Protein AF-A0A6P0IY56-F1 (afdb_monomer_lite)

Structure (mmCIF, N/CA/C/O backbone):
data_AF-A0A6P0IY56-F1
#
_entry.id   AF-A0A6P0IY56-F1
#
loop_
_atom_site.group_PDB
_atom_site.id
_atom_site.type_symbol
_atom_site.label_atom_id
_atom_site.label_alt_id
_atom_site.label_comp_id
_atom_site.label_asym_id
_atom_site.label_entity_id
_atom_site.label_seq_id
_atom_site.pdbx_PDB_ins_code
_atom_site.Cartn_x
_atom_site.Cartn_y
_atom_site.Cartn_z
_atom_site.occupancy
_atom_site.B_iso_or_equiv
_atom_site.auth_seq_id
_atom_site.auth_comp_id
_atom_site.auth_asym_id
_atom_site.auth_atom_id
_atom_site.pdbx_PDB_model_num
ATOM 1 N N . THR A 1 1 ? -25.038 -11.470 1.936 1.00 92.12 1 THR A N 1
ATOM 2 C CA . THR A 1 1 ? -24.528 -10.975 0.636 1.00 92.12 1 THR A CA 1
ATOM 3 C C . THR A 1 1 ? -23.327 -10.095 0.889 1.00 92.12 1 THR A C 1
ATOM 5 O O . THR A 1 1 ? -23.344 -9.396 1.887 1.00 92.12 1 THR A O 1
ATOM 8 N N . VAL A 1 2 ? -22.307 -10.130 0.031 1.00 95.25 2 VAL A N 1
ATOM 9 C CA . VAL A 1 2 ? -21.156 -9.210 0.067 1.00 95.25 2 VAL A CA 1
ATOM 10 C C . VAL A 1 2 ? -21.115 -8.450 -1.254 1.00 95.25 2 VAL A C 1
ATOM 12 O O . VAL A 1 2 ? -21.139 -9.081 -2.311 1.00 95.25 2 VAL A O 1
ATOM 15 N N . CYS A 1 3 ? -21.065 -7.123 -1.191 1.00 96.75 3 CYS A N 1
ATOM 16 C CA . CYS A 1 3 ? -20.804 -6.258 -2.338 1.00 96.75 3 CYS A CA 1
ATOM 17 C C . CYS A 1 3 ? -19.327 -5.858 -2.307 1.00 96.75 3 CYS A C 1
ATOM 19 O O . CYS A 1 3 ? -18.866 -5.339 -1.297 1.00 96.75 3 CYS A O 1
ATOM 21 N N . LEU A 1 4 ? -18.596 -6.125 -3.386 1.00 97.38 4 LEU A N 1
ATOM 22 C CA . LEU A 1 4 ? -17.186 -5.777 -3.531 1.00 97.38 4 LEU A CA 1
ATOM 23 C C . LEU A 1 4 ? -17.034 -4.827 -4.716 1.00 97.38 4 LEU A C 1
ATOM 25 O O . LEU A 1 4 ? -17.165 -5.262 -5.861 1.00 97.38 4 LEU A O 1
ATOM 29 N N . THR A 1 5 ? -16.766 -3.560 -4.427 1.00 97.44 5 THR A N 1
ATOM 30 C CA . THR A 1 5 ? -16.323 -2.571 -5.413 1.00 97.44 5 THR A CA 1
ATOM 31 C C . THR A 1 5 ? -14.809 -2.635 -5.544 1.00 97.44 5 THR A C 1
ATOM 33 O O . THR A 1 5 ? -14.109 -2.785 -4.545 1.00 97.44 5 THR A O 1
ATOM 36 N N . GLU A 1 6 ? -14.308 -2.524 -6.765 1.00 97.06 6 GLU A N 1
ATOM 37 C CA . GLU A 1 6 ? -12.880 -2.467 -7.067 1.00 97.06 6 GLU A CA 1
ATOM 38 C C . GLU A 1 6 ? -12.663 -1.363 -8.100 1.00 97.06 6 GLU A C 1
ATOM 40 O O . GLU A 1 6 ? -13.388 -1.307 -9.096 1.00 97.06 6 GLU A O 1
ATOM 45 N N . ILE A 1 7 ? -11.690 -0.479 -7.859 1.00 97.19 7 ILE A N 1
ATOM 46 C CA . ILE A 1 7 ? -11.435 0.668 -8.740 1.00 97.19 7 ILE A CA 1
ATOM 47 C C . ILE A 1 7 ? -10.911 0.210 -10.105 1.00 97.19 7 ILE A C 1
ATOM 49 O O . ILE A 1 7 ? -11.166 0.856 -11.117 1.00 97.19 7 ILE A O 1
ATOM 53 N N . THR A 1 8 ? -10.242 -0.944 -10.148 1.00 97.50 8 THR A N 1
ATOM 54 C CA . THR A 1 8 ? -9.754 -1.561 -11.386 1.00 97.50 8 THR A CA 1
ATOM 55 C C . THR A 1 8 ? -10.631 -2.732 -11.848 1.00 97.50 8 THR A C 1
ATOM 57 O O . THR A 1 8 ? -11.584 -3.146 -11.184 1.00 97.50 8 THR A O 1
ATOM 60 N N . ASP A 1 9 ? -10.304 -3.323 -12.997 1.00 97.19 9 ASP A N 1
ATOM 61 C CA . ASP A 1 9 ? -10.897 -4.589 -13.432 1.00 97.19 9 ASP A CA 1
ATOM 62 C C . ASP A 1 9 ? -10.313 -5.814 -12.698 1.00 97.19 9 ASP A C 1
ATOM 64 O O . ASP A 1 9 ? -10.798 -6.932 -12.886 1.00 97.19 9 ASP A O 1
ATOM 68 N N . TRP A 1 10 ? -9.296 -5.635 -11.842 1.00 97.75 10 TRP A N 1
ATOM 69 C CA . TRP A 1 10 ? -8.601 -6.716 -11.140 1.00 97.75 10 TRP A CA 1
ATOM 70 C C . TRP A 1 10 ? -8.730 -6.625 -9.614 1.00 97.75 10 TRP A C 1
ATOM 72 O O . TRP A 1 10 ? -8.255 -5.688 -8.989 1.00 97.75 10 TRP A O 1
ATOM 82 N N . VAL A 1 11 ? -9.247 -7.680 -8.972 1.00 96.38 11 VAL A N 1
ATOM 83 C CA . VAL A 1 11 ? -9.108 -7.852 -7.511 1.00 96.38 11 VAL A CA 1
ATOM 84 C C . VAL A 1 11 ? -7.659 -8.120 -7.101 1.00 96.38 11 VAL A C 1
ATOM 86 O O . VAL A 1 11 ? -6.927 -8.788 -7.839 1.00 96.38 11 VAL A O 1
ATOM 89 N N . GLY A 1 12 ? -7.289 -7.710 -5.884 1.00 91.88 12 GLY A N 1
ATOM 90 C CA . GLY A 1 12 ? -6.036 -8.098 -5.219 1.00 91.88 12 GLY A CA 1
ATOM 91 C C . GLY A 1 12 ? -5.061 -6.968 -4.909 1.00 91.88 12 GLY A C 1
ATOM 92 O O . GLY A 1 12 ? -4.038 -7.242 -4.279 1.00 91.88 12 GLY A O 1
ATOM 93 N N . GLY A 1 13 ? -5.380 -5.733 -5.315 1.00 94.69 13 GLY A N 1
ATOM 94 C CA . GLY A 1 13 ? -4.607 -4.534 -4.990 1.00 94.69 13 GLY A CA 1
ATOM 95 C C . GLY A 1 13 ? -3.119 -4.722 -5.280 1.00 94.69 13 GLY A C 1
ATOM 96 O O . GLY A 1 13 ? -2.730 -4.953 -6.428 1.00 94.69 13 GLY A O 1
ATOM 97 N N . GLN A 1 14 ? -2.312 -4.682 -4.216 1.00 95.81 14 GLN A N 1
ATOM 98 C CA . GLN A 1 14 ? -0.859 -4.874 -4.228 1.00 95.81 14 GLN A CA 1
ATOM 99 C C . GLN A 1 14 ? -0.393 -6.001 -5.165 1.00 95.81 14 GLN A C 1
ATOM 101 O O . GLN A 1 14 ? 0.365 -5.760 -6.100 1.00 95.81 14 GLN A O 1
ATOM 106 N N . ILE A 1 15 ? -0.884 -7.230 -4.982 1.00 96.38 15 ILE A N 1
ATOM 107 C CA . ILE A 1 15 ? -0.323 -8.403 -5.680 1.00 96.38 15 ILE A CA 1
ATOM 108 C C . ILE A 1 15 ? -0.764 -8.551 -7.140 1.00 96.38 15 ILE A C 1
ATOM 110 O O . ILE A 1 15 ? -0.266 -9.441 -7.829 1.00 96.38 15 ILE A O 1
ATOM 114 N N . SER A 1 16 ? -1.711 -7.731 -7.600 1.00 97.31 16 SER A N 1
ATOM 115 C CA . SER A 1 16 ? -2.283 -7.802 -8.946 1.00 97.31 16 SER A CA 1
ATOM 116 C C . SER A 1 16 ? -2.305 -6.431 -9.625 1.00 97.31 16 SER A C 1
ATOM 118 O O . SER A 1 16 ? -1.385 -6.113 -10.368 1.00 97.31 16 SER A O 1
ATOM 120 N N . ALA A 1 17 ? -3.321 -5.605 -9.374 1.00 97.50 17 ALA A N 1
ATOM 121 C CA . ALA A 1 17 ? -3.546 -4.330 -10.053 1.00 97.50 17 ALA A CA 1
ATOM 122 C C . ALA A 1 17 ? -2.387 -3.331 -9.883 1.00 97.50 17 ALA A C 1
ATOM 124 O O . ALA A 1 17 ? -2.125 -2.547 -10.793 1.00 97.50 17 ALA A O 1
ATOM 125 N N . GLN A 1 18 ? -1.673 -3.395 -8.755 1.00 97.88 18 GLN A N 1
ATOM 126 C CA . GLN A 1 18 ? -0.493 -2.567 -8.466 1.00 97.88 18 GLN A CA 1
ATOM 127 C C . GLN A 1 18 ? 0.834 -3.244 -8.815 1.00 97.88 18 GLN A C 1
ATOM 129 O O . GLN A 1 18 ? 1.896 -2.624 -8.749 1.00 97.88 18 GLN A O 1
ATOM 134 N N . GLY A 1 19 ? 0.788 -4.521 -9.192 1.00 96.19 19 GLY A N 1
ATOM 135 C CA . GLY A 1 19 ? 1.926 -5.267 -9.707 1.00 96.19 19 GLY A CA 1
ATOM 136 C C . GLY A 1 19 ? 3.019 -5.609 -8.694 1.00 96.19 19 GLY A C 1
ATOM 137 O O . GLY A 1 19 ? 4.051 -6.114 -9.114 1.00 96.19 19 GLY A O 1
ATOM 138 N N . THR A 1 20 ? 2.832 -5.425 -7.380 1.00 95.56 20 THR A N 1
ATOM 139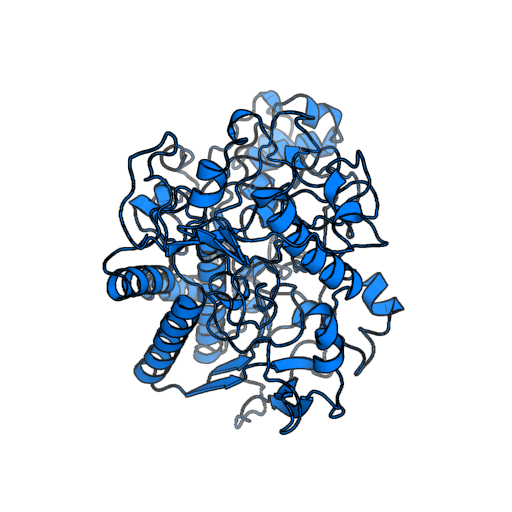 C CA . THR A 1 20 ? 3.789 -5.863 -6.340 1.00 95.56 20 THR A CA 1
ATOM 140 C C . THR A 1 20 ? 3.644 -7.357 -6.028 1.00 95.56 20 THR A C 1
ATOM 142 O O . THR A 1 20 ? 3.458 -7.789 -4.892 1.00 95.56 20 THR A O 1
ATOM 145 N N . SER A 1 21 ? 3.756 -8.186 -7.065 1.00 93.81 21 SER A N 1
ATOM 146 C CA . SER A 1 21 ? 3.548 -9.641 -7.041 1.00 93.81 21 SER A CA 1
ATOM 147 C C . SER A 1 21 ? 4.761 -10.447 -6.545 1.00 93.81 21 SER A C 1
ATOM 149 O O . SER A 1 21 ? 4.977 -11.594 -6.941 1.00 93.81 21 SER A O 1
ATOM 151 N N . ALA A 1 22 ? 5.548 -9.842 -5.657 1.00 95.12 22 ALA A N 1
ATOM 152 C CA . ALA A 1 22 ? 6.603 -10.476 -4.881 1.00 95.12 22 ALA A CA 1
ATOM 153 C C . ALA A 1 22 ? 6.303 -10.206 -3.404 1.00 95.12 22 ALA A C 1
ATOM 155 O O . ALA A 1 22 ? 6.307 -9.049 -2.982 1.00 95.12 22 ALA A O 1
ATOM 156 N N . LEU A 1 23 ? 5.972 -11.261 -2.657 1.00 94.94 23 LEU A N 1
ATOM 157 C CA . LEU A 1 23 ? 5.431 -11.129 -1.303 1.00 94.94 23 LEU A CA 1
ATOM 158 C C . LEU A 1 23 ? 6.521 -10.721 -0.311 1.00 94.94 23 LEU A C 1
ATOM 160 O O . LEU A 1 23 ? 7.495 -11.458 -0.125 1.00 94.94 23 LEU A O 1
ATOM 164 N N . ASP A 1 24 ? 6.329 -9.591 0.361 1.00 93.06 24 ASP A N 1
ATOM 165 C CA . ASP A 1 24 ? 7.249 -9.113 1.389 1.00 93.06 24 ASP A CA 1
ATOM 166 C C . ASP A 1 24 ? 6.964 -9.837 2.715 1.00 93.06 24 ASP A C 1
ATOM 168 O O . ASP A 1 24 ? 5.945 -9.635 3.381 1.00 93.06 24 ASP A O 1
ATOM 172 N N . GLU A 1 25 ? 7.866 -10.747 3.086 1.00 93.19 25 GLU A N 1
ATOM 173 C CA . GLU A 1 25 ? 7.665 -11.686 4.189 1.00 93.19 25 GLU A CA 1
ATOM 174 C C . GLU A 1 25 ? 8.883 -11.761 5.095 1.00 93.19 25 GLU A C 1
ATOM 176 O O . GLU A 1 25 ? 9.978 -12.130 4.656 1.00 93.19 25 GLU A O 1
ATOM 181 N N . ARG A 1 26 ? 8.684 -11.512 6.394 1.00 91.50 26 ARG A N 1
ATOM 182 C CA . ARG A 1 26 ? 9.763 -11.681 7.363 1.00 91.50 26 ARG A CA 1
ATOM 183 C C . ARG A 1 26 ? 10.205 -13.153 7.430 1.00 91.50 26 ARG A C 1
ATOM 185 O O . ARG A 1 26 ? 9.339 -14.020 7.582 1.00 91.50 26 ARG A O 1
ATOM 192 N N . PRO A 1 27 ? 11.519 -13.461 7.380 1.00 89.69 27 PRO A N 1
ATOM 193 C CA . PRO A 1 27 ? 12.011 -14.840 7.320 1.00 89.69 27 PRO A CA 1
ATOM 194 C C . PRO A 1 27 ? 11.482 -15.765 8.424 1.00 89.69 27 PRO A C 1
ATOM 196 O O . PRO A 1 27 ? 11.109 -16.899 8.137 1.00 89.69 27 PRO A O 1
ATOM 199 N N . THR A 1 28 ? 11.391 -15.283 9.667 1.00 86.81 28 THR A N 1
ATOM 200 C CA . THR A 1 28 ? 10.911 -16.068 10.820 1.00 86.81 28 THR A CA 1
ATOM 201 C C . THR A 1 28 ? 9.419 -16.392 10.746 1.00 86.81 28 THR A C 1
ATOM 203 O O . THR A 1 28 ? 9.013 -17.524 11.004 1.00 86.81 28 THR A O 1
ATOM 206 N N . GLN A 1 29 ? 8.586 -15.432 10.337 1.00 91.00 29 GLN A N 1
ATOM 207 C CA . GLN A 1 29 ? 7.157 -15.674 10.115 1.00 91.00 29 GLN A CA 1
ATOM 208 C C . GLN A 1 29 ? 6.936 -16.636 8.942 1.00 91.00 29 GLN A C 1
ATOM 210 O O . GLN A 1 29 ? 6.090 -17.531 9.013 1.00 91.00 29 GLN A O 1
ATOM 215 N N . ARG A 1 30 ? 7.754 -16.489 7.896 1.00 92.50 30 ARG A N 1
ATOM 216 C CA . ARG A 1 30 ? 7.724 -17.308 6.687 1.00 92.50 30 ARG A CA 1
ATOM 217 C C . ARG A 1 30 ? 8.099 -18.758 6.944 1.00 92.50 30 ARG A C 1
ATOM 219 O O . ARG A 1 30 ? 7.370 -19.644 6.507 1.00 92.50 30 ARG A O 1
ATOM 226 N N . SER A 1 31 ? 9.193 -19.008 7.662 1.00 91.38 31 SER A N 1
ATOM 227 C CA . SER A 1 31 ? 9.664 -20.366 7.965 1.00 91.38 31 SER A CA 1
ATOM 228 C C . SER A 1 31 ? 8.672 -21.150 8.824 1.00 91.38 31 SER A C 1
ATOM 230 O O . SER A 1 31 ? 8.529 -22.357 8.652 1.00 91.38 31 SER A O 1
ATOM 232 N N . ARG A 1 32 ? 7.935 -20.456 9.700 1.00 92.00 32 ARG A N 1
ATOM 233 C CA . ARG A 1 32 ? 6.879 -21.034 10.543 1.00 92.00 32 ARG A CA 1
ATOM 234 C C . ARG A 1 32 ? 5.501 -21.064 9.876 1.00 92.00 32 ARG A C 1
ATOM 236 O O . ARG A 1 32 ? 4.573 -21.614 10.457 1.00 92.00 32 ARG A O 1
ATOM 243 N N . LEU A 1 33 ? 5.353 -20.460 8.691 1.00 94.44 33 LEU A N 1
ATOM 244 C CA . LEU A 1 33 ? 4.070 -20.254 8.006 1.00 94.44 33 LEU A CA 1
ATOM 245 C C . LEU A 1 33 ? 2.997 -19.640 8.927 1.00 94.44 33 LEU A C 1
ATOM 247 O O . LEU A 1 33 ? 1.822 -20.002 8.866 1.00 94.44 33 LEU A O 1
ATOM 251 N N . PHE A 1 34 ? 3.398 -18.701 9.786 1.00 95.25 34 PHE A N 1
ATOM 252 C CA . PHE A 1 34 ? 2.516 -18.122 10.799 1.00 95.25 34 PHE A CA 1
ATOM 253 C C . PHE A 1 34 ? 1.768 -16.897 10.256 1.00 95.25 34 PHE A C 1
ATOM 255 O O . PHE A 1 34 ? 2.110 -15.750 10.549 1.00 95.25 34 PHE A O 1
ATOM 262 N N . TYR A 1 35 ? 0.757 -17.153 9.427 1.00 96.75 35 TYR A N 1
ATOM 263 C CA . TYR A 1 35 ? -0.045 -16.147 8.724 1.00 96.75 35 TYR A CA 1
ATOM 264 C C . TYR A 1 35 ? -1.548 -16.432 8.849 1.00 96.75 35 TYR A C 1
ATOM 266 O O . TYR A 1 35 ? -1.928 -17.562 9.165 1.00 96.75 35 TYR A O 1
ATOM 274 N N . PRO A 1 36 ? -2.424 -15.458 8.533 1.00 97.25 36 PRO A N 1
ATOM 275 C CA . PRO A 1 36 ? -3.850 -15.722 8.368 1.00 97.25 36 PRO A CA 1
ATOM 276 C C . PRO A 1 36 ? -4.116 -16.840 7.351 1.00 97.25 36 PRO A C 1
ATOM 278 O O . PRO A 1 36 ? -3.486 -16.905 6.291 1.00 97.25 36 PRO A O 1
ATOM 281 N N . LYS A 1 37 ? -5.107 -17.693 7.624 1.00 96.88 37 LYS A N 1
ATOM 282 C CA . LYS A 1 37 ? -5.460 -18.857 6.793 1.00 96.88 37 LYS A CA 1
ATOM 283 C C . LYS A 1 37 ? -5.650 -18.524 5.313 1.00 96.88 37 LYS A C 1
ATOM 285 O O . LYS A 1 37 ? -5.223 -19.294 4.457 1.00 96.88 37 LYS A O 1
ATOM 290 N N . GLY A 1 38 ? -6.291 -17.397 5.000 1.00 96.38 38 GLY A N 1
ATOM 291 C CA . GLY A 1 38 ? -6.507 -16.988 3.609 1.00 96.38 38 GLY A CA 1
ATOM 292 C C . GLY A 1 38 ? -5.200 -16.673 2.870 1.00 96.38 38 GLY A C 1
ATOM 293 O O . GLY A 1 38 ? -5.062 -17.023 1.701 1.00 96.38 38 GLY A O 1
ATOM 294 N N . TYR A 1 39 ? -4.219 -16.093 3.565 1.00 97.31 39 TYR A N 1
ATOM 295 C CA . TYR A 1 39 ? -2.900 -15.795 3.012 1.00 97.31 39 TYR A CA 1
ATOM 296 C C . TYR A 1 39 ? -2.124 -17.090 2.723 1.00 97.31 39 TYR A C 1
ATOM 298 O O . TYR A 1 39 ? -1.510 -17.242 1.668 1.00 97.31 39 TYR A O 1
ATOM 306 N N . LEU A 1 40 ? -2.229 -18.082 3.616 1.00 97.75 40 LEU A N 1
ATOM 307 C CA . LEU A 1 40 ? -1.691 -19.427 3.382 1.00 97.75 40 LEU A CA 1
ATOM 308 C C . LEU A 1 40 ? -2.377 -20.129 2.202 1.00 97.75 40 LEU A C 1
ATOM 310 O O . LEU A 1 40 ? -1.709 -20.786 1.406 1.00 97.75 40 LEU A O 1
ATOM 314 N N . GLU A 1 41 ? -3.694 -19.966 2.052 1.00 97.62 41 GLU A N 1
ATOM 315 C CA . GLU A 1 41 ? -4.440 -20.494 0.907 1.00 97.62 41 GLU A CA 1
ATOM 316 C C . GLU A 1 41 ? -4.002 -19.848 -0.417 1.00 97.62 41 GLU A C 1
ATOM 318 O O . GLU A 1 41 ? -3.878 -20.550 -1.424 1.00 97.62 41 GLU A O 1
ATOM 323 N N . LEU A 1 42 ? -3.734 -18.537 -0.429 1.00 97.38 42 LEU A N 1
ATOM 324 C CA . LEU A 1 42 ? -3.159 -17.846 -1.584 1.00 97.38 42 LEU A CA 1
ATOM 325 C C . LEU A 1 42 ? -1.795 -18.445 -1.951 1.00 97.38 42 LEU A C 1
ATOM 327 O O . LEU A 1 42 ? -1.607 -18.858 -3.097 1.00 97.38 42 LEU A O 1
ATOM 331 N N . ARG A 1 43 ? -0.877 -18.552 -0.981 1.00 97.31 43 ARG A N 1
ATOM 332 C CA . ARG A 1 43 ? 0.457 -19.148 -1.182 1.00 97.31 43 ARG A CA 1
ATOM 333 C C . ARG A 1 43 ? 0.359 -20.563 -1.747 1.00 97.31 43 ARG A C 1
ATOM 335 O O . ARG A 1 43 ? 0.997 -20.878 -2.749 1.00 97.31 43 ARG A O 1
ATOM 342 N N . ASP A 1 44 ? -0.480 -21.412 -1.159 1.00 98.00 44 ASP A N 1
ATOM 343 C CA . ASP A 1 44 ? -0.696 -22.777 -1.644 1.00 98.00 44 ASP A CA 1
ATOM 344 C C . ASP A 1 44 ? -1.217 -22.809 -3.090 1.00 98.00 44 ASP A C 1
ATOM 346 O O . ASP A 1 44 ? -0.760 -23.608 -3.909 1.00 98.00 44 ASP A O 1
ATOM 350 N N . ARG A 1 45 ? -2.144 -21.916 -3.448 1.00 97.94 45 ARG A N 1
ATOM 351 C CA . ARG A 1 45 ? -2.689 -21.851 -4.810 1.00 97.94 45 ARG A CA 1
ATOM 352 C C . ARG A 1 45 ? -1.679 -21.342 -5.830 1.00 97.94 45 ARG A C 1
ATOM 354 O O . ARG A 1 45 ? -1.646 -21.901 -6.921 1.00 97.94 45 ARG A O 1
ATOM 361 N N . ILE A 1 46 ? -0.839 -20.370 -5.476 1.00 97.88 46 ILE A N 1
ATOM 362 C CA . ILE A 1 46 ? 0.302 -19.943 -6.304 1.00 97.88 46 ILE A CA 1
ATOM 363 C C . ILE A 1 46 ? 1.236 -21.134 -6.527 1.00 97.88 46 ILE A C 1
ATOM 365 O O . ILE A 1 46 ? 1.527 -21.487 -7.670 1.00 97.88 46 ILE A O 1
ATOM 369 N N . LYS A 1 47 ? 1.623 -21.827 -5.445 1.00 97.88 47 LYS A N 1
ATOM 370 C CA . LYS A 1 47 ? 2.480 -23.014 -5.525 1.00 97.88 47 LYS A CA 1
ATOM 371 C C . LYS A 1 47 ? 1.876 -24.095 -6.411 1.00 97.88 47 LYS A C 1
ATOM 373 O O . LYS A 1 47 ? 2.602 -24.713 -7.175 1.00 97.88 47 LYS A O 1
ATOM 378 N N . ARG A 1 48 ? 0.569 -24.349 -6.330 1.00 98.06 48 ARG A N 1
ATOM 379 C CA . ARG A 1 48 ? -0.100 -25.337 -7.190 1.00 98.06 48 ARG A CA 1
ATOM 380 C C . ARG A 1 48 ? -0.181 -24.893 -8.644 1.00 98.06 48 ARG A C 1
ATOM 382 O O . ARG A 1 48 ? 0.006 -25.731 -9.520 1.00 98.06 48 ARG A O 1
ATOM 389 N N . TYR A 1 49 ? -0.438 -23.611 -8.890 1.00 97.69 49 TYR A N 1
ATOM 390 C CA . TYR A 1 49 ? -0.535 -23.050 -10.235 1.00 97.69 49 TYR A CA 1
ATOM 391 C C . TYR A 1 49 ? 0.804 -23.148 -10.979 1.00 97.69 49 TYR A C 1
ATOM 393 O O . TYR A 1 49 ? 0.861 -23.709 -12.069 1.00 97.69 49 TYR A O 1
ATOM 401 N N . TYR A 1 50 ? 1.900 -22.718 -10.347 1.00 97.19 50 TYR A N 1
ATOM 402 C CA . TYR A 1 50 ? 3.236 -22.723 -10.957 1.00 97.19 50 TYR A CA 1
ATOM 403 C C . TYR A 1 50 ? 4.082 -23.962 -10.640 1.00 97.19 50 TYR A C 1
ATOM 405 O O . TYR A 1 50 ? 5.203 -24.084 -11.127 1.00 97.19 50 TYR A O 1
ATOM 413 N N . ARG A 1 51 ? 3.587 -24.872 -9.791 1.00 97.06 51 ARG A N 1
ATOM 414 C CA . ARG A 1 51 ? 4.331 -25.997 -9.175 1.00 97.06 51 ARG A CA 1
ATOM 415 C C . ARG A 1 51 ? 5.475 -25.582 -8.234 1.00 97.06 51 ARG A C 1
ATOM 417 O O . ARG A 1 51 ? 6.166 -26.438 -7.690 1.00 97.06 51 ARG A O 1
ATOM 424 N N . GLN A 1 52 ? 5.640 -24.285 -7.995 1.00 96.06 52 GLN A N 1
ATOM 425 C CA . GLN A 1 52 ? 6.596 -23.674 -7.074 1.00 96.06 52 GLN A CA 1
ATOM 426 C C . GLN A 1 52 ? 6.086 -22.288 -6.658 1.00 96.06 52 GLN A C 1
ATOM 428 O O . GLN A 1 52 ? 5.240 -21.721 -7.339 1.00 96.06 52 GLN A O 1
ATOM 433 N N . LEU A 1 53 ? 6.561 -21.747 -5.534 1.00 95.81 53 LEU A N 1
ATOM 434 C CA . LEU A 1 53 ? 6.149 -20.407 -5.086 1.00 95.81 53 LEU A CA 1
ATOM 435 C C . LEU A 1 53 ? 6.857 -19.286 -5.854 1.00 95.81 53 LEU A C 1
ATOM 437 O O . LEU A 1 53 ? 6.270 -18.230 -6.056 1.00 95.81 53 LEU A O 1
ATOM 441 N N . ASN A 1 54 ? 8.091 -19.538 -6.294 1.00 96.69 54 ASN A N 1
ATOM 442 C CA . ASN A 1 54 ? 8.949 -18.575 -6.974 1.00 96.69 54 ASN A CA 1
ATOM 443 C C . ASN A 1 54 ? 9.261 -19.040 -8.411 1.00 96.69 54 ASN A C 1
ATOM 445 O O . ASN A 1 54 ? 10.380 -19.483 -8.677 1.00 96.69 54 ASN A O 1
ATOM 449 N N . PRO A 1 55 ? 8.286 -19.013 -9.346 1.00 96.81 55 PRO A N 1
ATOM 450 C CA . PRO A 1 55 ? 8.522 -19.302 -10.761 1.00 96.81 55 PRO A CA 1
ATOM 451 C C . PRO A 1 55 ? 9.588 -18.430 -11.419 1.00 96.81 55 PRO A C 1
ATOM 453 O O . PRO A 1 55 ? 10.142 -18.832 -12.440 1.00 96.81 55 PRO A O 1
ATOM 456 N N . GLY A 1 56 ? 9.874 -17.261 -10.853 1.00 95.06 56 GLY A N 1
ATOM 457 C CA . GLY A 1 56 ? 10.882 -16.357 -11.368 1.00 95.06 56 GLY A CA 1
ATOM 458 C C . GLY A 1 56 ? 12.262 -16.477 -10.737 1.00 95.06 56 GLY A C 1
ATOM 459 O O . GLY A 1 56 ? 13.147 -15.793 -11.214 1.00 95.06 56 GLY A O 1
ATOM 460 N N . ASP A 1 57 ? 12.498 -17.305 -9.713 1.00 95.69 57 ASP A N 1
ATOM 461 C CA . ASP A 1 57 ? 13.797 -17.352 -9.005 1.00 95.69 57 ASP A CA 1
ATOM 462 C C . ASP A 1 57 ? 14.303 -15.929 -8.656 1.00 95.69 57 ASP A C 1
ATOM 464 O O . ASP A 1 57 ? 15.442 -15.570 -8.964 1.00 95.69 57 ASP A O 1
ATOM 468 N N . CYS A 1 58 ? 13.409 -15.083 -8.120 1.00 95.44 58 CYS A N 1
ATOM 469 C CA . CYS A 1 58 ? 13.739 -13.754 -7.594 1.00 95.44 58 CYS A CA 1
ATOM 470 C C . CYS A 1 58 ? 14.461 -13.864 -6.245 1.00 95.44 58 CYS A C 1
ATOM 472 O O . CYS A 1 58 ? 14.246 -14.838 -5.519 1.00 95.44 58 CYS A O 1
ATOM 474 N N . TRP A 1 59 ? 15.261 -12.861 -5.867 1.00 95.06 59 TRP A N 1
ATOM 475 C CA . TRP A 1 59 ? 15.984 -12.889 -4.585 1.00 95.06 59 TRP A CA 1
ATOM 476 C C . TRP A 1 59 ? 15.317 -12.105 -3.445 1.00 95.06 59 TRP A C 1
ATOM 478 O O . TRP A 1 59 ? 15.680 -12.309 -2.288 1.00 95.06 59 TRP A O 1
ATOM 488 N N . VAL A 1 60 ? 14.327 -11.243 -3.717 1.00 93.94 60 VAL A N 1
ATOM 489 C CA . VAL A 1 60 ? 13.629 -10.491 -2.650 1.00 93.94 60 VAL A CA 1
ATOM 490 C C . VAL A 1 60 ? 12.637 -11.338 -1.850 1.00 93.94 60 VAL A C 1
ATOM 492 O O . VAL A 1 60 ? 12.366 -11.049 -0.686 1.00 93.94 60 VAL A O 1
ATOM 495 N N . SER A 1 61 ? 12.070 -12.377 -2.465 1.00 94.69 61 SER A N 1
ATOM 496 C CA . SER A 1 61 ? 10.951 -13.133 -1.906 1.00 94.69 61 SER A CA 1
ATOM 497 C C . SER A 1 61 ? 11.040 -14.617 -2.253 1.00 94.69 61 SER A C 1
ATOM 499 O O . SER A 1 61 ? 11.582 -15.011 -3.278 1.00 94.69 61 SER A O 1
ATOM 501 N N . GLU A 1 62 ? 10.430 -15.456 -1.417 1.00 93.50 62 GLU A N 1
ATOM 502 C CA . GLU A 1 62 ? 10.197 -16.873 -1.733 1.00 93.50 62 GLU A CA 1
ATOM 503 C C . GLU A 1 62 ? 8.959 -17.072 -2.616 1.00 93.50 62 GLU A C 1
ATOM 505 O O . GLU A 1 62 ? 8.625 -18.205 -2.963 1.00 93.50 62 GLU A O 1
ATOM 510 N N . SER A 1 63 ? 8.229 -15.998 -2.930 1.00 95.06 63 SER A N 1
ATOM 511 C CA . SER A 1 63 ? 7.000 -16.041 -3.711 1.00 95.06 63 SER A CA 1
ATOM 512 C C . SER A 1 63 ? 6.909 -14.847 -4.660 1.00 95.06 63 SER A C 1
ATOM 514 O O . SER A 1 63 ? 6.399 -13.796 -4.277 1.00 95.06 63 SER A O 1
ATOM 516 N N . CYS A 1 64 ? 7.356 -15.039 -5.902 1.00 95.62 64 CYS A N 1
ATOM 517 C CA . CYS A 1 64 ? 7.295 -14.064 -6.995 1.00 95.62 64 CYS A CA 1
ATOM 518 C C . CYS A 1 64 ? 6.530 -14.654 -8.176 1.00 95.62 64 CYS A C 1
ATOM 520 O O . CYS A 1 64 ? 6.884 -15.732 -8.635 1.00 95.62 64 CYS A O 1
ATOM 522 N N . PHE A 1 65 ? 5.502 -13.974 -8.671 1.00 97.81 65 PHE A N 1
ATOM 523 C CA . PHE A 1 65 ? 4.586 -14.511 -9.685 1.00 97.81 65 PHE A CA 1
ATOM 524 C C . PHE A 1 65 ? 4.036 -13.407 -10.593 1.00 97.81 65 PHE A C 1
ATOM 526 O O . PHE A 1 65 ? 4.258 -12.223 -10.346 1.00 97.81 65 PHE A O 1
ATOM 533 N N . LEU A 1 66 ? 3.305 -13.769 -11.650 1.00 97.94 66 LEU A N 1
ATOM 534 C CA . LEU A 1 66 ? 2.690 -12.787 -12.544 1.00 97.94 66 LEU A CA 1
ATOM 535 C C . LEU A 1 66 ? 1.462 -12.129 -11.874 1.00 97.94 66 LEU A C 1
ATOM 537 O O . LEU A 1 66 ? 0.590 -12.847 -11.374 1.00 97.94 66 LEU A O 1
ATOM 541 N N . PRO A 1 67 ? 1.328 -10.788 -11.900 1.00 97.62 67 PRO A N 1
ATOM 542 C CA . PRO A 1 67 ? 0.197 -10.094 -11.272 1.00 97.62 67 PRO A CA 1
ATOM 543 C C . PRO A 1 67 ? -1.181 -10.516 -11.814 1.00 97.62 67 PRO A C 1
ATOM 545 O O . PRO A 1 67 ? -2.123 -10.721 -11.041 1.00 97.62 67 PRO A O 1
ATOM 548 N N . ARG A 1 68 ? -1.293 -10.727 -13.136 1.00 96.06 68 ARG A N 1
ATOM 549 C CA . ARG A 1 68 ? -2.516 -11.225 -13.797 1.00 96.06 68 ARG A CA 1
ATOM 550 C C . ARG A 1 68 ? -2.988 -12.568 -13.234 1.00 96.06 68 ARG A C 1
ATOM 552 O O . ARG A 1 68 ? -4.187 -12.778 -13.052 1.00 96.06 68 ARG A O 1
ATOM 559 N N . ASP A 1 69 ? -2.057 -13.468 -12.928 1.00 97.44 69 ASP A N 1
ATOM 560 C CA . ASP A 1 69 ? -2.385 -14.785 -12.374 1.00 97.44 69 ASP A CA 1
ATOM 561 C C . ASP A 1 69 ? -2.850 -14.665 -10.917 1.00 97.44 69 ASP A C 1
ATOM 563 O O . ASP A 1 69 ? -3.788 -15.351 -10.500 1.00 97.44 69 ASP A O 1
ATOM 567 N N . ALA A 1 70 ? -2.271 -13.734 -10.152 1.00 97.25 70 ALA A N 1
ATOM 568 C CA . ALA A 1 70 ? -2.708 -13.437 -8.790 1.00 97.25 70 ALA A CA 1
ATOM 569 C C . ALA A 1 70 ? -4.174 -12.985 -8.743 1.00 97.25 70 ALA A C 1
ATOM 571 O O . ALA A 1 70 ? -4.942 -13.487 -7.918 1.00 97.25 70 ALA A O 1
ATOM 572 N N . HIS A 1 71 ? -4.585 -12.109 -9.668 1.00 96.75 71 HIS A N 1
ATOM 573 C CA . HIS A 1 71 ? -5.985 -11.705 -9.828 1.00 96.75 71 HIS A CA 1
ATOM 574 C C . HIS A 1 71 ? -6.910 -12.923 -10.010 1.00 96.75 71 HIS A C 1
ATOM 576 O O . HIS A 1 71 ? -7.886 -13.088 -9.270 1.00 96.75 71 HIS A O 1
ATOM 582 N N . GLN A 1 72 ? -6.584 -13.820 -10.947 1.00 97.25 72 GLN A N 1
ATOM 583 C CA . GLN A 1 72 ? -7.399 -15.007 -11.225 1.00 97.25 72 GLN A CA 1
ATOM 584 C C . GLN A 1 72 ? -7.462 -15.958 -10.023 1.00 97.25 72 GLN A C 1
ATOM 586 O O . GLN A 1 72 ? -8.531 -16.475 -9.676 1.00 97.25 72 GLN A O 1
ATOM 591 N N . ILE A 1 73 ? -6.325 -16.196 -9.364 1.00 98.25 73 ILE A N 1
ATOM 592 C CA . ILE A 1 73 ? -6.235 -17.053 -8.178 1.00 98.25 73 ILE A CA 1
ATOM 593 C C . ILE A 1 73 ? -7.105 -16.495 -7.048 1.00 98.25 73 ILE A C 1
ATOM 595 O O . ILE A 1 73 ? -7.901 -17.246 -6.472 1.00 98.25 73 ILE A O 1
ATOM 599 N N . LEU A 1 74 ? -6.998 -15.196 -6.758 1.00 97.25 74 LEU A N 1
ATOM 600 C CA . LEU A 1 74 ? -7.784 -14.517 -5.729 1.00 97.25 74 LEU A CA 1
ATOM 601 C C . LEU A 1 74 ? -9.276 -14.544 -6.034 1.00 97.25 74 LEU A C 1
ATOM 603 O O . LEU A 1 74 ? -10.073 -14.930 -5.177 1.00 97.25 74 LEU A O 1
ATOM 607 N N . PHE A 1 75 ? -9.674 -14.212 -7.260 1.00 97.31 75 PHE A N 1
ATOM 608 C CA . PHE A 1 75 ? -11.083 -14.237 -7.637 1.00 97.31 75 PHE A CA 1
ATOM 609 C C . PHE A 1 75 ? -11.678 -15.648 -7.498 1.00 97.31 75 PHE A C 1
ATOM 611 O O . PHE A 1 75 ? -12.799 -15.832 -7.015 1.00 97.31 75 PHE A O 1
ATOM 618 N N . ASN A 1 76 ? -10.886 -16.680 -7.804 1.00 97.69 76 ASN A N 1
ATOM 619 C CA . ASN A 1 76 ? -11.248 -18.075 -7.562 1.00 97.69 76 ASN A CA 1
ATOM 620 C C . ASN A 1 76 ? -11.301 -18.456 -6.070 1.00 97.69 76 ASN A C 1
ATOM 622 O O . ASN A 1 76 ? -12.037 -19.381 -5.710 1.00 97.69 76 ASN A O 1
ATOM 626 N N . ILE A 1 77 ? -10.524 -17.817 -5.188 1.00 97.44 77 ILE A N 1
ATOM 627 C CA . ILE A 1 77 ? -10.674 -17.956 -3.726 1.00 97.44 77 ILE A CA 1
ATOM 628 C C . ILE A 1 77 ? -12.024 -17.368 -3.304 1.00 97.44 77 ILE A C 1
ATOM 630 O O . ILE A 1 77 ? -12.811 -18.073 -2.670 1.00 97.44 77 ILE A O 1
ATOM 634 N N . LEU A 1 78 ? -12.336 -16.142 -3.733 1.00 96.19 78 LEU A N 1
ATOM 635 C CA . LEU A 1 78 ? -13.580 -15.442 -3.396 1.00 96.19 78 LEU A CA 1
ATOM 636 C C . LEU A 1 78 ? -14.826 -16.208 -3.867 1.00 96.19 78 LEU A C 1
ATOM 638 O O . LEU A 1 78 ? -15.733 -16.467 -3.075 1.00 96.19 78 LEU A O 1
ATOM 642 N N . ARG A 1 79 ? -14.852 -16.670 -5.125 1.00 96.00 79 ARG A N 1
ATOM 643 C CA . ARG A 1 79 ? -15.958 -17.487 -5.665 1.00 96.00 79 ARG A CA 1
ATOM 644 C C . ARG A 1 79 ? -16.171 -18.782 -4.882 1.00 96.00 79 ARG A C 1
ATOM 646 O O . ARG A 1 79 ? -17.309 -19.160 -4.598 1.00 96.00 79 ARG A O 1
ATOM 653 N N . LYS A 1 80 ? -15.087 -19.468 -4.506 1.00 96.25 80 LYS A N 1
ATOM 654 C CA . LYS A 1 80 ? -15.168 -20.689 -3.690 1.00 96.25 80 LYS A CA 1
ATOM 655 C C . LYS A 1 80 ? -15.641 -20.393 -2.269 1.00 96.25 80 LYS A C 1
ATOM 657 O O . LYS A 1 80 ? -16.424 -21.177 -1.738 1.00 96.25 80 LYS A O 1
ATOM 662 N N . ALA A 1 81 ? -15.212 -19.280 -1.676 1.00 95.00 81 ALA A N 1
ATOM 663 C CA . ALA A 1 81 ? -15.679 -18.844 -0.366 1.00 95.00 81 ALA A CA 1
ATOM 664 C C . ALA A 1 81 ? -17.186 -18.548 -0.379 1.00 95.00 81 ALA A C 1
ATOM 666 O O . ALA A 1 81 ? -17.899 -19.078 0.470 1.00 95.00 81 ALA A O 1
ATOM 667 N N . ALA A 1 82 ? -17.679 -17.817 -1.386 1.00 96.25 82 ALA A N 1
ATOM 668 C CA . ALA A 1 82 ? -19.106 -17.549 -1.575 1.00 96.25 82 ALA A CA 1
ATOM 669 C C . ALA A 1 82 ? -19.917 -18.849 -1.702 1.00 96.25 82 ALA A C 1
ATOM 671 O O . ALA A 1 82 ? -20.870 -19.062 -0.953 1.00 96.25 82 ALA A O 1
ATOM 672 N N . LYS A 1 83 ? -19.474 -19.782 -2.561 1.00 96.38 83 LYS A N 1
ATOM 673 C CA . LYS A 1 83 ? -20.118 -21.097 -2.720 1.00 96.38 83 LYS A CA 1
ATOM 674 C C . LYS A 1 83 ? -20.128 -21.899 -1.413 1.00 96.38 83 LYS A C 1
ATOM 676 O O . LYS A 1 83 ? -21.163 -22.446 -1.044 1.00 96.38 83 LYS A O 1
ATOM 681 N N . ARG A 1 84 ? -18.992 -21.969 -0.707 1.00 95.12 84 ARG A N 1
ATOM 682 C CA . ARG A 1 84 ? -18.858 -22.700 0.567 1.00 95.12 84 ARG A CA 1
ATOM 683 C C . ARG A 1 84 ? -19.757 -22.113 1.654 1.00 95.12 84 ARG A C 1
ATOM 685 O O . ARG A 1 84 ? -20.394 -22.870 2.374 1.00 95.12 84 ARG A O 1
ATOM 692 N N . GLY A 1 85 ? -19.807 -20.786 1.756 1.00 94.19 85 GLY A N 1
ATOM 693 C CA . GLY A 1 85 ? -20.642 -20.069 2.718 1.00 94.19 85 GLY A CA 1
ATOM 694 C C . GLY A 1 85 ? -22.114 -19.965 2.320 1.00 94.19 85 GLY A C 1
ATOM 695 O O . GLY A 1 85 ? -22.870 -19.330 3.043 1.00 94.19 85 GLY A O 1
ATOM 696 N N . LYS A 1 86 ? -22.521 -20.538 1.172 1.00 96.00 86 LYS A N 1
ATOM 697 C CA . LYS A 1 86 ? -23.863 -20.368 0.582 1.00 96.00 86 LYS A CA 1
ATOM 698 C C . LYS A 1 86 ? -24.278 -18.888 0.479 1.00 96.00 86 LYS A C 1
ATOM 700 O O . LYS A 1 86 ? -25.451 -18.552 0.599 1.00 96.00 86 LYS A O 1
ATOM 705 N N . GLY A 1 87 ? -23.299 -18.006 0.285 1.00 93.56 87 GLY A N 1
ATOM 706 C CA . GLY A 1 87 ? -23.483 -16.564 0.203 1.00 93.56 87 GLY A CA 1
ATOM 707 C C . GLY A 1 87 ? -23.387 -16.053 -1.231 1.00 93.56 87 GLY A C 1
ATOM 708 O O . GLY A 1 87 ? -22.806 -16.695 -2.105 1.00 93.56 87 GLY A O 1
ATOM 709 N N . THR A 1 88 ? -23.913 -14.852 -1.457 1.00 95.00 88 THR A N 1
ATOM 710 C CA . THR A 1 88 ? -23.823 -14.153 -2.745 1.00 95.00 88 THR A CA 1
ATOM 711 C C . THR A 1 88 ? -22.709 -13.112 -2.701 1.00 95.00 88 THR A C 1
ATOM 713 O O . THR A 1 88 ? -22.761 -12.207 -1.866 1.00 95.00 88 THR A O 1
ATOM 716 N N . LEU A 1 89 ? -21.737 -13.222 -3.611 1.00 96.38 89 LEU A N 1
ATOM 717 C CA . LEU A 1 89 ? -20.746 -12.181 -3.898 1.00 96.38 89 LEU A CA 1
ATOM 718 C C . LEU A 1 89 ? -21.216 -11.374 -5.112 1.00 96.38 89 LEU A C 1
ATOM 720 O O . LEU A 1 89 ? -21.306 -11.919 -6.212 1.00 96.38 89 LEU A O 1
ATOM 724 N N . LYS A 1 90 ? -21.498 -10.087 -4.913 1.00 96.69 90 LYS A N 1
ATOM 725 C CA . LYS A 1 90 ? -21.728 -9.115 -5.984 1.00 96.69 90 LYS A CA 1
ATOM 726 C C . LYS A 1 90 ? -20.426 -8.356 -6.223 1.00 96.69 90 LYS A C 1
ATOM 728 O O . LYS A 1 90 ? -19.981 -7.625 -5.345 1.00 96.69 90 LYS A O 1
ATOM 733 N N . TRP A 1 91 ? -19.800 -8.581 -7.371 1.00 97.06 91 TRP A N 1
ATOM 734 C CA . TRP A 1 91 ? -18.537 -7.949 -7.747 1.00 97.06 91 TRP A CA 1
ATOM 735 C C . TRP A 1 91 ? -18.793 -6.820 -8.744 1.00 97.06 91 TRP A C 1
ATOM 737 O O . TRP A 1 91 ? -19.444 -7.043 -9.764 1.00 97.06 91 TRP A O 1
ATOM 747 N N . PHE A 1 92 ? -18.271 -5.639 -8.433 1.00 98.00 92 PHE A N 1
ATOM 748 C CA . PHE A 1 92 ? -18.373 -4.420 -9.226 1.00 98.00 92 PHE A CA 1
ATOM 749 C C . PHE A 1 92 ? -16.951 -3.949 -9.580 1.00 98.00 92 PHE A C 1
ATOM 751 O O . PHE A 1 92 ? -16.355 -3.189 -8.816 1.00 98.00 92 PHE A O 1
ATOM 758 N N . PRO A 1 93 ? -16.355 -4.456 -10.677 1.00 97.69 93 PRO A N 1
ATOM 759 C CA . PRO A 1 93 ? -15.071 -3.961 -11.173 1.00 97.69 93 PRO A CA 1
ATOM 760 C C . PRO A 1 93 ? -15.211 -2.561 -11.760 1.00 97.69 93 PRO A C 1
ATOM 762 O O . PRO A 1 93 ? -16.325 -2.159 -12.115 1.00 97.69 93 PRO A O 1
ATOM 765 N N . SER A 1 94 ? -14.087 -1.859 -11.915 1.00 98.19 94 SER A N 1
ATOM 766 C CA . SER A 1 94 ? -14.029 -0.528 -12.532 1.00 98.19 94 SER A CA 1
ATOM 767 C C . SER A 1 94 ? -15.068 0.411 -11.917 1.00 98.19 94 SER A C 1
ATOM 769 O O . SER A 1 94 ? -15.894 1.004 -12.608 1.00 98.19 94 SER A O 1
ATOM 771 N N . THR A 1 95 ? -15.113 0.437 -10.584 1.00 98.56 95 THR A N 1
ATOM 772 C CA . THR A 1 95 ? -16.148 1.119 -9.806 1.00 98.56 95 THR A CA 1
ATOM 773 C C . THR A 1 95 ? -15.513 1.984 -8.729 1.00 98.56 95 THR A C 1
ATOM 775 O O . THR A 1 95 ? -14.857 1.470 -7.825 1.00 98.56 95 THR A O 1
ATOM 778 N N . VAL A 1 96 ? -15.754 3.292 -8.802 1.00 98.19 96 VAL A N 1
ATOM 779 C CA . VAL A 1 96 ? -15.321 4.266 -7.789 1.00 98.19 96 VAL A CA 1
ATOM 780 C C . VAL A 1 96 ? -16.470 4.611 -6.848 1.00 98.19 96 VAL A C 1
ATOM 782 O O . VAL A 1 96 ? -17.627 4.664 -7.270 1.00 98.19 96 VAL A O 1
ATOM 785 N N . VAL A 1 97 ? -16.176 4.864 -5.573 1.00 97.50 97 VAL A N 1
ATOM 786 C CA . VAL A 1 97 ? -17.170 5.396 -4.628 1.00 97.50 97 VAL A CA 1
ATOM 787 C C . VAL A 1 97 ? -17.248 6.908 -4.809 1.00 97.50 97 VAL A C 1
ATOM 789 O O . VAL A 1 97 ? -16.224 7.583 -4.787 1.00 97.50 97 VAL A O 1
ATOM 792 N N . LYS A 1 98 ? -18.455 7.442 -5.001 1.00 97.44 98 LYS A N 1
ATOM 793 C CA . LYS A 1 98 ? -18.676 8.853 -5.332 1.00 97.44 98 LYS A CA 1
ATOM 794 C C . LYS A 1 98 ? -19.268 9.642 -4.174 1.00 97.44 98 LYS A C 1
ATOM 796 O O . LYS A 1 98 ? -18.780 10.725 -3.876 1.00 97.44 98 LYS A O 1
ATOM 801 N N . GLU A 1 99 ? -20.298 9.109 -3.525 1.00 97.12 99 GLU A N 1
ATOM 802 C CA . GLU A 1 99 ? -21.023 9.805 -2.459 1.00 97.12 99 GLU A CA 1
ATOM 803 C C . GLU A 1 99 ? -21.511 8.832 -1.383 1.00 97.12 99 GLU A C 1
ATOM 805 O O . GLU A 1 99 ? -21.698 7.637 -1.628 1.00 97.12 99 GLU A O 1
ATOM 810 N N . LEU A 1 100 ? -21.722 9.366 -0.180 1.00 96.88 100 LEU A N 1
ATOM 811 C CA . LEU A 1 100 ? -22.284 8.652 0.961 1.00 96.88 100 LEU A CA 1
ATOM 812 C C . LEU A 1 100 ? -23.533 9.392 1.430 1.00 96.88 100 LEU A C 1
ATOM 814 O O . LEU A 1 100 ? -23.501 10.608 1.615 1.00 96.88 100 LEU A O 1
ATOM 818 N N . GLU A 1 101 ? -24.603 8.653 1.690 1.00 95.62 101 GLU A N 1
ATOM 819 C CA . GLU A 1 101 ? -25.732 9.170 2.458 1.00 95.62 101 GLU A CA 1
ATOM 820 C C . GLU A 1 101 ? -25.538 8.743 3.912 1.00 95.62 101 GLU A C 1
ATOM 822 O O . GLU A 1 101 ? -25.532 7.550 4.221 1.00 95.62 101 GLU A O 1
ATOM 827 N N . ILE A 1 102 ? -25.321 9.719 4.792 1.00 94.19 102 ILE A N 1
ATOM 828 C CA . ILE A 1 102 ? -25.103 9.502 6.225 1.00 94.19 102 ILE A CA 1
ATOM 829 C C . ILE A 1 102 ? -26.410 9.787 6.968 1.00 94.19 102 ILE A C 1
ATOM 831 O O . ILE A 1 102 ? -27.136 10.722 6.620 1.00 94.19 102 ILE A O 1
ATOM 835 N N . SER A 1 103 ? -26.689 8.992 7.997 1.00 93.69 103 SER A N 1
ATOM 836 C CA . SER A 1 103 ? -27.850 9.148 8.865 1.00 93.69 103 SER A CA 1
ATOM 837 C C . SER A 1 103 ? -27.936 10.557 9.470 1.00 93.69 103 SER A C 1
ATOM 839 O O . SER A 1 103 ? -26.909 11.206 9.694 1.00 93.69 103 SER A O 1
ATOM 841 N N . PRO A 1 104 ? -29.142 11.046 9.819 1.00 93.19 104 PRO A N 1
ATOM 842 C CA . PRO A 1 104 ? -29.310 12.380 10.403 1.00 93.19 104 PRO A CA 1
ATOM 843 C C . PRO A 1 104 ? -28.511 12.625 11.693 1.00 93.19 104 PRO A C 1
ATOM 845 O O . PRO A 1 104 ? -28.159 13.764 11.989 1.00 93.19 104 PRO A O 1
ATOM 848 N N . ASP A 1 105 ? -28.220 11.574 12.466 1.00 93.12 105 ASP A N 1
ATOM 849 C CA . ASP A 1 105 ? -27.395 11.655 13.678 1.00 93.12 105 ASP A CA 1
ATOM 850 C C . ASP A 1 105 ? -25.881 11.579 13.404 1.00 93.12 105 ASP A C 1
ATOM 852 O O . ASP A 1 105 ? -25.077 11.711 14.331 1.00 93.12 105 ASP A O 1
ATOM 856 N N . GLY A 1 106 ? -25.484 11.395 12.142 1.00 92.94 106 GLY A N 1
ATOM 857 C CA . GLY A 1 106 ? -24.097 11.381 11.695 1.00 92.94 106 GLY A CA 1
ATOM 858 C C . GLY A 1 106 ? -23.332 10.101 12.030 1.00 92.94 106 GLY A C 1
ATOM 859 O O . GLY A 1 106 ? -22.100 10.126 11.992 1.00 92.94 106 GLY A O 1
ATOM 860 N N . LYS A 1 107 ? -24.017 9.016 12.414 1.00 93.38 107 LYS A N 1
ATOM 861 C CA . LYS A 1 107 ? -23.378 7.805 12.956 1.00 93.38 107 LYS A CA 1
ATOM 862 C C . LYS A 1 107 ? -23.353 6.618 12.015 1.00 93.38 107 LYS A C 1
ATOM 864 O O . LYS A 1 107 ? -22.498 5.754 12.189 1.00 93.38 107 LYS A O 1
ATOM 869 N N . THR A 1 108 ? -24.242 6.531 11.038 1.00 94.69 108 THR A N 1
ATOM 870 C CA . THR A 1 108 ? -24.269 5.405 10.101 1.00 94.69 108 THR A CA 1
ATOM 871 C C . THR A 1 108 ? -24.246 5.889 8.669 1.00 94.69 108 THR A C 1
ATOM 873 O O . THR A 1 108 ? -24.771 6.945 8.339 1.00 94.69 108 THR A O 1
ATOM 876 N N . ILE A 1 109 ? -23.611 5.110 7.802 1.00 95.81 109 ILE A N 1
ATOM 877 C CA . ILE A 1 109 ? -23.765 5.261 6.358 1.00 95.81 109 ILE A CA 1
ATOM 878 C C . ILE A 1 109 ? -24.983 4.428 5.955 1.00 95.81 109 ILE A C 1
ATOM 880 O O . ILE A 1 109 ? -24.974 3.201 6.104 1.00 95.81 109 ILE A O 1
ATOM 884 N N . ASP A 1 110 ? -26.016 5.096 5.457 1.00 94.56 110 ASP A N 1
ATOM 885 C CA . ASP A 1 110 ? -27.298 4.497 5.080 1.00 94.56 110 ASP A CA 1
ATOM 886 C C . ASP A 1 110 ? -27.290 4.042 3.616 1.00 94.56 110 ASP A C 1
ATOM 888 O O . ASP A 1 110 ? -27.924 3.042 3.266 1.00 94.56 110 ASP A O 1
ATOM 892 N N . SER A 1 111 ? -26.525 4.723 2.757 1.00 95.62 111 SER A N 1
ATOM 893 C CA . SER A 1 111 ? -26.256 4.258 1.398 1.00 95.62 111 SER A CA 1
ATOM 894 C C . SER A 1 111 ? -24.903 4.716 0.858 1.00 95.62 111 SER A C 1
ATOM 896 O O . SER A 1 111 ? -24.327 5.713 1.299 1.00 95.62 111 SER A O 1
ATOM 898 N N . VAL A 1 112 ? -24.391 3.957 -0.111 1.00 97.31 112 VAL A N 1
ATOM 899 C CA . VAL A 1 112 ? -23.172 4.274 -0.862 1.00 97.31 112 VAL A CA 1
ATOM 900 C C . VAL A 1 112 ? -23.543 4.448 -2.328 1.00 97.31 112 VAL A C 1
ATOM 902 O O . VAL A 1 112 ? -24.096 3.531 -2.943 1.00 97.31 112 VAL A O 1
ATOM 905 N N . ILE A 1 113 ? -23.218 5.605 -2.894 1.00 98.12 113 ILE A N 1
ATOM 906 C CA . ILE A 1 113 ? -23.343 5.884 -4.323 1.00 98.12 113 ILE A CA 1
ATOM 907 C C . ILE A 1 113 ? -21.977 5.658 -4.964 1.00 98.12 113 ILE A C 1
ATOM 909 O O . ILE A 1 113 ? -20.969 6.227 -4.544 1.00 98.12 113 ILE A O 1
ATOM 913 N N . ALA A 1 114 ? -21.945 4.817 -5.989 1.00 98.38 114 ALA A N 1
ATOM 914 C CA . ALA A 1 114 ? -20.744 4.463 -6.725 1.00 98.38 114 ALA A CA 1
ATOM 915 C C . ALA A 1 114 ? -20.968 4.599 -8.234 1.00 98.38 114 ALA A C 1
ATOM 917 O O . ALA A 1 114 ? -22.094 4.488 -8.721 1.00 98.38 114 ALA A O 1
ATOM 918 N N . ILE A 1 115 ? -19.890 4.823 -8.976 1.00 98.75 115 ILE A N 1
ATOM 919 C CA . ILE A 1 115 ? -19.904 4.965 -10.431 1.00 98.75 115 ILE A CA 1
ATOM 920 C C . ILE A 1 115 ? -19.113 3.806 -11.014 1.00 98.75 115 ILE A C 1
ATOM 922 O O . ILE A 1 115 ? -17.890 3.745 -10.879 1.00 98.75 115 ILE A O 1
ATOM 926 N N . GLN A 1 116 ? -19.820 2.879 -11.654 1.00 98.69 116 GLN A N 1
ATOM 927 C CA . GLN A 1 116 ? -19.195 1.847 -12.468 1.00 98.69 116 GLN A CA 1
ATOM 928 C C . GLN A 1 116 ? -19.016 2.370 -13.889 1.00 98.69 116 GLN A C 1
ATOM 930 O O . GLN A 1 116 ? -19.951 2.928 -14.461 1.00 98.69 116 GLN A O 1
ATOM 935 N N . HIS A 1 117 ? -17.842 2.156 -14.473 1.00 98.38 117 HIS A N 1
ATOM 936 C CA . HIS A 1 117 ? -17.528 2.599 -15.824 1.00 98.38 117 HIS A CA 1
ATOM 937 C C . HIS A 1 117 ? -17.022 1.446 -16.696 1.00 98.38 117 HIS A C 1
ATOM 939 O O . HIS A 1 117 ? -16.409 0.488 -16.224 1.00 98.38 117 HIS A O 1
ATOM 945 N N . LYS A 1 118 ? -17.281 1.545 -17.999 1.00 97.44 118 LYS A N 1
ATOM 946 C CA . LYS A 1 118 ? -16.763 0.646 -19.039 1.00 97.44 118 LYS A CA 1
ATOM 947 C C . LYS A 1 118 ? -16.473 1.453 -20.303 1.00 97.44 118 LYS A C 1
ATOM 949 O O . LYS A 1 118 ? -17.084 2.501 -20.497 1.00 97.44 118 LYS A O 1
ATOM 954 N N . SER A 1 119 ? -15.578 0.974 -21.164 1.00 96.88 119 SER A N 1
ATOM 955 C CA . SER A 1 119 ? -15.359 1.614 -22.469 1.00 96.88 119 SER A CA 1
ATOM 956 C C . SER A 1 119 ? -16.660 1.686 -23.274 1.00 96.88 119 SER A C 1
ATOM 958 O O . SER A 1 119 ? -17.445 0.732 -23.261 1.00 96.88 119 SER A O 1
ATOM 960 N N . THR A 1 120 ? -16.877 2.803 -23.972 1.00 95.56 120 THR A N 1
ATOM 961 C CA . THR A 1 120 ? -17.910 2.899 -25.018 1.00 95.56 120 THR A CA 1
ATOM 962 C C . THR A 1 120 ? -17.564 1.948 -26.173 1.00 95.56 120 THR A C 1
ATOM 964 O O . THR A 1 120 ? -16.423 1.497 -26.291 1.00 95.56 120 THR A O 1
ATOM 967 N N . ALA A 1 121 ? -18.534 1.635 -27.036 1.00 92.50 121 ALA A N 1
ATOM 968 C CA . ALA A 1 121 ? -18.319 0.724 -28.167 1.00 92.50 121 ALA A CA 1
ATOM 969 C C . ALA A 1 121 ? -17.206 1.184 -29.134 1.00 92.50 121 ALA A C 1
ATOM 971 O O . ALA A 1 121 ? -16.492 0.342 -29.675 1.00 92.50 121 ALA A O 1
ATOM 972 N N . ASP A 1 122 ? -17.045 2.500 -29.308 1.00 93.44 122 ASP A N 1
ATOM 973 C CA . ASP A 1 122 ? -16.079 3.106 -30.236 1.00 93.44 122 ASP A CA 1
ATOM 974 C C . ASP A 1 122 ? -14.774 3.561 -29.552 1.00 93.44 122 ASP A C 1
ATOM 976 O O . ASP A 1 122 ? -13.825 3.974 -30.223 1.00 93.44 122 ASP A O 1
ATOM 980 N N . ALA A 1 123 ? -14.703 3.509 -28.216 1.00 95.00 123 ALA A N 1
ATOM 981 C CA . ALA A 1 123 ? -13.498 3.863 -27.475 1.00 95.00 123 ALA A CA 1
ATOM 982 C C . ALA A 1 123 ? -12.521 2.682 -27.376 1.00 95.00 123 ALA A C 1
ATOM 984 O O . ALA A 1 123 ? -12.926 1.516 -27.366 1.00 95.00 123 ALA A O 1
ATOM 985 N N . PRO A 1 124 ? -11.216 2.960 -27.203 1.00 96.31 124 PRO A N 1
ATOM 986 C CA . PRO A 1 124 ? -10.266 1.929 -26.825 1.00 96.31 124 PRO A CA 1
ATOM 987 C C . PRO A 1 124 ? -10.688 1.194 -25.546 1.00 96.31 124 PRO A C 1
ATOM 989 O O . PRO A 1 124 ? -11.333 1.755 -24.653 1.00 96.31 124 PRO A O 1
ATOM 992 N N . ALA A 1 125 ? -10.278 -0.069 -25.440 1.00 96.31 125 ALA A N 1
ATOM 993 C CA . ALA A 1 125 ? -10.569 -0.909 -24.285 1.00 96.31 125 ALA A CA 1
ATOM 994 C C . ALA A 1 125 ? -10.070 -0.288 -22.965 1.00 96.31 125 ALA A C 1
ATOM 996 O O . ALA A 1 125 ? -9.122 0.508 -22.944 1.00 96.31 125 ALA A O 1
ATOM 997 N N . LEU A 1 126 ? -10.682 -0.694 -21.847 1.00 95.62 126 LEU A N 1
ATOM 998 C CA . LEU A 1 126 ? -10.226 -0.320 -20.508 1.00 95.62 126 LEU A CA 1
ATOM 999 C C . LEU A 1 126 ? -8.730 -0.615 -20.360 1.00 95.62 126 LEU A C 1
ATOM 1001 O O . LEU A 1 126 ? -8.233 -1.618 -20.874 1.00 95.62 126 LEU A O 1
ATOM 1005 N N . ASN A 1 127 ? -8.025 0.242 -19.620 1.00 97.12 127 ASN A N 1
ATOM 1006 C CA . ASN A 1 127 ? -6.571 0.176 -19.437 1.00 97.12 127 ASN A CA 1
ATOM 1007 C C . ASN A 1 127 ? -5.744 0.462 -20.706 1.00 97.12 127 ASN A C 1
ATOM 1009 O O . ASN A 1 127 ? -4.578 0.065 -20.797 1.00 97.12 127 ASN A O 1
ATOM 1013 N N . THR A 1 128 ? -6.328 1.148 -21.697 1.00 97.94 128 THR A N 1
ATOM 1014 C CA . THR A 1 128 ? -5.551 1.683 -22.825 1.00 97.94 128 THR A CA 1
ATOM 1015 C C . THR A 1 128 ? -4.728 2.903 -22.416 1.00 97.94 128 THR A C 1
ATOM 1017 O O . THR A 1 128 ? -3.548 3.002 -22.745 1.00 97.94 128 THR A O 1
ATOM 1020 N N . PHE A 1 129 ? -5.350 3.825 -21.685 1.00 98.12 129 PHE A N 1
ATOM 1021 C CA . PHE A 1 129 ? -4.728 5.070 -21.247 1.00 98.12 129 PHE A CA 1
ATOM 1022 C C . PHE A 1 129 ? -4.204 4.947 -19.812 1.00 98.12 129 PHE A C 1
ATOM 1024 O O . PHE A 1 129 ? -4.824 4.231 -19.023 1.00 98.12 129 PHE A O 1
ATOM 1031 N N . PRO A 1 130 ? -3.120 5.664 -19.462 1.00 98.06 130 PRO A N 1
ATOM 1032 C CA . PRO A 1 130 ? -2.661 5.773 -18.082 1.00 98.06 130 PRO A CA 1
ATOM 1033 C C . PRO A 1 130 ? -3.731 6.346 -17.139 1.00 98.06 130 PRO A C 1
ATOM 1035 O O . PRO A 1 130 ? -4.673 7.030 -17.565 1.00 98.06 130 PRO A O 1
ATOM 1038 N N . LEU A 1 131 ? -3.566 6.086 -15.841 1.00 98.19 131 LEU A N 1
ATOM 1039 C CA . LEU A 1 131 ? -4.519 6.473 -14.803 1.00 98.19 131 LEU A CA 1
ATOM 1040 C C . LEU A 1 131 ? -4.681 7.995 -14.733 1.00 98.19 131 LEU A C 1
ATOM 1042 O O . LEU A 1 131 ? -5.806 8.484 -14.639 1.00 98.19 131 LEU A O 1
ATOM 1046 N N . SER A 1 132 ? -3.589 8.754 -14.859 1.00 98.56 132 SER A N 1
ATOM 1047 C CA . SER A 1 132 ? -3.614 10.224 -14.842 1.00 98.56 132 SER A CA 1
ATOM 1048 C C . SER A 1 132 ? -4.521 10.839 -15.917 1.00 98.56 132 SER A C 1
ATOM 1050 O O . SER A 1 132 ? -5.020 11.944 -15.747 1.00 98.56 132 SER A O 1
ATOM 1052 N N . GLN A 1 133 ? -4.793 10.122 -17.010 1.00 98.38 133 GLN A N 1
ATOM 1053 C CA . GLN A 1 133 ? -5.656 10.607 -18.090 1.00 98.38 133 GLN A CA 1
ATOM 1054 C C . GLN A 1 133 ? -7.127 10.219 -17.931 1.00 98.38 133 GLN A C 1
ATOM 1056 O O . GLN A 1 133 ? -7.952 10.604 -18.761 1.00 98.38 133 GLN A O 1
ATOM 1061 N N . THR A 1 134 ? -7.453 9.368 -16.960 1.00 97.75 134 THR A N 1
ATOM 1062 C CA . THR A 1 134 ? -8.772 8.726 -16.878 1.00 97.75 134 THR A CA 1
ATOM 1063 C C . THR A 1 134 ? -9.412 8.828 -15.504 1.00 97.75 134 THR A C 1
ATOM 1065 O O . THR A 1 134 ? -10.636 8.843 -15.433 1.00 97.75 134 THR A O 1
ATOM 1068 N N . ILE A 1 135 ? -8.622 8.973 -14.436 1.00 97.62 135 ILE A N 1
ATOM 1069 C CA . ILE A 1 135 ? -9.121 8.931 -13.061 1.00 97.62 135 ILE A CA 1
ATOM 1070 C C . ILE A 1 135 ? -10.212 9.969 -12.795 1.00 97.62 135 ILE A C 1
ATOM 1072 O O . ILE A 1 135 ? -11.239 9.618 -12.236 1.00 97.62 135 ILE A O 1
ATOM 1076 N N . GLU A 1 136 ? -10.056 11.216 -13.244 1.00 97.00 136 GLU A N 1
ATOM 1077 C CA . GLU A 1 136 ? -11.077 12.251 -13.027 1.00 97.00 136 GLU A CA 1
ATOM 1078 C C . GLU A 1 136 ? -12.388 11.922 -13.756 1.00 97.00 136 GLU A C 1
ATOM 1080 O O . GLU A 1 136 ? -13.471 12.094 -13.199 1.00 97.00 136 GLU A O 1
ATOM 1085 N N . ASP A 1 137 ? -12.299 11.370 -14.969 1.00 97.88 137 ASP A N 1
ATOM 1086 C CA . ASP A 1 137 ? -13.467 10.931 -15.735 1.00 97.88 137 ASP A CA 1
ATOM 1087 C C . ASP A 1 137 ? -14.206 9.789 -15.015 1.00 97.88 137 ASP A C 1
ATOM 1089 O O . ASP A 1 137 ? -15.431 9.743 -15.018 1.00 97.88 137 ASP A O 1
ATOM 1093 N N . TRP A 1 138 ? -13.508 8.901 -14.300 1.00 97.94 138 TRP A N 1
ATOM 1094 C CA . TRP A 1 138 ? -14.163 7.829 -13.535 1.00 97.94 138 TRP A CA 1
ATOM 1095 C C . TRP A 1 138 ? -15.118 8.350 -12.455 1.00 97.94 138 TRP A C 1
ATOM 1097 O O . TRP A 1 138 ? -16.107 7.680 -12.159 1.00 97.94 138 TRP A O 1
ATOM 1107 N N . TYR A 1 139 ? -14.852 9.535 -11.894 1.00 97.81 139 TYR A N 1
ATOM 1108 C CA . TYR A 1 139 ? -15.665 10.150 -10.838 1.00 97.81 139 TYR A CA 1
ATOM 1109 C C . TYR A 1 139 ? -16.733 11.129 -11.351 1.00 97.81 139 TYR A C 1
ATOM 1111 O O . TYR A 1 139 ? -17.506 11.639 -10.534 1.00 97.81 139 TYR A O 1
ATOM 1119 N N . SER A 1 140 ? -16.812 11.430 -12.652 1.00 96.81 140 SER A N 1
ATOM 1120 C CA . SER A 1 140 ? -17.913 12.255 -13.177 1.00 96.81 140 SER A CA 1
ATOM 1121 C C . SER A 1 140 ? -19.159 11.416 -13.453 1.00 96.81 140 SER A C 1
ATOM 1123 O O . SER A 1 140 ? -19.067 10.242 -13.807 1.00 96.81 140 SER A O 1
ATOM 1125 N N . TYR A 1 141 ? -20.333 12.017 -13.266 1.00 97.44 141 TYR A N 1
ATOM 1126 C CA . TYR A 1 141 ? -21.622 11.332 -13.389 1.00 97.44 141 TYR A CA 1
ATOM 1127 C C . TYR A 1 141 ? -21.995 11.039 -14.844 1.00 97.44 141 TYR A C 1
ATOM 1129 O O . TYR A 1 141 ? -22.627 10.028 -15.148 1.00 97.44 141 TYR A O 1
ATOM 1137 N N . GLU A 1 142 ? -21.609 11.936 -15.740 1.00 97.50 142 G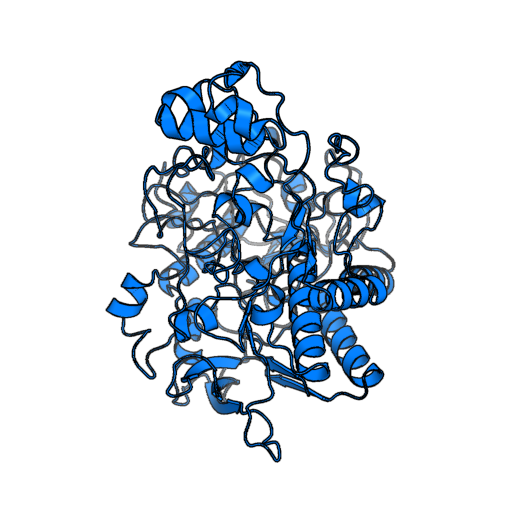LU A N 1
ATOM 1138 C CA . GLU A 1 142 ? -21.979 11.938 -17.142 1.00 97.50 142 GLU A CA 1
ATOM 1139 C C . GLU A 1 142 ? -21.139 10.936 -17.928 1.00 97.50 142 GLU A C 1
ATOM 1141 O O . GLU A 1 142 ? -19.936 10.813 -17.707 1.00 97.50 142 GLU A O 1
ATOM 1146 N N . ASN A 1 143 ? -21.743 10.265 -18.908 1.00 98.06 143 ASN A N 1
ATOM 1147 C CA . ASN A 1 143 ? -20.965 9.523 -19.899 1.00 98.06 143 ASN A CA 1
ATOM 1148 C C . ASN A 1 143 ? -19.952 10.450 -20.582 1.00 98.06 143 ASN A C 1
ATOM 1150 O O . ASN A 1 143 ? -20.232 11.625 -20.826 1.00 98.06 143 ASN A O 1
ATOM 1154 N N . SER A 1 144 ? -18.802 9.897 -20.946 1.00 97.56 144 SER A N 1
ATOM 1155 C CA . SER A 1 144 ? -17.786 10.602 -21.721 1.00 97.56 144 SER A CA 1
ATOM 1156 C C . SER A 1 144 ? -17.598 9.948 -23.086 1.00 97.56 144 SER A C 1
ATOM 1158 O O . SER A 1 144 ? -18.182 8.909 -23.392 1.00 97.56 144 SER A O 1
ATOM 1160 N N . SER A 1 145 ? -16.740 10.537 -23.919 1.00 96.44 145 SER A N 1
ATOM 1161 C CA . SER A 1 145 ? -16.301 9.895 -25.162 1.00 96.44 145 SER A CA 1
ATOM 1162 C C . SER A 1 145 ? -15.565 8.572 -24.917 1.00 96.44 145 SER A C 1
ATOM 1164 O O . SER A 1 145 ? -15.517 7.732 -25.813 1.00 96.44 145 SER A O 1
ATOM 1166 N N . ARG A 1 146 ? -15.006 8.373 -23.714 1.00 96.56 146 ARG A N 1
ATOM 1167 C CA . ARG A 1 146 ? -14.254 7.173 -23.329 1.00 96.56 146 ARG A CA 1
ATOM 1168 C C . ARG A 1 146 ? -15.120 6.151 -22.604 1.00 96.56 146 ARG A C 1
ATOM 1170 O O . ARG A 1 146 ? -14.951 4.958 -22.848 1.00 96.56 146 ARG A O 1
ATOM 1177 N N . PHE A 1 147 ? -16.019 6.596 -21.724 1.00 98.31 147 PHE A N 1
ATOM 1178 C CA . PHE A 1 147 ? -16.701 5.708 -20.786 1.00 98.31 147 PHE A CA 1
ATOM 1179 C C . PHE A 1 147 ? -18.223 5.864 -20.764 1.00 98.31 147 PHE A C 1
ATOM 1181 O O . PHE A 1 147 ? -18.758 6.958 -20.581 1.00 98.31 147 PHE A O 1
ATOM 1188 N N . GLU A 1 148 ? -18.910 4.724 -20.850 1.00 98.12 148 GLU A N 1
ATOM 1189 C CA . GLU A 1 148 ? -20.298 4.576 -20.412 1.00 98.12 148 GLU A CA 1
ATOM 1190 C C . GLU A 1 148 ? -20.318 4.317 -18.904 1.00 98.12 148 GLU A C 1
ATOM 1192 O O . GLU A 1 148 ? -19.559 3.478 -18.402 1.00 98.12 148 GLU A O 1
ATOM 1197 N N . LYS A 1 149 ? -21.205 5.006 -18.184 1.00 98.44 149 LYS A N 1
ATOM 1198 C CA . LYS A 1 149 ? -21.270 4.996 -16.723 1.00 98.44 149 LYS A CA 1
ATOM 1199 C C . LYS A 1 149 ? -22.611 4.492 -16.223 1.00 98.44 149 LYS A C 1
ATOM 1201 O O . LYS A 1 149 ? -23.669 4.772 -16.779 1.00 98.44 149 LYS A O 1
ATOM 1206 N N . SER A 1 150 ? -22.551 3.708 -15.157 1.00 98.38 150 SER A N 1
ATOM 1207 C CA . SER A 1 150 ? -23.698 3.170 -14.438 1.00 98.38 150 SER A CA 1
ATOM 1208 C C . SER A 1 150 ? -23.614 3.612 -12.986 1.00 98.38 150 SER A C 1
ATOM 1210 O O . SER A 1 150 ? -22.662 3.277 -12.281 1.00 98.38 150 SER A O 1
ATOM 1212 N N . ILE A 1 151 ? -24.620 4.364 -12.545 1.00 98.38 151 ILE A N 1
ATOM 1213 C CA . ILE A 1 151 ? -24.700 4.843 -11.167 1.00 98.38 151 ILE A CA 1
ATOM 1214 C C . ILE A 1 151 ? -25.314 3.746 -10.307 1.00 98.38 151 ILE A C 1
ATOM 1216 O O . ILE A 1 151 ? -26.450 3.316 -10.519 1.00 98.38 151 ILE A O 1
ATOM 1220 N N . LEU A 1 152 ? -24.540 3.275 -9.340 1.00 98.06 152 LEU A N 1
ATOM 1221 C CA . LEU A 1 152 ? -24.927 2.243 -8.398 1.00 98.06 152 LEU A CA 1
ATOM 1222 C C . LEU A 1 152 ? -25.299 2.907 -7.078 1.00 98.06 152 LEU A C 1
ATOM 1224 O O . LEU A 1 152 ? -24.489 3.621 -6.497 1.00 98.06 152 LEU A O 1
ATOM 1228 N N . ARG A 1 153 ? -26.497 2.619 -6.569 1.00 97.00 153 ARG A N 1
ATOM 1229 C CA . ARG A 1 153 ? -26.874 2.942 -5.190 1.00 97.00 153 ARG A CA 1
ATOM 1230 C C . ARG A 1 153 ? -26.924 1.657 -4.379 1.00 97.00 153 ARG A C 1
ATOM 1232 O O . ARG A 1 153 ? -27.777 0.799 -4.609 1.00 97.00 153 ARG A O 1
ATOM 1239 N N . ILE A 1 154 ? -25.984 1.508 -3.456 1.00 95.81 154 ILE A N 1
ATOM 1240 C CA . ILE A 1 154 ? -25.865 0.345 -2.581 1.00 95.81 154 ILE A CA 1
ATOM 1241 C C . ILE A 1 154 ? -26.540 0.689 -1.257 1.00 95.81 154 ILE A C 1
ATOM 1243 O O . ILE A 1 154 ? -26.120 1.611 -0.564 1.00 95.81 154 ILE A O 1
ATOM 1247 N N . VAL A 1 155 ? -27.581 -0.069 -0.920 1.00 93.31 155 VAL A N 1
ATOM 1248 C CA . VAL A 1 155 ? -28.365 0.074 0.313 1.00 93.31 155 VAL A CA 1
ATOM 1249 C C . VAL A 1 155 ? -28.436 -1.266 1.049 1.00 93.31 155 VAL A C 1
ATOM 1251 O O . VAL A 1 155 ? -28.411 -2.319 0.392 1.00 93.31 155 VAL A O 1
ATOM 1254 N N . PRO A 1 156 ? -28.542 -1.267 2.390 1.00 88.56 156 PRO A N 1
ATOM 1255 C CA . PRO A 1 156 ? -28.833 -2.480 3.137 1.00 88.56 156 PRO A CA 1
ATOM 1256 C C . PRO A 1 156 ? -30.210 -3.029 2.751 1.00 88.56 156 PRO A C 1
ATOM 1258 O O . PRO A 1 156 ? -31.124 -2.294 2.375 1.00 88.56 156 PRO A O 1
ATOM 1261 N N . GLN A 1 157 ? -30.378 -4.344 2.867 1.00 81.62 157 GLN A N 1
ATOM 1262 C CA . GLN A 1 157 ? -31.702 -4.944 2.751 1.00 81.62 157 GLN A CA 1
ATOM 1263 C C . GLN A 1 157 ? -32.544 -4.509 3.957 1.00 81.62 157 GLN A C 1
ATOM 1265 O O . GLN A 1 157 ? -32.099 -4.661 5.094 1.00 81.62 157 GLN A O 1
ATOM 1270 N N . GLN A 1 158 ? -33.744 -3.977 3.713 1.00 72.44 158 GLN A N 1
ATOM 1271 C CA . GLN A 1 158 ? -34.651 -3.583 4.792 1.00 72.44 158 GLN A CA 1
ATOM 1272 C C . GLN A 1 158 ? -35.019 -4.800 5.652 1.00 72.44 158 GLN A C 1
ATOM 1274 O O . GLN A 1 158 ? -35.412 -5.850 5.135 1.00 72.44 158 GLN A O 1
ATOM 1279 N N . THR A 1 159 ? -34.865 -4.652 6.966 1.00 65.19 159 THR A N 1
ATOM 1280 C CA . THR A 1 159 ? -35.304 -5.611 7.987 1.00 65.19 159 THR A CA 1
ATOM 1281 C C . THR A 1 159 ? -36.639 -5.147 8.580 1.00 65.19 159 THR A C 1
ATOM 1283 O O . THR A 1 159 ? -36.999 -3.977 8.458 1.00 65.19 159 THR A O 1
ATOM 1286 N N . GLN A 1 160 ? -37.390 -6.053 9.219 1.00 56.00 160 GLN A N 1
ATOM 1287 C CA . GLN A 1 160 ? -38.697 -5.731 9.821 1.00 56.00 160 GLN A CA 1
ATOM 1288 C C . GLN A 1 160 ? -38.622 -4.627 10.896 1.00 56.00 160 GLN A C 1
ATOM 1290 O O . GLN A 1 160 ? -39.606 -3.921 11.093 1.00 56.00 160 GLN A O 1
ATOM 1295 N N . ASP A 1 161 ? -37.451 -4.426 11.513 1.00 57.72 161 ASP A N 1
ATOM 1296 C CA . ASP A 1 161 ? -37.229 -3.440 12.579 1.00 57.72 161 ASP A CA 1
ATOM 1297 C C . ASP A 1 161 ? -36.692 -2.083 12.073 1.00 57.72 161 ASP A C 1
ATOM 1299 O O . ASP A 1 161 ? -36.311 -1.234 12.878 1.00 57.72 161 ASP A O 1
ATOM 1303 N N . ASN A 1 162 ? -36.630 -1.857 10.750 1.00 50.69 162 ASN A N 1
ATOM 1304 C CA . ASN A 1 162 ? -36.094 -0.636 10.117 1.00 50.69 162 ASN A CA 1
ATOM 1305 C C . ASN A 1 162 ? -34.655 -0.244 10.533 1.00 50.69 162 ASN A C 1
ATOM 1307 O O . ASN A 1 162 ? -34.210 0.865 10.241 1.00 50.69 162 ASN A O 1
ATOM 1311 N N . SER A 1 163 ? -33.894 -1.139 11.169 1.00 55.09 163 SER A N 1
ATOM 1312 C CA . SER A 1 163 ? -32.483 -0.915 11.484 1.00 55.09 163 SER A CA 1
ATOM 1313 C C . SER A 1 163 ? -31.596 -1.285 10.289 1.00 55.09 163 SER A C 1
ATOM 1315 O O . SER A 1 163 ? -31.738 -2.349 9.679 1.00 55.09 163 SER A O 1
ATOM 1317 N N . SER A 1 164 ? -30.662 -0.396 9.933 1.00 58.69 164 SER A N 1
ATOM 1318 C CA . SER A 1 164 ? -29.634 -0.673 8.923 1.00 58.69 164 SER A CA 1
ATOM 1319 C C . SER A 1 164 ? -28.746 -1.819 9.435 1.00 58.69 164 SER A C 1
ATOM 1321 O O . SER A 1 164 ? -27.959 -1.626 10.362 1.00 58.69 164 SER A O 1
ATOM 1323 N N . ASN A 1 165 ? -28.875 -3.017 8.855 1.00 81.69 165 ASN A N 1
ATOM 1324 C CA . ASN A 1 165 ? -28.091 -4.190 9.254 1.00 81.69 165 ASN A CA 1
ATOM 1325 C C . ASN A 1 165 ? -27.023 -4.521 8.202 1.00 81.69 165 ASN A C 1
ATOM 1327 O O . ASN A 1 165 ? -27.101 -5.521 7.484 1.00 81.69 165 ASN A O 1
ATOM 1331 N N . TRP A 1 166 ? -26.047 -3.627 8.059 1.00 94.19 166 TRP A N 1
ATOM 1332 C CA . TRP A 1 166 ? -24.887 -3.826 7.194 1.00 94.19 166 TRP A CA 1
ATOM 1333 C C . TRP A 1 166 ? -23.651 -3.132 7.755 1.00 94.19 166 TRP A C 1
ATOM 1335 O O . TRP A 1 166 ? -23.754 -2.214 8.566 1.00 94.19 166 TRP A O 1
ATOM 1345 N N . TYR A 1 167 ? -22.490 -3.571 7.281 1.00 96.81 167 TYR A N 1
ATOM 1346 C CA . TYR A 1 167 ? -21.205 -2.956 7.574 1.00 96.81 167 TYR A CA 1
ATOM 1347 C C . TYR A 1 167 ? -20.477 -2.651 6.276 1.00 96.81 167 TYR A C 1
ATOM 1349 O O . TYR A 1 167 ? -20.520 -3.436 5.324 1.00 96.81 167 TYR A O 1
ATOM 1357 N N . ILE A 1 168 ? -19.774 -1.527 6.274 1.00 98.00 168 ILE A N 1
ATOM 1358 C CA . ILE A 1 168 ? -18.876 -1.109 5.207 1.00 98.00 168 ILE A CA 1
ATOM 1359 C C . ILE A 1 168 ? -17.451 -1.344 5.690 1.00 98.00 168 ILE A C 1
ATOM 1361 O O . ILE A 1 168 ? -17.109 -1.020 6.827 1.00 98.00 168 ILE A O 1
ATOM 1365 N N . ILE A 1 169 ? -16.622 -1.922 4.827 1.00 98.56 169 ILE A N 1
ATOM 1366 C CA . ILE A 1 169 ? -15.194 -2.098 5.083 1.00 98.56 169 ILE A CA 1
ATOM 1367 C C . ILE A 1 169 ? -14.451 -1.252 4.055 1.00 98.56 169 ILE A C 1
ATOM 1369 O O . ILE A 1 169 ? -14.462 -1.584 2.870 1.00 98.56 169 ILE A O 1
ATOM 1373 N N . ASP A 1 170 ? -13.819 -0.169 4.503 1.00 98.25 170 ASP A N 1
ATOM 1374 C CA . ASP A 1 170 ? -12.905 0.605 3.668 1.00 98.25 170 ASP A CA 1
ATOM 1375 C C . ASP A 1 170 ? -11.545 -0.099 3.637 1.00 98.25 170 ASP A C 1
ATOM 1377 O O . ASP A 1 170 ? -10.803 -0.114 4.621 1.00 98.25 170 ASP A O 1
ATOM 1381 N N . ALA A 1 171 ? -11.259 -0.725 2.500 1.00 96.56 171 ALA A N 1
ATOM 1382 C CA . ALA A 1 171 ? -9.969 -1.321 2.175 1.00 96.56 171 ALA A CA 1
ATOM 1383 C C . ALA A 1 171 ? -9.327 -0.626 0.961 1.00 96.56 171 ALA A C 1
ATOM 1385 O O . ALA A 1 171 ? -8.501 -1.223 0.272 1.00 96.56 171 ALA A O 1
ATOM 1386 N N . THR A 1 172 ? -9.743 0.608 0.660 1.00 95.81 172 THR A N 1
ATOM 1387 C CA . THR A 1 172 ? -9.146 1.403 -0.416 1.00 95.81 172 THR A CA 1
ATOM 1388 C C . THR A 1 172 ? -7.726 1.824 -0.046 1.00 95.81 172 THR A C 1
ATOM 1390 O O . THR A 1 172 ? -7.391 2.009 1.123 1.00 95.81 172 THR A O 1
ATOM 1393 N N . GLU A 1 173 ? -6.879 2.029 -1.053 1.00 94.12 173 GLU A N 1
ATOM 1394 C CA . GLU A 1 173 ? -5.454 2.326 -0.846 1.00 94.12 173 GLU A CA 1
ATOM 1395 C C . GLU A 1 173 ? -5.190 3.622 -0.074 1.00 94.12 173 GLU A C 1
ATOM 1397 O O . GLU A 1 173 ? -4.164 3.755 0.591 1.00 94.12 173 GLU A O 1
ATOM 1402 N N . THR A 1 174 ? -6.107 4.589 -0.162 1.00 95.88 174 THR A N 1
ATOM 1403 C CA . THR A 1 174 ? -5.925 5.917 0.440 1.00 95.88 174 THR A CA 1
ATOM 1404 C C . THR A 1 174 ? -6.985 6.285 1.473 1.00 95.88 174 THR A C 1
ATOM 1406 O O . THR A 1 174 ? -6.959 7.414 1.976 1.00 95.88 174 THR A O 1
ATOM 1409 N N . GLY A 1 175 ? -7.895 5.366 1.812 1.00 96.31 175 GLY A N 1
ATOM 1410 C CA . GLY A 1 175 ? -9.003 5.637 2.723 1.00 96.31 175 GLY A CA 1
ATOM 1411 C C . GLY A 1 175 ? -10.011 6.620 2.130 1.00 96.31 175 GLY A C 1
ATOM 1412 O O . GLY A 1 175 ? -10.196 7.720 2.656 1.00 96.31 175 GLY A O 1
ATOM 1413 N N . GLU A 1 176 ? -10.610 6.281 0.990 1.00 95.81 176 GLU A N 1
ATOM 1414 C CA . GLU A 1 176 ? -11.574 7.146 0.304 1.00 95.81 176 GLU A CA 1
ATOM 1415 C C . GLU A 1 176 ? -12.847 7.365 1.127 1.00 95.81 176 GLU A C 1
ATOM 1417 O O . GLU A 1 176 ? -13.303 8.502 1.253 1.00 95.81 176 GLU A O 1
ATOM 1422 N N . ILE A 1 177 ? -13.391 6.312 1.752 1.00 97.19 177 ILE A N 1
ATOM 1423 C CA . ILE A 1 177 ? -14.611 6.425 2.568 1.00 97.19 177 ILE A CA 1
ATOM 1424 C C . ILE A 1 177 ? -14.318 7.237 3.832 1.00 97.19 177 ILE A C 1
ATOM 1426 O O . ILE A 1 177 ? -15.159 8.019 4.267 1.00 97.19 177 ILE A O 1
ATOM 1430 N N . ILE A 1 178 ? -13.104 7.130 4.380 1.00 97.00 178 ILE A N 1
ATOM 1431 C CA . ILE A 1 178 ? -12.642 7.963 5.502 1.00 97.00 178 ILE A CA 1
ATOM 1432 C C . ILE A 1 178 ? -12.718 9.457 5.154 1.00 97.00 178 ILE A C 1
ATOM 1434 O O . ILE A 1 178 ? -13.192 10.252 5.968 1.00 97.00 178 ILE A O 1
ATOM 1438 N N . ALA A 1 179 ? -12.265 9.842 3.956 1.00 96.25 179 ALA A N 1
ATOM 1439 C CA . ALA A 1 179 ? -12.312 11.229 3.499 1.00 96.25 179 ALA A CA 1
ATOM 1440 C C . ALA A 1 179 ? -13.742 11.691 3.184 1.00 96.25 179 ALA A C 1
ATOM 1442 O O . ALA A 1 179 ? -14.140 12.766 3.632 1.00 96.25 179 ALA A O 1
ATOM 1443 N N . LEU A 1 180 ? -14.512 10.870 2.463 1.00 95.44 180 LEU A N 1
ATOM 1444 C CA . LEU A 1 180 ? -15.906 11.141 2.100 1.00 95.44 180 LEU A CA 1
ATOM 1445 C C . LEU A 1 180 ? -16.810 11.320 3.323 1.00 95.44 180 LEU A C 1
ATOM 1447 O O . LEU A 1 180 ? -17.641 12.222 3.348 1.00 95.44 180 LEU A O 1
ATOM 1451 N N . ALA A 1 181 ? -16.627 10.495 4.355 1.00 95.00 181 ALA A N 1
ATOM 1452 C CA . ALA A 1 181 ? -17.369 10.600 5.610 1.00 95.00 181 ALA A CA 1
ATOM 1453 C C . ALA A 1 181 ? -16.821 11.691 6.555 1.00 95.00 181 ALA A C 1
ATOM 1455 O O . ALA A 1 181 ? -17.305 11.832 7.679 1.00 95.00 181 ALA A O 1
ATOM 1456 N N . ASP A 1 182 ? -15.789 12.437 6.136 1.00 92.81 182 ASP A N 1
ATOM 1457 C CA . ASP A 1 182 ? -15.087 13.455 6.929 1.00 92.81 182 ASP A CA 1
ATOM 1458 C C . ASP A 1 182 ? -14.717 12.960 8.347 1.00 92.81 182 ASP A C 1
ATOM 1460 O O . ASP A 1 182 ? -14.835 13.665 9.364 1.00 92.81 182 ASP A O 1
ATOM 1464 N N . VAL A 1 183 ? -14.283 11.698 8.428 1.00 94.38 183 VAL A N 1
ATOM 1465 C CA . VAL A 1 183 ? -13.782 11.074 9.656 1.00 94.38 183 VAL A CA 1
ATOM 1466 C C . VAL A 1 183 ? -12.422 11.696 10.002 1.00 94.38 183 VAL A C 1
ATOM 1468 O O . VAL A 1 183 ? -11.627 11.961 9.108 1.00 94.38 183 VAL A O 1
ATOM 1471 N N . PRO A 1 184 ? -12.099 11.948 11.282 1.00 95.19 184 PRO A N 1
ATOM 1472 C CA . PRO A 1 184 ? -10.770 12.404 11.678 1.00 95.19 184 PRO A CA 1
ATOM 1473 C C . PRO A 1 184 ? -9.668 11.414 11.270 1.00 95.19 184 PRO A C 1
ATOM 1475 O O . PRO A 1 184 ? -9.711 10.234 11.627 1.00 95.19 184 PRO A O 1
ATOM 1478 N N . TYR A 1 185 ? -8.656 11.913 10.562 1.00 97.25 185 TYR A N 1
ATOM 1479 C CA . TYR A 1 185 ? -7.509 11.133 10.103 1.00 97.25 185 TYR A CA 1
ATOM 1480 C C . TYR A 1 185 ? -6.208 11.938 10.177 1.00 97.25 185 TYR A C 1
ATOM 1482 O O . TYR A 1 185 ? -6.220 13.170 10.238 1.00 97.25 185 TYR A O 1
ATOM 1490 N N . ARG A 1 186 ? -5.084 11.222 10.130 1.00 97.44 186 ARG A N 1
ATOM 1491 C CA . ARG A 1 186 ? -3.727 11.737 9.940 1.00 97.44 186 ARG A CA 1
ATOM 1492 C C . ARG A 1 186 ? -3.215 11.381 8.546 1.00 97.44 186 ARG A C 1
ATOM 1494 O O . ARG A 1 186 ? -3.686 10.431 7.918 1.00 97.44 186 ARG A O 1
ATOM 1501 N N . LEU A 1 187 ? -2.268 12.167 8.055 1.00 97.69 187 LEU A N 1
ATOM 1502 C CA . LEU A 1 187 ? -1.616 11.987 6.761 1.00 97.69 187 LEU A CA 1
ATOM 1503 C C . LEU A 1 187 ? -0.191 12.528 6.873 1.00 97.69 187 LEU A C 1
ATOM 1505 O O . LEU A 1 187 ? 0.003 13.502 7.595 1.00 97.69 187 LEU A O 1
ATOM 1509 N N . GLY A 1 188 ? 0.765 11.920 6.171 1.00 97.38 188 GLY A N 1
ATOM 1510 C CA . GLY A 1 188 ? 2.164 12.345 6.178 1.00 97.38 188 GLY A CA 1
ATOM 1511 C C . GLY A 1 188 ? 2.838 12.137 7.533 1.00 97.38 188 GLY A C 1
ATOM 1512 O O . GLY A 1 188 ? 2.404 11.288 8.311 1.00 97.38 188 GLY A O 1
ATOM 1513 N N . ILE A 1 189 ? 3.886 12.903 7.821 1.00 97.88 189 ILE A N 1
ATOM 1514 C CA . ILE A 1 189 ? 4.678 12.774 9.050 1.00 97.88 189 ILE A CA 1
ATOM 1515 C C . ILE A 1 189 ? 3.870 13.291 10.246 1.00 97.88 189 ILE A C 1
ATOM 1517 O O . ILE A 1 189 ? 3.374 14.418 10.223 1.00 97.88 189 ILE A O 1
ATOM 1521 N N . ASP A 1 190 ? 3.775 12.497 11.316 1.00 97.81 190 ASP A N 1
ATOM 1522 C CA . ASP A 1 190 ? 3.215 12.972 12.586 1.00 97.81 190 ASP A CA 1
ATOM 1523 C C . ASP A 1 190 ? 4.258 13.767 13.389 1.00 97.81 190 ASP A C 1
ATOM 1525 O O . ASP A 1 190 ? 5.459 13.502 13.315 1.00 97.81 190 ASP A O 1
ATOM 1529 N N . SER A 1 191 ? 3.790 14.692 14.225 1.00 97.12 191 SER A N 1
ATOM 1530 C CA . SER A 1 191 ? 4.628 15.462 15.148 1.00 97.12 191 SER A CA 1
ATOM 1531 C C . SER A 1 191 ? 5.506 14.564 16.029 1.00 97.12 191 SER A C 1
ATOM 1533 O O . SER A 1 191 ? 5.032 13.590 16.636 1.00 97.12 191 SER A O 1
ATOM 1535 N N . ARG A 1 192 ? 6.783 14.939 16.174 1.00 97.81 192 ARG A N 1
ATOM 1536 C CA . ARG A 1 192 ? 7.690 14.331 17.152 1.00 97.81 192 ARG A CA 1
ATOM 1537 C C . ARG A 1 192 ? 7.096 14.435 18.549 1.00 97.81 192 ARG A C 1
ATOM 1539 O O . ARG A 1 192 ? 6.598 15.476 18.958 1.00 97.81 192 ARG A O 1
ATOM 1546 N N . SER A 1 193 ? 7.140 13.318 19.259 1.00 97.12 193 SER A N 1
ATOM 1547 C CA . SER A 1 193 ? 6.626 13.187 20.619 1.00 97.12 193 SER A CA 1
ATOM 1548 C C . SER A 1 193 ? 7.263 11.980 21.293 1.00 97.12 193 SER A C 1
ATOM 1550 O O . SER A 1 193 ? 7.912 11.167 20.641 1.00 97.12 193 SER A O 1
ATOM 1552 N N . TYR A 1 194 ? 6.997 11.782 22.581 1.00 95.75 194 TYR A N 1
ATOM 1553 C CA . TYR A 1 194 ? 7.422 10.574 23.294 1.00 95.75 194 TYR A CA 1
ATOM 1554 C C . TYR A 1 194 ? 6.840 9.257 22.732 1.00 95.75 194 TYR A C 1
ATOM 1556 O O . TYR A 1 194 ? 7.318 8.189 23.097 1.00 95.75 194 TYR A O 1
ATOM 1564 N N . LEU A 1 195 ? 5.813 9.310 21.870 1.00 95.81 195 LEU A N 1
ATOM 1565 C CA . LEU A 1 195 ? 5.233 8.138 21.195 1.00 95.81 195 LEU A CA 1
ATOM 1566 C C . LEU A 1 195 ? 5.840 7.881 19.806 1.00 95.81 195 LEU A C 1
ATOM 1568 O O . LEU A 1 195 ? 5.877 6.738 19.353 1.00 95.81 195 LEU A O 1
ATOM 1572 N N . ASN A 1 196 ? 6.312 8.937 19.138 1.00 97.50 196 ASN A N 1
ATOM 1573 C CA . ASN A 1 196 ? 7.013 8.882 17.850 1.00 97.50 196 ASN A CA 1
ATOM 1574 C C . ASN A 1 196 ? 8.323 9.682 17.950 1.00 97.50 196 ASN A C 1
ATOM 1576 O O . ASN A 1 196 ? 8.462 10.735 17.317 1.00 97.50 196 ASN A O 1
ATOM 1580 N N . PRO A 1 197 ? 9.255 9.253 18.819 1.00 97.31 197 PRO A N 1
ATOM 1581 C CA . PRO A 1 197 ? 10.446 10.029 19.149 1.00 97.31 197 PRO A CA 1
ATOM 1582 C C . PRO A 1 197 ? 11.410 10.182 17.966 1.00 97.31 197 PRO A C 1
ATOM 1584 O O . PRO A 1 197 ? 12.196 11.128 17.946 1.00 97.31 197 PRO A O 1
ATOM 1587 N N . SER A 1 198 ? 11.337 9.300 16.963 1.00 97.62 198 SER A N 1
ATOM 1588 C CA . SER A 1 198 ? 12.167 9.354 15.755 1.00 97.62 198 SER A CA 1
ATOM 1589 C C . SER A 1 198 ? 11.576 10.195 14.627 1.00 97.62 198 SER A C 1
ATOM 1591 O O . SER A 1 198 ? 12.198 10.2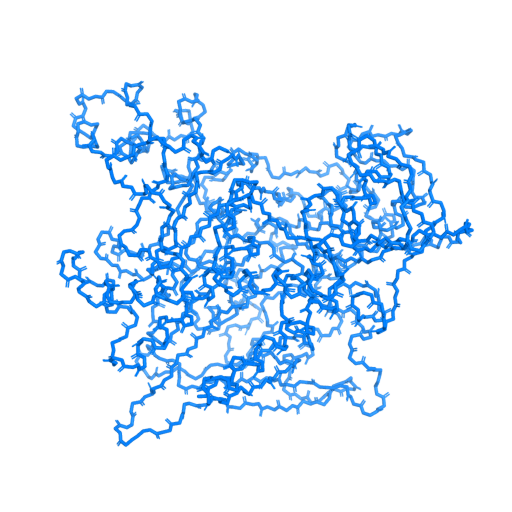79 13.568 1.00 97.62 198 SER A O 1
ATOM 1593 N N . ALA A 1 199 ? 10.398 10.802 14.807 1.00 97.81 199 ALA A N 1
ATOM 1594 C CA . ALA A 1 199 ? 9.768 11.583 13.746 1.00 97.81 199 ALA A CA 1
ATOM 1595 C C . ALA A 1 199 ? 10.674 12.733 13.277 1.00 97.81 199 ALA A C 1
ATOM 1597 O O . ALA A 1 199 ? 11.264 13.475 14.081 1.00 97.81 199 ALA A O 1
ATOM 1598 N N . SER A 1 200 ? 10.783 12.898 11.958 1.00 96.25 200 SER A N 1
ATOM 1599 C CA . SER A 1 200 ? 11.683 13.890 11.364 1.00 96.25 200 SER A CA 1
ATOM 1600 C C . SER A 1 200 ? 11.218 15.330 11.606 1.00 96.25 200 SER A C 1
ATOM 1602 O O . SER A 1 200 ? 12.050 16.236 11.681 1.00 96.25 200 SER A O 1
ATOM 1604 N N . SER A 1 201 ? 9.920 15.534 11.844 1.00 96.38 201 SER A N 1
ATOM 1605 C CA . SER A 1 201 ? 9.304 16.845 12.029 1.00 96.38 201 SER A CA 1
ATOM 1606 C C . SER A 1 201 ? 8.848 17.087 13.468 1.00 96.38 201 SER A C 1
ATOM 1608 O O . SER A 1 201 ? 8.328 16.193 14.128 1.00 96.38 201 SER A O 1
ATOM 1610 N N . ALA A 1 202 ? 9.017 18.317 13.960 1.00 96.12 202 ALA A N 1
ATOM 1611 C CA . ALA A 1 202 ? 8.502 18.730 15.271 1.00 96.12 202 ALA A CA 1
ATOM 1612 C C . ALA A 1 202 ? 6.974 18.923 15.277 1.00 96.12 202 ALA A C 1
ATOM 1614 O O . ALA A 1 202 ? 6.347 18.852 16.327 1.00 96.12 202 ALA A O 1
ATOM 1615 N N . THR A 1 203 ? 6.384 19.159 14.106 1.00 97.00 203 THR A N 1
ATOM 1616 C CA . THR A 1 203 ? 4.942 19.345 13.904 1.00 97.00 203 THR A CA 1
ATOM 1617 C C . THR A 1 203 ? 4.444 18.425 12.798 1.00 97.00 203 THR A C 1
ATOM 1619 O O . THR A 1 203 ? 5.241 17.951 11.991 1.00 97.00 203 THR A O 1
ATOM 1622 N N . ASP A 1 204 ? 3.134 18.219 12.707 1.00 97.19 204 ASP A N 1
ATOM 1623 C CA . ASP A 1 204 ? 2.550 17.415 11.633 1.00 97.19 204 ASP A CA 1
ATOM 1624 C C . ASP A 1 204 ? 2.923 18.004 10.260 1.00 97.19 204 ASP A C 1
ATOM 1626 O O . ASP A 1 204 ? 2.822 19.215 10.040 1.00 97.19 204 ASP A O 1
ATOM 1630 N N . ASP A 1 205 ? 3.340 17.144 9.334 1.00 97.56 205 ASP A N 1
ATOM 1631 C CA . ASP A 1 205 ? 3.652 17.496 7.948 1.00 97.56 205 ASP A CA 1
ATOM 1632 C C . ASP A 1 205 ? 2.836 16.603 7.001 1.00 97.56 205 ASP A C 1
ATOM 1634 O O . ASP A 1 205 ? 3.281 15.519 6.611 1.00 97.56 205 ASP A O 1
ATOM 1638 N N . PRO A 1 206 ? 1.621 17.041 6.622 1.00 97.50 206 PRO A N 1
ATOM 1639 C CA . PRO A 1 206 ? 0.687 16.204 5.885 1.00 97.50 206 PRO A CA 1
ATOM 1640 C C . PRO A 1 206 ? 0.992 16.085 4.389 1.00 97.50 206 PRO A C 1
ATOM 1642 O O . PRO A 1 206 ? 0.218 15.455 3.668 1.00 97.50 206 PRO A O 1
ATOM 1645 N N . TYR A 1 207 ? 2.073 16.702 3.907 1.00 97.75 207 TYR A N 1
ATOM 1646 C CA . TYR A 1 207 ? 2.472 16.658 2.498 1.00 97.75 207 TYR A CA 1
ATOM 1647 C C . TYR A 1 207 ? 3.534 15.596 2.223 1.00 97.75 207 TYR A C 1
ATOM 1649 O O . TYR A 1 207 ? 3.589 15.059 1.119 1.00 97.75 207 TYR A O 1
ATOM 1657 N N . CYS A 1 208 ? 4.340 15.267 3.231 1.00 96.56 208 CYS A N 1
ATOM 1658 C CA . CYS A 1 208 ? 5.376 14.252 3.142 1.00 96.56 208 CYS A CA 1
ATOM 1659 C C . CYS A 1 208 ? 4.804 12.859 3.439 1.00 96.56 208 CYS A C 1
ATOM 1661 O O . CYS A 1 208 ? 4.956 12.319 4.533 1.00 96.56 208 CYS A O 1
ATOM 1663 N N . THR A 1 209 ? 4.108 12.279 2.463 1.00 96.31 209 THR A N 1
ATOM 1664 C CA . THR A 1 209 ? 3.751 10.853 2.478 1.00 96.31 209 THR A CA 1
ATOM 1665 C C . THR A 1 209 ? 4.901 10.009 1.935 1.00 96.31 209 THR A C 1
ATOM 1667 O O . THR A 1 209 ? 5.736 10.504 1.178 1.00 96.31 209 THR A O 1
ATOM 1670 N N . GLN A 1 210 ? 4.922 8.713 2.243 1.00 95.50 210 GLN A N 1
ATOM 1671 C CA . GLN A 1 210 ? 5.845 7.788 1.582 1.00 95.50 210 GLN A CA 1
ATOM 1672 C C . GLN A 1 210 ? 5.623 7.720 0.062 1.00 95.50 210 GLN A C 1
ATOM 1674 O O . GLN A 1 210 ? 4.508 7.898 -0.436 1.00 95.50 210 GLN A O 1
ATOM 1679 N N . GLY A 1 211 ? 6.699 7.418 -0.669 1.00 96.25 211 GLY A N 1
ATOM 1680 C CA . GLY A 1 211 ? 6.679 7.279 -2.125 1.00 96.25 211 GLY A CA 1
ATOM 1681 C C . GLY A 1 211 ? 5.686 6.247 -2.648 1.00 96.25 211 GLY A C 1
ATOM 1682 O O . GLY A 1 211 ? 5.434 5.216 -2.016 1.00 96.25 211 GLY A O 1
ATOM 1683 N N . PHE A 1 212 ? 5.189 6.479 -3.858 1.00 98.25 212 PHE A N 1
ATOM 1684 C CA . PHE A 1 212 ? 4.343 5.537 -4.587 1.00 98.25 212 PHE A CA 1
ATOM 1685 C C . PHE A 1 212 ? 5.013 5.096 -5.889 1.00 98.25 212 PHE A C 1
ATOM 1687 O O . PHE A 1 212 ? 5.960 5.722 -6.357 1.00 98.25 212 PHE A O 1
ATOM 1694 N N . THR A 1 213 ? 4.528 4.003 -6.470 1.00 98.38 213 THR A N 1
ATOM 1695 C CA . THR A 1 213 ? 5.221 3.327 -7.578 1.00 98.38 213 THR A CA 1
ATOM 1696 C C . THR A 1 213 ? 4.241 2.938 -8.656 1.00 98.38 213 THR A C 1
ATOM 1698 O O . THR A 1 213 ? 3.292 2.208 -8.375 1.00 98.38 213 THR A O 1
ATOM 1701 N N . TYR A 1 214 ? 4.519 3.309 -9.900 1.00 98.75 214 TYR A N 1
ATOM 1702 C CA . TYR A 1 214 ? 3.996 2.545 -11.024 1.00 98.75 214 TYR A CA 1
ATOM 1703 C C . TYR A 1 214 ? 4.980 1.430 -11.344 1.00 98.75 214 TYR A C 1
ATOM 1705 O O . TYR A 1 214 ? 6.065 1.652 -11.886 1.00 98.75 214 TYR A O 1
ATOM 1713 N N . THR A 1 215 ? 4.611 0.211 -10.965 1.00 98.56 215 THR A N 1
ATOM 1714 C CA . THR A 1 215 ? 5.352 -0.977 -11.387 1.00 98.56 215 THR A CA 1
ATOM 1715 C C . THR A 1 215 ? 5.140 -1.221 -12.877 1.00 98.56 215 THR A C 1
ATOM 1717 O O . THR A 1 215 ? 4.112 -0.837 -13.439 1.00 98.56 215 THR A O 1
ATOM 1720 N N . PHE A 1 216 ? 6.111 -1.858 -13.517 1.00 98.69 216 PHE A N 1
ATOM 1721 C CA . PHE A 1 216 ? 6.031 -2.306 -14.905 1.00 98.69 216 PHE A CA 1
ATOM 1722 C C . PHE A 1 216 ? 6.828 -3.590 -15.078 1.00 98.69 216 PHE A C 1
ATOM 1724 O O . PHE A 1 216 ? 7.625 -3.945 -14.208 1.00 98.69 216 PHE A O 1
ATOM 1731 N N . ALA A 1 217 ? 6.628 -4.279 -16.199 1.00 98.50 217 ALA A N 1
ATOM 1732 C CA . ALA A 1 217 ? 7.384 -5.477 -16.528 1.00 98.50 217 ALA A CA 1
ATOM 1733 C C . ALA A 1 217 ? 8.314 -5.249 -17.726 1.00 98.50 217 ALA A C 1
ATOM 1735 O O . ALA A 1 217 ? 7.977 -4.546 -18.678 1.00 98.50 217 ALA A O 1
ATOM 1736 N N . MET A 1 218 ? 9.479 -5.883 -17.683 1.00 98.38 218 MET A N 1
ATOM 1737 C CA . MET A 1 218 ? 10.434 -5.950 -18.784 1.00 98.38 218 MET A CA 1
ATOM 1738 C C . MET A 1 218 ? 10.896 -7.389 -18.976 1.00 98.38 218 MET A C 1
ATOM 1740 O O . MET A 1 218 ? 10.950 -8.167 -18.022 1.00 98.38 218 MET A O 1
ATOM 1744 N N . GLU A 1 219 ? 11.243 -7.740 -20.204 1.00 98.44 219 GLU A N 1
ATOM 1745 C CA . GLU A 1 219 ? 11.696 -9.078 -20.569 1.00 98.44 219 GLU A CA 1
ATOM 1746 C C . GLU A 1 219 ? 13.126 -9.041 -21.096 1.00 98.44 219 GLU A C 1
ATOM 1748 O O . GLU A 1 219 ? 13.477 -8.172 -21.896 1.00 98.44 219 GLU A O 1
ATOM 1753 N N . GLN A 1 220 ? 13.931 -10.016 -20.676 1.00 98.12 220 GLN A N 1
ATOM 1754 C CA . GLN A 1 220 ? 15.241 -10.283 -21.262 1.00 98.12 220 GLN A CA 1
ATOM 1755 C C . GLN A 1 220 ? 15.053 -10.850 -22.674 1.00 98.12 220 GLN A C 1
ATOM 1757 O O . GLN A 1 220 ? 14.445 -11.906 -22.859 1.00 98.12 220 GLN A O 1
ATOM 1762 N N . THR A 1 221 ? 15.624 -10.199 -23.682 1.00 98.25 221 THR A N 1
ATOM 1763 C CA . THR A 1 221 ? 15.588 -10.662 -25.073 1.00 98.25 221 THR A CA 1
ATOM 1764 C C . THR A 1 221 ? 16.896 -11.349 -25.457 1.00 98.25 221 THR A C 1
ATOM 1766 O O . THR A 1 221 ? 17.942 -11.178 -24.824 1.00 98.25 221 THR A O 1
ATOM 1769 N N . LYS A 1 222 ? 16.844 -12.171 -26.511 1.00 97.25 222 LYS A N 1
ATOM 1770 C CA . LYS A 1 222 ? 18.050 -12.778 -27.093 1.00 97.25 222 LYS A CA 1
ATOM 1771 C C . LYS A 1 222 ? 18.876 -11.740 -27.852 1.00 97.25 222 LYS A C 1
ATOM 1773 O O . LYS A 1 222 ? 20.097 -11.732 -27.745 1.00 97.25 222 LYS A O 1
ATOM 1778 N N . GLU A 1 223 ? 18.198 -10.895 -28.616 1.00 97.94 223 GLU A N 1
ATOM 1779 C CA . GLU A 1 223 ? 18.797 -9.879 -29.476 1.00 97.94 223 GLU A CA 1
ATOM 1780 C C . GLU A 1 223 ? 18.624 -8.497 -28.850 1.00 97.94 223 GLU A C 1
ATOM 1782 O O . GLU A 1 223 ? 17.624 -8.241 -28.172 1.00 97.94 223 GLU A O 1
ATOM 1787 N N . ALA A 1 224 ? 19.587 -7.609 -29.086 1.00 97.75 224 ALA A N 1
ATOM 1788 C CA . ALA A 1 224 ? 19.488 -6.213 -28.684 1.00 97.75 224 ALA A CA 1
ATOM 1789 C C . ALA A 1 224 ? 18.222 -5.573 -29.274 1.00 97.75 224 ALA A C 1
ATOM 1791 O O . ALA A 1 224 ? 17.843 -5.854 -30.410 1.00 97.75 224 ALA A O 1
ATOM 1792 N N . GLN A 1 225 ? 17.555 -4.739 -28.487 1.00 97.81 225 GLN A N 1
ATOM 1793 C CA . GLN A 1 225 ? 16.367 -3.995 -28.885 1.00 97.81 225 GLN A CA 1
ATOM 1794 C C . GLN A 1 225 ? 16.739 -2.524 -29.062 1.00 97.81 225 GLN A C 1
ATOM 1796 O O . GLN A 1 225 ? 17.546 -1.988 -28.296 1.00 97.81 225 GLN A O 1
ATOM 1801 N N . THR A 1 226 ? 16.134 -1.863 -30.046 1.00 96.56 226 THR A N 1
ATOM 1802 C CA . THR A 1 226 ? 16.230 -0.406 -30.173 1.00 96.56 226 THR A CA 1
ATOM 1803 C C . THR A 1 226 ? 15.549 0.241 -28.973 1.00 96.56 226 THR A C 1
ATOM 1805 O O . THR A 1 226 ? 14.404 -0.083 -28.662 1.00 96.56 226 THR A O 1
ATOM 1808 N N . GLN A 1 227 ? 16.255 1.148 -28.301 1.00 96.69 227 GLN A N 1
ATOM 1809 C CA . GLN A 1 227 ? 15.727 1.887 -27.158 1.00 96.69 227 GLN A CA 1
ATOM 1810 C C . GLN A 1 227 ? 15.447 3.320 -27.598 1.00 96.69 227 GLN A C 1
ATOM 1812 O O . GLN A 1 227 ? 16.370 4.078 -27.895 1.00 96.69 227 GLN A O 1
ATOM 1817 N N . GLU A 1 228 ? 14.171 3.683 -27.663 1.00 95.88 228 GLU A N 1
ATOM 1818 C CA . GLU A 1 228 ? 13.754 5.049 -27.964 1.00 95.88 228 GLU A CA 1
ATOM 1819 C C . GLU A 1 228 ? 13.735 5.866 -26.675 1.00 95.88 228 GLU A C 1
ATOM 1821 O O . GLU A 1 228 ? 13.080 5.489 -25.703 1.00 95.88 228 GLU A O 1
ATOM 1826 N N . MET A 1 229 ? 14.470 6.979 -26.656 1.00 97.94 229 MET A N 1
ATOM 1827 C CA . MET A 1 229 ? 14.487 7.884 -25.510 1.00 97.94 229 MET A CA 1
ATOM 1828 C C . MET A 1 229 ? 13.149 8.624 -25.411 1.00 97.94 229 MET A C 1
ATOM 1830 O O . MET A 1 229 ? 12.816 9.378 -26.329 1.00 97.94 229 MET A O 1
ATOM 1834 N N . PRO A 1 230 ? 12.396 8.482 -24.305 1.00 97.75 230 PRO A N 1
ATOM 1835 C CA . PRO A 1 230 ? 11.191 9.273 -24.104 1.00 97.75 230 PRO A CA 1
ATOM 1836 C C . PRO A 1 230 ? 11.523 10.767 -24.050 1.00 97.75 230 PRO A C 1
ATOM 1838 O O . PRO A 1 230 ? 12.513 11.164 -23.436 1.00 97.75 230 PRO A O 1
ATOM 1841 N N . SER A 1 231 ? 10.676 11.620 -24.628 1.00 98.25 231 SER A N 1
ATOM 1842 C CA . SER A 1 231 ? 10.917 13.072 -24.671 1.00 98.25 231 SER A CA 1
ATOM 1843 C C . SER A 1 231 ? 11.027 13.717 -23.284 1.00 98.25 231 SER A C 1
ATOM 1845 O O . SER A 1 231 ? 11.719 14.717 -23.126 1.00 98.25 231 SER A O 1
ATOM 1847 N N . PHE A 1 232 ? 10.367 13.138 -22.277 1.00 97.88 232 PHE A N 1
ATOM 1848 C CA . PHE A 1 232 ? 10.422 13.583 -20.883 1.00 97.88 232 PHE A CA 1
ATOM 1849 C C . PHE A 1 232 ? 11.619 13.017 -20.101 1.00 97.88 232 PHE A C 1
ATOM 1851 O O . PHE A 1 232 ? 11.884 13.475 -18.995 1.00 97.88 232 PHE A O 1
ATOM 1858 N N . TYR A 1 233 ? 12.368 12.042 -20.632 1.00 98.50 233 TYR A N 1
ATOM 1859 C CA . TYR A 1 233 ? 13.471 11.400 -19.904 1.00 98.50 233 TYR A CA 1
ATOM 1860 C C . TYR A 1 233 ? 14.514 12.388 -19.345 1.00 98.50 233 TYR A C 1
ATOM 1862 O O . TYR A 1 233 ? 14.864 12.236 -18.173 1.00 98.50 233 TYR A O 1
ATOM 1870 N N . PRO A 1 234 ? 14.966 13.429 -20.081 1.00 98.19 234 PRO A N 1
ATOM 1871 C CA . PRO A 1 234 ? 15.936 14.390 -19.547 1.00 98.19 234 PRO A CA 1
ATOM 1872 C C . PRO A 1 234 ? 15.479 15.110 -18.268 1.00 98.19 234 PRO A C 1
ATOM 1874 O O . PRO A 1 234 ? 16.322 15.521 -17.476 1.00 98.19 234 PRO A O 1
ATOM 1877 N N . GLN A 1 235 ? 14.166 15.241 -18.041 1.00 97.81 235 GLN A N 1
ATOM 1878 C CA . GLN A 1 235 ? 13.615 15.823 -16.813 1.00 97.81 235 GLN A CA 1
ATOM 1879 C C . GLN A 1 235 ? 13.845 14.912 -15.599 1.00 97.81 235 GLN A C 1
ATOM 1881 O O . GLN A 1 235 ? 14.188 15.406 -14.530 1.00 97.81 235 GLN A O 1
ATOM 1886 N N . TYR A 1 236 ? 13.677 13.595 -15.762 1.00 98.25 236 TYR A N 1
ATOM 1887 C CA . TYR A 1 236 ? 13.764 12.617 -14.669 1.00 98.25 236 TYR A CA 1
ATOM 1888 C C . TYR A 1 236 ? 15.147 11.978 -14.525 1.00 98.25 236 TYR A C 1
ATOM 1890 O O . TYR A 1 236 ? 15.462 11.433 -13.473 1.00 98.25 236 TYR A O 1
ATOM 1898 N N . GLN A 1 237 ? 16.004 12.058 -15.546 1.00 97.25 237 GLN A N 1
ATOM 1899 C CA . GLN A 1 237 ? 17.373 11.537 -15.513 1.00 97.25 237 GLN A CA 1
ATOM 1900 C C . GLN A 1 237 ? 18.163 11.906 -14.234 1.00 97.25 237 GLN A C 1
ATOM 1902 O O . GLN A 1 237 ? 18.850 11.024 -13.714 1.00 97.25 237 GLN A O 1
ATOM 1907 N N . PRO A 1 238 ? 18.065 13.135 -13.678 1.00 96.25 238 PRO A N 1
ATOM 1908 C CA . PRO A 1 238 ? 18.759 13.516 -12.443 1.00 96.25 238 PRO A CA 1
ATOM 1909 C C . PRO A 1 238 ? 18.249 12.818 -11.172 1.00 96.25 238 PRO A C 1
ATOM 1911 O O . PRO A 1 238 ? 18.835 13.000 -10.108 1.00 96.25 238 PRO A O 1
ATOM 1914 N N . TYR A 1 239 ? 17.165 12.043 -11.257 1.00 97.12 239 TYR A N 1
ATOM 1915 C CA . TYR A 1 239 ? 16.584 11.302 -10.143 1.00 97.12 239 TYR A CA 1
ATOM 1916 C C . TYR A 1 239 ? 17.203 9.910 -9.984 1.00 97.12 239 TYR A C 1
ATOM 1918 O O . TYR A 1 239 ? 17.499 9.491 -8.867 1.00 97.12 239 TYR A O 1
ATOM 1926 N N . TYR A 1 240 ? 17.426 9.192 -11.086 1.00 97.88 240 TYR A N 1
ATOM 1927 C CA . TYR A 1 240 ? 17.658 7.748 -11.044 1.00 97.88 240 TYR A CA 1
ATOM 1928 C C . TYR A 1 240 ? 19.035 7.333 -10.524 1.00 97.88 240 TYR A C 1
ATOM 1930 O O . TYR A 1 240 ? 20.058 7.924 -10.874 1.00 97.88 240 TYR A O 1
ATOM 1938 N N . SER A 1 241 ? 19.062 6.259 -9.738 1.00 97.38 241 SER A N 1
ATOM 1939 C CA . SER A 1 241 ? 20.283 5.676 -9.201 1.00 97.38 241 SER A CA 1
ATOM 1940 C C . SER A 1 241 ? 20.107 4.212 -8.787 1.00 97.38 241 SER A C 1
ATOM 1942 O O . SER A 1 241 ? 19.033 3.771 -8.365 1.00 97.38 241 SER A O 1
ATOM 1944 N N . TYR A 1 242 ? 21.205 3.458 -8.816 1.00 96.94 242 TYR A N 1
ATOM 1945 C CA . TYR A 1 242 ? 21.327 2.184 -8.106 1.00 96.94 242 TYR A CA 1
ATOM 1946 C C . TYR A 1 242 ? 21.387 2.337 -6.575 1.00 96.94 242 TYR A C 1
ATOM 1948 O O . TYR A 1 242 ? 21.403 1.330 -5.870 1.00 96.94 242 TYR A O 1
ATOM 1956 N N . GLU A 1 243 ? 21.394 3.568 -6.055 1.00 93.25 243 GLU A N 1
ATOM 1957 C CA . GLU A 1 243 ? 21.443 3.985 -4.645 1.00 93.25 243 GLU A CA 1
ATOM 1958 C C . GLU A 1 243 ? 22.779 3.700 -3.948 1.00 93.25 243 GLU A C 1
ATOM 1960 O O . GLU A 1 243 ? 23.343 4.576 -3.297 1.00 93.25 243 GLU A O 1
ATOM 1965 N N . LEU A 1 244 ? 23.302 2.479 -4.070 1.00 94.69 244 LEU A N 1
ATOM 1966 C CA . LEU A 1 244 ? 24.520 2.031 -3.396 1.00 94.69 244 LEU A CA 1
ATOM 1967 C C . LEU A 1 244 ? 25.427 1.281 -4.368 1.00 94.69 244 LEU A C 1
ATOM 1969 O O . LEU A 1 244 ? 24.958 0.437 -5.126 1.00 94.69 244 LEU A O 1
ATOM 1973 N N . GLN A 1 245 ? 26.746 1.450 -4.232 1.00 94.56 245 GLN A N 1
ATOM 1974 C CA . GLN A 1 245 ? 27.734 0.748 -5.065 1.00 94.56 245 GLN A CA 1
ATOM 1975 C C . GLN A 1 245 ? 27.541 -0.779 -5.081 1.00 94.56 245 GLN A C 1
ATOM 1977 O O . GLN A 1 245 ? 27.712 -1.434 -6.103 1.00 94.56 245 GLN A O 1
ATOM 1982 N N . ARG A 1 246 ? 27.149 -1.373 -3.945 1.00 93.62 246 ARG A N 1
ATOM 1983 C CA . ARG A 1 246 ? 26.892 -2.822 -3.853 1.00 93.62 246 ARG A CA 1
ATOM 1984 C C . ARG A 1 246 ? 25.675 -3.280 -4.669 1.00 93.62 246 ARG A C 1
ATOM 1986 O O . ARG A 1 246 ? 25.605 -4.455 -5.012 1.00 93.62 246 ARG A O 1
ATOM 1993 N N . LEU A 1 247 ? 24.729 -2.377 -4.932 1.00 94.50 247 LEU A N 1
ATOM 1994 C CA . LEU A 1 247 ? 23.502 -2.612 -5.697 1.00 94.50 247 LEU A CA 1
ATOM 1995 C C . LEU A 1 247 ? 23.639 -2.202 -7.173 1.00 94.50 247 LEU A C 1
ATOM 1997 O O . LEU A 1 247 ? 22.749 -2.520 -7.955 1.00 94.50 247 LEU A O 1
ATOM 2001 N N . ALA A 1 248 ? 24.738 -1.536 -7.552 1.00 95.56 248 ALA A N 1
ATOM 2002 C CA . ALA A 1 248 ? 25.046 -1.129 -8.922 1.00 95.56 248 ALA A CA 1
ATOM 2003 C C . ALA A 1 248 ? 25.408 -2.330 -9.805 1.00 95.56 248 ALA A C 1
ATOM 2005 O O . ALA A 1 248 ? 26.568 -2.599 -10.108 1.00 95.56 248 ALA A O 1
ATOM 2006 N N . ASP A 1 249 ? 24.390 -3.116 -10.133 1.00 95.00 249 ASP A N 1
ATOM 2007 C CA . ASP A 1 249 ? 24.482 -4.348 -10.899 1.00 95.00 249 ASP A CA 1
ATOM 2008 C C . ASP A 1 249 ? 23.132 -4.644 -11.534 1.00 95.00 249 ASP A C 1
ATOM 2010 O O . ASP A 1 249 ? 22.148 -4.955 -10.853 1.00 95.00 249 ASP A O 1
ATOM 2014 N N . PHE A 1 250 ? 23.108 -4.551 -12.858 1.00 96.31 250 PHE A N 1
ATOM 2015 C CA . PHE A 1 250 ? 21.905 -4.733 -13.645 1.00 96.31 250 PHE A CA 1
ATOM 2016 C C . PHE A 1 250 ? 21.277 -6.115 -13.434 1.00 96.31 250 PHE A C 1
ATOM 2018 O O . PHE A 1 250 ? 20.062 -6.208 -13.266 1.00 96.31 250 PHE A O 1
ATOM 2025 N N . GLU A 1 251 ? 22.072 -7.194 -13.395 1.00 95.44 251 GLU A N 1
ATOM 2026 C CA . GLU A 1 251 ? 21.532 -8.542 -13.167 1.00 95.44 251 GLU A CA 1
ATOM 2027 C C . GLU A 1 251 ? 20.914 -8.647 -11.772 1.00 95.44 251 GLU A C 1
ATOM 2029 O O . GLU A 1 251 ? 19.880 -9.295 -11.591 1.00 95.44 251 GLU A O 1
ATOM 2034 N N . GLY A 1 252 ? 21.509 -7.966 -10.791 1.00 95.88 252 GLY A N 1
ATOM 2035 C CA . GLY A 1 252 ? 20.956 -7.818 -9.450 1.00 95.88 252 GLY A CA 1
ATOM 2036 C C . GLY A 1 252 ? 19.594 -7.140 -9.445 1.00 95.88 252 GLY A C 1
ATOM 2037 O O . GLY A 1 252 ? 18.646 -7.697 -8.893 1.00 95.88 252 GLY A O 1
ATOM 2038 N N . VAL A 1 253 ? 19.464 -5.989 -10.106 1.00 96.94 253 VAL A N 1
ATOM 2039 C CA . VAL A 1 253 ? 18.185 -5.266 -10.207 1.00 96.94 253 VAL A CA 1
ATOM 2040 C C . VAL A 1 253 ? 17.145 -6.076 -10.983 1.00 96.94 253 VAL A C 1
ATOM 2042 O O . VAL A 1 253 ? 16.016 -6.226 -10.522 1.00 96.94 253 VAL A O 1
ATOM 2045 N N . PHE A 1 254 ? 17.519 -6.685 -12.111 1.00 97.56 254 PHE A N 1
ATOM 2046 C CA . PHE A 1 254 ? 16.618 -7.536 -12.892 1.00 97.56 254 PHE A CA 1
ATOM 2047 C C . PHE A 1 254 ? 16.123 -8.741 -12.083 1.00 97.56 254 PHE A C 1
ATOM 2049 O O . PHE A 1 254 ? 14.949 -9.099 -12.119 1.00 97.56 254 PHE A O 1
ATOM 2056 N N . THR A 1 255 ? 17.007 -9.396 -11.334 1.00 97.38 255 THR A N 1
ATOM 2057 C CA . THR A 1 255 ? 16.631 -10.583 -10.558 1.00 97.38 255 THR A CA 1
ATOM 2058 C C . THR A 1 255 ? 15.997 -10.257 -9.207 1.00 97.38 255 THR A C 1
ATOM 2060 O O . THR A 1 255 ? 15.464 -11.161 -8.562 1.00 97.38 255 THR A O 1
ATOM 2063 N N . TYR A 1 256 ? 15.969 -8.984 -8.794 1.00 97.06 256 TYR A N 1
ATOM 2064 C CA . TYR A 1 256 ? 15.356 -8.558 -7.533 1.00 97.06 256 TYR A CA 1
ATOM 2065 C C . TYR A 1 256 ? 13.901 -8.990 -7.451 1.00 97.06 256 TYR A C 1
ATOM 2067 O O . TYR A 1 256 ? 13.493 -9.646 -6.492 1.00 97.06 256 TYR A O 1
ATOM 2075 N N . ARG A 1 257 ? 13.148 -8.696 -8.513 1.00 97.00 257 ARG A N 1
ATOM 2076 C CA . ARG A 1 257 ? 11.723 -8.997 -8.664 1.00 97.00 257 ARG A CA 1
ATOM 2077 C C . ARG A 1 257 ? 11.458 -9.687 -10.010 1.00 97.00 257 ARG A C 1
ATOM 2079 O O . ARG A 1 257 ? 10.494 -9.379 -10.709 1.00 97.00 257 ARG A O 1
ATOM 2086 N N . ARG A 1 258 ? 12.293 -10.678 -10.358 1.00 97.88 258 ARG A N 1
ATOM 2087 C CA . ARG A 1 258 ? 12.033 -11.587 -11.488 1.00 97.88 258 ARG A CA 1
ATOM 2088 C C . ARG A 1 258 ? 10.794 -12.433 -11.192 1.00 97.88 258 ARG A C 1
ATOM 2090 O O . ARG A 1 258 ? 10.802 -13.275 -10.304 1.00 97.88 258 ARG A O 1
ATOM 2097 N N . ILE A 1 259 ? 9.709 -12.181 -11.913 1.00 97.62 259 ILE A N 1
ATOM 2098 C CA . ILE A 1 259 ? 8.385 -12.790 -11.690 1.00 97.62 259 ILE A CA 1
ATOM 2099 C C . ILE A 1 259 ? 8.163 -14.045 -12.536 1.00 97.62 259 ILE A C 1
ATOM 2101 O O . ILE A 1 259 ? 7.269 -14.839 -12.248 1.00 97.62 259 ILE A O 1
ATOM 2105 N N . TRP A 1 260 ? 8.989 -14.240 -13.563 1.00 97.75 260 TRP A N 1
ATOM 2106 C CA . TRP A 1 260 ? 8.971 -15.423 -14.408 1.00 97.75 260 TRP A CA 1
ATOM 2107 C C . TRP A 1 260 ? 10.369 -15.727 -14.930 1.00 97.75 260 TRP A C 1
ATOM 2109 O O . TRP A 1 260 ? 11.086 -14.821 -15.359 1.00 97.75 260 TRP A O 1
ATOM 2119 N N . SER A 1 261 ? 10.738 -17.004 -14.918 1.00 96.56 261 SER A N 1
ATOM 2120 C CA . SER A 1 261 ? 11.939 -17.487 -15.578 1.00 96.56 261 SER A CA 1
ATOM 2121 C C . SER A 1 261 ? 11.579 -18.628 -16.511 1.00 96.56 261 SER A C 1
ATOM 2123 O O . SER A 1 261 ? 10.925 -19.597 -16.121 1.00 96.56 261 SER A O 1
ATOM 2125 N N . SER A 1 262 ? 12.001 -18.506 -17.766 1.00 89.38 262 SER A N 1
ATOM 2126 C CA . SER A 1 262 ? 11.722 -19.528 -18.774 1.00 89.38 262 SER A CA 1
ATOM 2127 C C . SER A 1 262 ? 12.656 -20.731 -18.623 1.00 89.38 262 SER A C 1
ATOM 2129 O O . SER A 1 262 ? 12.277 -21.867 -18.923 1.00 89.38 262 SER A O 1
ATOM 2131 N N . LYS A 1 263 ? 13.895 -20.482 -18.177 1.00 91.31 263 LYS A N 1
ATOM 2132 C CA . LYS A 1 263 ? 14.989 -21.452 -18.082 1.00 91.31 263 LYS A CA 1
ATOM 2133 C C . LYS A 1 263 ? 15.945 -21.029 -16.974 1.00 91.31 263 LYS A C 1
ATOM 2135 O O . LYS A 1 263 ? 16.216 -19.850 -16.788 1.00 91.31 263 LYS A O 1
ATOM 2140 N N . ARG A 1 264 ? 16.539 -22.003 -16.283 1.00 87.50 264 ARG A N 1
ATOM 2141 C CA . ARG A 1 264 ? 17.554 -21.710 -15.263 1.00 87.50 264 ARG A CA 1
ATOM 2142 C C . ARG A 1 264 ? 18.865 -21.262 -15.910 1.00 87.50 264 ARG A C 1
ATOM 2144 O O . ARG A 1 264 ? 19.450 -22.008 -16.693 1.00 87.50 264 ARG A O 1
ATOM 2151 N N . GLY A 1 265 ? 19.326 -20.071 -15.536 1.00 89.25 265 GLY A N 1
ATOM 2152 C CA . GLY A 1 265 ? 20.658 -19.561 -15.863 1.00 89.25 265 GLY A CA 1
ATOM 2153 C C . GLY A 1 265 ? 21.760 -20.110 -14.945 1.00 89.25 265 GLY A C 1
ATOM 2154 O O . GLY A 1 265 ? 21.543 -21.007 -14.126 1.00 89.25 265 GLY A O 1
ATOM 2155 N N . LYS A 1 266 ? 22.967 -19.544 -15.056 1.00 92.06 266 LYS A N 1
ATOM 2156 C CA . LYS A 1 266 ? 24.087 -19.825 -14.135 1.00 92.06 266 LYS A CA 1
ATOM 2157 C C . LYS A 1 266 ? 23.858 -19.123 -12.797 1.00 92.06 266 LYS A C 1
ATOM 2159 O O . LYS A 1 266 ? 23.247 -18.068 -12.777 1.00 92.06 266 LYS A O 1
ATOM 2164 N N . ARG A 1 267 ? 24.348 -19.667 -11.680 1.00 95.25 267 ARG A N 1
ATOM 2165 C CA . ARG A 1 267 ? 24.255 -18.977 -10.378 1.00 95.25 267 ARG A CA 1
ATOM 2166 C C . ARG A 1 267 ? 25.049 -17.665 -10.391 1.00 95.25 267 ARG A C 1
ATOM 2168 O O . ARG A 1 267 ? 26.164 -17.641 -10.906 1.00 95.25 267 ARG A O 1
ATOM 2175 N N . ILE A 1 268 ? 24.477 -16.623 -9.792 1.00 93.88 268 ILE A N 1
ATOM 2176 C CA . ILE A 1 268 ? 25.080 -15.292 -9.629 1.00 93.88 268 ILE A CA 1
ATOM 2177 C C . ILE A 1 268 ? 25.209 -14.931 -8.144 1.00 93.88 268 ILE A C 1
ATOM 2179 O O . ILE A 1 268 ? 24.694 -15.632 -7.270 1.00 93.88 268 ILE A O 1
ATOM 2183 N N . ARG A 1 269 ? 25.887 -13.816 -7.847 1.00 92.62 269 ARG A N 1
ATOM 2184 C CA . ARG A 1 269 ? 26.218 -13.380 -6.475 1.00 92.62 269 ARG A CA 1
ATOM 2185 C C . ARG A 1 269 ? 25.012 -13.158 -5.551 1.00 92.62 269 ARG A C 1
ATOM 2187 O O . ARG A 1 269 ? 25.169 -13.182 -4.338 1.00 92.62 269 ARG A O 1
ATOM 2194 N N . TRP A 1 270 ? 23.819 -12.991 -6.116 1.00 92.12 270 TRP A N 1
ATOM 2195 C CA . TRP A 1 270 ? 22.560 -12.769 -5.394 1.00 92.12 270 TRP A CA 1
ATOM 2196 C C . TRP A 1 270 ? 21.873 -14.056 -4.918 1.00 92.12 270 TRP A C 1
ATOM 2198 O O . TRP A 1 270 ? 20.722 -14.025 -4.496 1.00 92.12 270 TRP A O 1
ATOM 2208 N N . GLY A 1 271 ? 22.539 -15.211 -5.023 1.00 92.69 271 GLY A N 1
ATOM 2209 C CA . GLY A 1 271 ? 21.979 -16.500 -4.604 1.00 92.69 271 GLY A CA 1
ATOM 2210 C C . GLY A 1 271 ? 20.945 -17.082 -5.573 1.00 92.69 271 GLY A C 1
ATOM 2211 O O . GLY A 1 271 ? 20.466 -18.193 -5.360 1.00 92.69 271 GLY A O 1
ATOM 2212 N N . VAL A 1 272 ? 20.654 -16.394 -6.675 1.00 95.06 272 VAL A N 1
ATOM 2213 C CA . VAL A 1 272 ? 19.729 -16.804 -7.745 1.00 95.06 272 VAL A CA 1
ATOM 2214 C C . VAL A 1 272 ? 20.483 -17.094 -9.043 1.00 95.06 272 VAL A C 1
ATOM 2216 O O . VAL A 1 272 ? 21.717 -17.095 -9.070 1.00 95.06 272 VAL A O 1
ATOM 2219 N N . THR A 1 273 ? 19.767 -17.431 -10.108 1.00 95.94 273 THR A N 1
ATOM 2220 C CA . THR A 1 273 ? 20.338 -17.641 -11.444 1.00 95.94 273 THR A CA 1
ATOM 2221 C C . THR A 1 273 ? 20.317 -16.370 -12.298 1.00 95.94 273 THR A C 1
ATOM 2223 O O . THR A 1 273 ? 19.396 -15.569 -12.174 1.00 95.94 273 THR A O 1
ATOM 2226 N N . ALA A 1 274 ? 21.303 -16.197 -13.180 1.00 95.44 274 ALA A N 1
ATOM 2227 C CA . ALA A 1 274 ? 21.385 -15.106 -14.148 1.00 95.44 274 ALA A CA 1
ATOM 2228 C C . ALA A 1 274 ? 20.126 -15.048 -15.035 1.00 95.44 274 ALA A C 1
ATOM 2230 O O . ALA A 1 274 ? 19.543 -16.109 -15.308 1.00 95.44 274 ALA A O 1
ATOM 2231 N N . PRO A 1 275 ? 19.714 -13.854 -15.499 1.00 96.38 275 PRO A N 1
ATOM 2232 C CA . PRO A 1 275 ? 18.632 -13.714 -16.468 1.00 96.38 275 PRO A CA 1
ATOM 2233 C C . PRO A 1 275 ? 18.899 -14.503 -17.755 1.00 96.38 275 PRO A C 1
ATOM 2235 O O . PRO A 1 275 ? 20.025 -14.563 -18.252 1.00 96.38 275 PRO A O 1
ATOM 2238 N N . THR A 1 276 ? 17.854 -15.104 -18.322 1.00 96.81 276 THR A N 1
ATOM 2239 C CA . THR A 1 276 ? 17.904 -15.754 -19.641 1.00 96.81 276 THR A CA 1
ATOM 2240 C C . THR A 1 276 ? 16.822 -15.205 -20.571 1.00 96.81 276 THR A C 1
ATOM 2242 O O . THR A 1 276 ? 15.817 -14.692 -20.080 1.00 96.81 276 THR A O 1
ATOM 2245 N N . PRO A 1 277 ? 16.984 -15.286 -21.908 1.00 97.69 277 PRO A N 1
ATOM 2246 C CA . PRO A 1 277 ? 15.951 -14.827 -22.831 1.00 97.69 277 PRO A CA 1
ATOM 2247 C C . PRO A 1 277 ? 14.578 -15.440 -22.528 1.00 97.69 277 PRO A C 1
ATOM 2249 O O . PRO A 1 277 ? 14.457 -16.665 -22.453 1.00 97.69 277 PRO A O 1
ATOM 2252 N N . GLY A 1 278 ? 13.560 -14.593 -22.378 1.00 97.81 278 GLY A N 1
ATOM 2253 C CA . GLY A 1 278 ? 12.205 -14.968 -21.960 1.00 97.81 278 GLY A CA 1
ATOM 2254 C C . GLY A 1 278 ? 11.927 -14.820 -20.460 1.00 97.81 278 GLY A C 1
ATOM 2255 O O . GLY A 1 278 ? 10.791 -15.021 -20.031 1.00 97.81 278 GLY A O 1
ATOM 2256 N N . ASP A 1 279 ? 12.932 -14.492 -19.646 1.00 98.44 279 ASP A N 1
ATOM 2257 C CA . ASP A 1 279 ? 12.720 -14.117 -18.248 1.00 98.44 279 ASP A CA 1
ATOM 2258 C C . ASP A 1 279 ? 12.042 -12.746 -18.163 1.00 98.44 279 ASP A C 1
ATOM 2260 O O . ASP A 1 279 ? 12.362 -11.838 -18.931 1.00 98.44 279 ASP A O 1
ATOM 2264 N N . ILE A 1 280 ? 11.140 -12.583 -17.195 1.00 98.50 280 ILE A N 1
ATOM 2265 C CA . ILE A 1 280 ? 10.377 -11.350 -16.985 1.00 98.50 280 ILE A CA 1
ATOM 2266 C C . ILE A 1 280 ? 10.660 -10.815 -15.586 1.00 98.50 280 ILE A C 1
ATOM 2268 O O . ILE A 1 280 ? 10.451 -11.513 -14.588 1.00 98.50 280 ILE A O 1
ATOM 2272 N N . SER A 1 281 ? 11.073 -9.553 -15.517 1.00 98.25 281 SER A N 1
ATOM 2273 C CA . SER A 1 281 ? 11.237 -8.805 -14.274 1.00 98.25 281 SER A CA 1
ATOM 2274 C C . SER A 1 281 ? 10.166 -7.738 -14.126 1.00 98.25 281 SER A C 1
ATOM 2276 O O . SER A 1 281 ? 9.906 -6.986 -15.065 1.00 98.25 281 SER A O 1
ATOM 2278 N N . MET A 1 282 ? 9.576 -7.655 -12.934 1.00 98.12 282 MET A N 1
ATOM 2279 C CA . MET A 1 282 ? 8.762 -6.520 -12.515 1.00 98.12 282 MET A CA 1
ATOM 2280 C C . MET A 1 282 ? 9.643 -5.513 -11.775 1.00 98.12 282 MET A C 1
ATOM 2282 O O . MET A 1 282 ? 10.396 -5.894 -10.884 1.00 98.12 282 MET A O 1
ATOM 2286 N N . GLN A 1 283 ? 9.547 -4.232 -12.119 1.00 98.12 283 GLN A N 1
ATOM 2287 C CA . GLN A 1 283 ? 10.385 -3.188 -11.534 1.00 98.12 283 GLN A CA 1
ATOM 2288 C C . GLN A 1 283 ? 9.668 -2.430 -10.409 1.00 98.12 283 GLN A C 1
ATOM 2290 O O . GLN A 1 283 ? 8.538 -1.963 -10.569 1.00 98.12 283 GLN A O 1
ATOM 2295 N N . ASN A 1 284 ? 10.357 -2.305 -9.275 1.00 96.31 284 ASN A N 1
ATOM 2296 C CA . ASN A 1 284 ? 10.006 -1.493 -8.107 1.00 96.31 284 ASN A CA 1
ATOM 2297 C C . ASN A 1 284 ? 11.315 -1.194 -7.356 1.00 96.31 284 ASN A C 1
ATOM 2299 O O . ASN A 1 284 ? 11.865 -2.092 -6.708 1.00 96.31 284 ASN A O 1
ATOM 2303 N N . TRP A 1 285 ? 11.835 0.025 -7.513 1.00 96.19 285 TRP A N 1
ATOM 2304 C CA . TRP A 1 285 ? 13.152 0.430 -7.025 1.00 96.19 285 TRP A CA 1
ATOM 2305 C C . TRP A 1 285 ? 13.142 1.855 -6.453 1.00 96.19 285 TRP A C 1
ATOM 2307 O O . TRP A 1 285 ? 12.636 2.779 -7.094 1.00 96.19 285 TRP A O 1
ATOM 2317 N N . THR A 1 286 ? 13.749 2.039 -5.273 1.00 94.38 286 THR A N 1
ATOM 2318 C CA . THR A 1 286 ? 13.657 3.265 -4.453 1.00 94.38 286 THR A CA 1
ATOM 2319 C C . THR A 1 286 ? 14.168 4.525 -5.147 1.00 94.38 286 THR A C 1
ATOM 2321 O O . THR A 1 286 ? 13.477 5.539 -5.185 1.00 94.38 286 THR A O 1
ATOM 2324 N N . TRP A 1 287 ? 15.367 4.474 -5.725 1.00 96.31 287 TRP A N 1
ATOM 2325 C CA . TRP A 1 287 ? 15.905 5.548 -6.571 1.00 96.31 287 TRP A CA 1
ATOM 2326 C C . TRP A 1 287 ? 15.639 5.268 -8.056 1.00 96.31 287 TRP A C 1
ATOM 2328 O O . TRP A 1 287 ? 16.437 5.593 -8.926 1.00 96.31 287 TRP A O 1
ATOM 2338 N N . GLY A 1 288 ? 14.526 4.597 -8.346 1.00 97.06 288 GLY A N 1
ATOM 2339 C CA . GLY A 1 288 ? 14.099 4.224 -9.685 1.00 97.06 288 GLY A CA 1
ATOM 2340 C C . GLY A 1 288 ? 12.680 4.695 -9.963 1.00 97.06 288 GLY A C 1
ATOM 2341 O O . GLY A 1 288 ? 12.411 5.891 -10.038 1.00 97.06 288 GLY A O 1
ATOM 2342 N N . ASN A 1 289 ? 11.754 3.751 -10.109 1.00 98.00 289 ASN A N 1
ATOM 2343 C CA . ASN A 1 289 ? 10.352 4.040 -10.405 1.00 98.00 289 ASN A CA 1
ATOM 2344 C C . ASN A 1 289 ? 9.479 4.362 -9.176 1.00 98.00 289 ASN A C 1
ATOM 2346 O O . ASN A 1 289 ? 8.284 4.616 -9.340 1.00 98.00 289 ASN A O 1
ATOM 2350 N N . ASP A 1 290 ? 10.047 4.402 -7.970 1.00 97.25 290 ASP A N 1
ATOM 2351 C CA . ASP A 1 290 ? 9.398 5.017 -6.811 1.00 97.25 290 ASP A CA 1
ATOM 2352 C C . ASP A 1 290 ? 9.398 6.538 -6.968 1.00 97.25 290 ASP A C 1
ATOM 2354 O O . ASP A 1 290 ? 10.446 7.167 -6.863 1.00 97.25 290 ASP A O 1
ATOM 2358 N N . TYR A 1 291 ? 8.238 7.154 -7.182 1.00 98.38 291 TYR A N 1
ATOM 2359 C CA . TYR A 1 291 ? 8.096 8.608 -7.223 1.00 98.38 291 TYR A CA 1
ATOM 2360 C C . TYR A 1 291 ? 7.731 9.139 -5.827 1.00 98.38 291 TYR A C 1
ATOM 2362 O O . TYR A 1 291 ? 6.801 8.651 -5.176 1.00 98.38 291 TYR A O 1
ATOM 2370 N N . ARG A 1 292 ? 8.506 10.111 -5.329 1.00 97.50 292 ARG A N 1
ATOM 2371 C CA . ARG A 1 292 ? 8.555 10.486 -3.900 1.00 97.50 292 ARG A CA 1
ATOM 2372 C C . ARG A 1 292 ? 8.272 11.981 -3.654 1.00 97.50 292 ARG A C 1
ATOM 2374 O O . ARG A 1 292 ? 9.105 12.658 -3.054 1.00 97.50 292 ARG A O 1
ATOM 2381 N N . PRO A 1 293 ? 7.128 12.534 -4.097 1.00 97.19 293 PRO A N 1
ATOM 2382 C CA . PRO A 1 293 ? 6.802 13.932 -3.823 1.00 97.19 293 PRO A CA 1
ATOM 2383 C C . PRO A 1 293 ? 6.649 14.172 -2.317 1.00 97.19 293 PRO A C 1
ATOM 2385 O O . PRO A 1 293 ? 6.219 13.279 -1.586 1.00 97.19 293 PRO A O 1
ATOM 2388 N N . GLY A 1 294 ? 6.989 15.374 -1.856 1.00 94.06 294 GLY A N 1
ATOM 2389 C CA . GLY A 1 294 ? 7.033 15.686 -0.422 1.00 94.06 294 GLY A CA 1
ATOM 2390 C C . GLY A 1 294 ? 6.537 17.069 -0.032 1.00 94.06 294 GLY A C 1
ATOM 2391 O O . GLY A 1 294 ? 6.622 17.430 1.140 1.00 94.06 294 GLY A O 1
ATOM 2392 N N . THR A 1 295 ? 6.022 17.853 -0.981 1.00 97.44 295 THR A N 1
ATOM 2393 C CA . THR A 1 295 ? 5.630 19.246 -0.742 1.00 97.44 295 THR A CA 1
ATOM 2394 C C . THR A 1 295 ? 4.141 19.468 -0.998 1.00 97.44 295 THR A C 1
ATOM 2396 O O . THR A 1 295 ? 3.459 18.656 -1.622 1.00 97.44 295 THR A O 1
ATOM 2399 N N . SER A 1 296 ? 3.603 20.608 -0.560 1.00 96.94 296 SER A N 1
ATOM 2400 C CA . SER A 1 296 ? 2.212 20.977 -0.857 1.00 96.94 296 SER A CA 1
ATOM 2401 C C . SER A 1 296 ? 1.918 21.211 -2.343 1.00 96.94 296 SER A C 1
ATOM 2403 O O . SER A 1 296 ? 0.746 21.291 -2.729 1.00 96.94 296 SER A O 1
ATOM 2405 N N . GLU A 1 297 ? 2.952 21.356 -3.171 1.00 97.25 297 GLU A N 1
ATOM 2406 C CA . GLU A 1 297 ? 2.830 21.568 -4.613 1.00 97.25 297 GLU A CA 1
ATOM 2407 C C . GLU A 1 297 ? 2.572 20.259 -5.360 1.00 97.25 297 GLU A C 1
ATOM 2409 O O . GLU A 1 297 ? 1.797 20.247 -6.316 1.00 97.25 297 GLU A O 1
ATOM 2414 N N . ASP A 1 298 ? 3.155 19.155 -4.893 1.00 96.88 298 ASP A N 1
ATOM 2415 C CA . ASP A 1 298 ? 3.245 17.900 -5.639 1.00 96.88 298 ASP A CA 1
ATOM 2416 C C . ASP A 1 298 ? 2.853 16.644 -4.843 1.00 96.88 298 ASP A C 1
ATOM 2418 O O . ASP A 1 298 ? 2.886 15.544 -5.397 1.00 96.88 298 ASP A O 1
ATOM 2422 N N . ASN A 1 299 ? 2.423 16.765 -3.580 1.00 97.88 299 ASN A N 1
ATOM 2423 C CA . ASN A 1 299 ? 1.913 15.630 -2.803 1.00 97.88 299 ASN A CA 1
ATOM 2424 C C . ASN A 1 299 ? 0.818 14.857 -3.564 1.00 97.88 299 ASN A C 1
ATOM 2426 O O . ASN A 1 299 ? -0.093 15.467 -4.136 1.00 97.88 299 ASN A O 1
ATOM 2430 N N . LEU A 1 300 ? 0.894 13.518 -3.533 1.00 98.19 300 LEU A N 1
ATOM 2431 C CA . LEU A 1 300 ? -0.056 12.642 -4.227 1.00 98.19 300 LEU A CA 1
ATOM 2432 C C . LEU A 1 300 ? -1.437 12.657 -3.562 1.00 98.19 300 LEU A C 1
ATOM 2434 O O . LEU A 1 300 ? -2.443 12.899 -4.224 1.00 98.19 300 LEU A O 1
ATOM 2438 N N . VAL A 1 301 ? -1.496 12.363 -2.262 1.00 98.12 301 VAL A N 1
ATOM 2439 C CA . VAL A 1 301 ? -2.760 12.257 -1.522 1.00 98.12 301 VAL A CA 1
ATOM 2440 C C . VAL A 1 301 ? -3.145 13.640 -1.017 1.00 98.12 301 VAL A C 1
ATOM 2442 O O . VAL A 1 301 ? -2.399 14.247 -0.246 1.00 98.12 301 VAL A O 1
ATOM 2445 N N . TYR A 1 302 ? -4.310 14.151 -1.420 1.00 97.94 302 TYR A N 1
ATOM 2446 C CA . TYR A 1 302 ? -4.745 15.470 -0.973 1.00 97.94 302 TYR A CA 1
ATOM 2447 C C . TYR A 1 302 ? -5.023 15.493 0.532 1.00 97.94 302 TYR A C 1
ATOM 2449 O O . TYR A 1 302 ? -5.783 14.680 1.076 1.00 97.94 302 TYR A O 1
ATOM 2457 N N . THR A 1 303 ? -4.452 16.501 1.191 1.00 97.81 303 THR A N 1
ATOM 2458 C CA . THR A 1 303 ? -4.767 16.855 2.577 1.00 97.81 303 THR A CA 1
ATOM 2459 C C . THR A 1 303 ? -6.226 17.286 2.699 1.00 97.81 303 THR A C 1
ATOM 2461 O O . THR A 1 303 ? -6.825 17.779 1.742 1.00 97.81 303 THR A O 1
ATOM 2464 N N . ARG A 1 304 ? -6.801 17.213 3.905 1.00 96.88 304 ARG A N 1
ATOM 2465 C CA . ARG A 1 304 ? -8.176 17.689 4.147 1.00 96.88 304 ARG A CA 1
ATOM 2466 C C . ARG A 1 304 ? -8.383 19.142 3.708 1.00 96.88 304 ARG A C 1
ATOM 2468 O O . ARG A 1 304 ? -9.429 19.493 3.171 1.00 96.88 304 ARG A O 1
ATOM 2475 N N . ARG A 1 305 ? -7.369 19.992 3.912 1.00 97.50 305 ARG A N 1
ATOM 2476 C CA . ARG A 1 305 ? -7.378 21.394 3.471 1.00 97.50 305 ARG A CA 1
ATOM 2477 C C . ARG A 1 305 ? -7.451 21.505 1.947 1.00 97.50 305 ARG A C 1
ATOM 2479 O O . ARG A 1 305 ? -8.254 22.287 1.444 1.00 97.50 305 ARG A O 1
ATOM 2486 N N . GLN A 1 306 ? -6.652 20.724 1.221 1.00 97.94 306 GLN A N 1
ATOM 2487 C CA . GLN A 1 306 ? -6.686 20.690 -0.244 1.00 97.94 306 GLN A CA 1
ATOM 2488 C C . GLN A 1 306 ? -8.018 20.139 -0.763 1.00 97.94 306 GLN A C 1
ATOM 2490 O O . GLN A 1 306 ? -8.596 20.746 -1.657 1.00 97.94 306 GLN A O 1
ATOM 2495 N N . LEU A 1 307 ? -8.560 19.076 -0.157 1.00 98.00 307 LEU A N 1
ATOM 2496 C CA . LEU A 1 307 ? -9.876 18.530 -0.517 1.00 98.00 307 LEU A CA 1
ATOM 2497 C C . LEU A 1 307 ? -10.994 19.570 -0.358 1.00 98.00 307 LEU A C 1
ATOM 2499 O O . LEU A 1 307 ? -11.837 19.713 -1.233 1.00 98.00 307 LEU A O 1
ATOM 2503 N N . ARG A 1 308 ? -10.978 20.357 0.725 1.00 97.25 308 ARG A N 1
ATOM 2504 C CA . ARG A 1 308 ? -11.922 21.476 0.908 1.00 97.25 308 ARG A CA 1
ATOM 2505 C C . ARG A 1 308 ? -11.744 22.563 -0.144 1.00 97.25 308 ARG A C 1
ATOM 2507 O O . ARG A 1 308 ? -12.720 23.018 -0.721 1.00 97.25 308 ARG A O 1
ATOM 2514 N N . THR A 1 309 ? -10.499 22.969 -0.385 1.00 97.31 309 THR A N 1
ATOM 2515 C CA . THR A 1 309 ? -10.169 24.069 -1.308 1.00 97.31 309 THR A CA 1
ATOM 2516 C C . THR A 1 309 ? -10.527 23.724 -2.753 1.00 97.31 309 THR A C 1
ATOM 2518 O O . THR A 1 309 ? -10.966 24.587 -3.500 1.00 97.31 309 THR A O 1
ATOM 2521 N N . THR A 1 310 ? -10.378 22.455 -3.135 1.00 96.19 310 THR A N 1
ATOM 2522 C CA . THR A 1 310 ? -10.719 21.936 -4.470 1.00 96.19 310 THR A CA 1
ATOM 2523 C C . THR A 1 310 ? -12.194 21.551 -4.612 1.00 96.19 310 THR A C 1
ATOM 2525 O O . THR A 1 310 ? -12.597 21.086 -5.670 1.00 96.19 310 THR A O 1
ATOM 2528 N N . GLY A 1 311 ? -13.006 21.720 -3.562 1.00 96.69 311 GLY A N 1
ATOM 2529 C CA . GLY A 1 311 ? -14.426 21.365 -3.576 1.00 96.69 311 GLY A CA 1
ATOM 2530 C C . GLY A 1 311 ? -14.718 19.867 -3.453 1.00 96.69 311 GLY A C 1
ATOM 2531 O O . GLY A 1 311 ? -15.883 19.489 -3.442 1.00 96.69 311 GLY A O 1
ATOM 2532 N N . GLN A 1 312 ? -13.708 19.006 -3.281 1.00 96.81 312 GLN A N 1
ATOM 2533 C CA . GLN A 1 312 ? -13.909 17.554 -3.203 1.00 96.81 312 GLN A CA 1
ATOM 2534 C C . GLN A 1 312 ? -14.658 17.072 -1.954 1.00 96.81 312 GLN A C 1
ATOM 2536 O O . GLN A 1 312 ? -15.150 15.950 -1.947 1.00 96.81 312 GLN A O 1
ATOM 2541 N N . LEU A 1 313 ? -14.761 17.898 -0.905 1.00 95.19 313 LEU A N 1
ATOM 2542 C CA . LEU A 1 313 ? -15.618 17.604 0.257 1.00 95.19 313 LEU A CA 1
ATOM 2543 C C . LEU A 1 313 ? -17.035 18.193 0.143 1.00 95.19 313 LEU A C 1
ATOM 2545 O O . LEU A 1 313 ? -17.817 18.061 1.083 1.00 95.19 313 LEU A O 1
ATOM 2549 N N . ALA A 1 314 ? -17.368 18.885 -0.950 1.00 94.62 314 ALA A N 1
ATOM 2550 C CA . ALA A 1 314 ? -18.740 19.316 -1.201 1.00 94.62 314 ALA A CA 1
ATOM 2551 C C . ALA A 1 314 ? -19.588 18.125 -1.701 1.00 94.62 314 ALA A C 1
ATOM 2553 O O . ALA A 1 314 ? -19.030 17.212 -2.316 1.00 94.62 314 ALA A O 1
ATOM 2554 N N . PRO A 1 315 ? -20.919 18.124 -1.485 1.00 91.88 315 PRO A N 1
ATOM 2555 C CA . PRO A 1 315 ? -21.811 17.119 -2.071 1.00 91.88 315 PRO A CA 1
ATOM 2556 C C . PRO A 1 315 ? -21.591 16.988 -3.585 1.00 91.88 315 PRO A C 1
ATOM 2558 O O . PRO A 1 315 ? -21.483 17.998 -4.281 1.00 91.88 315 PRO A O 1
ATOM 2561 N N . GLY A 1 316 ? -21.451 15.759 -4.086 1.00 91.81 316 GLY A N 1
ATOM 2562 C CA . GLY A 1 316 ? -21.104 15.473 -5.488 1.00 91.81 316 GLY A CA 1
ATOM 2563 C C . GLY A 1 316 ? -19.692 15.860 -5.945 1.00 91.81 316 GLY A C 1
ATOM 2564 O O . GLY A 1 316 ? -19.306 15.537 -7.070 1.00 91.81 316 GLY A O 1
ATOM 2565 N N . GLY A 1 317 ? -18.886 16.499 -5.096 1.00 96.00 317 GLY A N 1
ATOM 2566 C CA . GLY A 1 317 ? -17.575 17.038 -5.459 1.00 96.00 317 GLY A CA 1
ATOM 2567 C C . GLY A 1 317 ? -16.427 16.028 -5.454 1.00 96.00 317 GLY A C 1
ATOM 2568 O O . GLY A 1 317 ? -15.360 16.343 -5.969 1.00 96.00 317 GLY A O 1
ATOM 2569 N N . TRP A 1 318 ? -16.597 14.833 -4.881 1.00 97.62 318 TRP A N 1
ATOM 2570 C CA . TRP A 1 318 ? -15.497 13.878 -4.693 1.00 97.62 318 TRP A CA 1
ATOM 2571 C C . TRP A 1 318 ? -14.883 13.400 -6.012 1.00 97.62 318 TRP A C 1
ATOM 2573 O O . TRP A 1 318 ? -15.609 12.943 -6.895 1.00 97.62 318 TRP A O 1
ATOM 2583 N N . MET A 1 319 ? -13.551 13.456 -6.116 1.00 97.00 319 MET A N 1
ATOM 2584 C CA . MET A 1 319 ? -12.782 13.037 -7.300 1.00 97.00 319 MET A CA 1
ATOM 2585 C C . MET A 1 319 ? -11.632 12.084 -6.923 1.00 97.00 319 MET A C 1
ATOM 2587 O O . MET A 1 319 ? -10.541 12.160 -7.482 1.00 97.00 319 MET A O 1
ATOM 2591 N N . GLY A 1 320 ? -11.827 11.241 -5.903 1.00 95.50 320 GLY A N 1
ATOM 2592 C CA . GLY A 1 320 ? -10.835 10.249 -5.456 1.00 95.50 320 GLY A CA 1
ATOM 2593 C C . GLY A 1 320 ? -9.726 10.786 -4.549 1.00 95.50 320 GLY A C 1
ATOM 2594 O O . GLY A 1 320 ? -8.945 10.021 -3.982 1.00 95.50 320 GLY A O 1
ATOM 2595 N N . GLY A 1 321 ? -9.644 12.105 -4.359 1.00 96.94 321 GLY A N 1
ATOM 2596 C CA . GLY A 1 321 ? -8.726 12.721 -3.407 1.00 96.94 321 GLY A CA 1
ATOM 2597 C C . GLY A 1 321 ? -7.239 12.522 -3.718 1.00 96.94 321 GLY A C 1
ATOM 2598 O O . GLY A 1 321 ? -6.422 12.568 -2.790 1.00 96.94 321 GLY A O 1
ATOM 2599 N N . LEU A 1 322 ? -6.895 12.317 -4.990 1.00 97.69 322 LEU A N 1
ATOM 2600 C CA . LEU A 1 322 ? -5.527 12.217 -5.495 1.00 97.69 322 LEU A CA 1
ATOM 2601 C C . LEU A 1 322 ? -5.200 13.365 -6.449 1.00 97.69 322 LEU A C 1
ATOM 2603 O O . LEU A 1 322 ? -6.068 13.856 -7.167 1.00 97.69 322 LEU A O 1
ATOM 2607 N N . ARG A 1 323 ? -3.926 13.760 -6.486 1.00 98.19 323 ARG A N 1
ATOM 2608 C CA . ARG A 1 323 ? -3.409 14.737 -7.441 1.00 98.19 323 ARG A CA 1
ATOM 2609 C C . ARG A 1 323 ? -3.054 14.064 -8.765 1.00 98.19 323 ARG A C 1
ATOM 2611 O O . ARG A 1 323 ? -2.038 13.377 -8.865 1.00 98.19 323 ARG A O 1
ATOM 2618 N N . THR A 1 324 ? -3.844 14.351 -9.793 1.00 98.25 324 THR A N 1
ATOM 2619 C CA . THR A 1 324 ? -3.675 13.845 -11.165 1.00 98.25 324 THR A CA 1
ATOM 2620 C C . THR A 1 324 ? -2.289 14.133 -11.743 1.00 98.25 324 THR A C 1
ATOM 2622 O O . THR A 1 324 ? -1.663 13.258 -12.336 1.00 98.25 324 THR A O 1
ATOM 2625 N N . GLU A 1 325 ? -1.750 15.327 -11.492 1.00 98.31 325 GLU A N 1
ATOM 2626 C CA . GLU A 1 325 ? -0.409 15.703 -11.954 1.00 98.31 325 GLU A CA 1
ATOM 2627 C C . GLU A 1 325 ? 0.699 14.841 -11.326 1.00 98.31 325 GLU A C 1
ATOM 2629 O O . GLU A 1 325 ? 1.637 14.443 -12.012 1.00 98.31 325 GLU A O 1
ATOM 2634 N N . SER A 1 326 ? 0.584 14.478 -10.045 1.00 98.50 326 SER A N 1
ATOM 2635 C CA . SER A 1 326 ? 1.558 13.577 -9.417 1.00 98.50 326 SER A CA 1
ATOM 2636 C C . SER A 1 326 ? 1.459 12.175 -9.992 1.00 98.50 326 SER A C 1
ATOM 2638 O O . SER A 1 326 ? 2.492 11.551 -10.214 1.00 98.50 326 SER A O 1
ATOM 2640 N N . LEU A 1 327 ? 0.245 11.692 -10.287 1.00 98.75 327 LEU A N 1
ATOM 2641 C CA . LEU A 1 327 ? 0.061 10.417 -10.984 1.00 98.75 327 LEU A CA 1
ATOM 2642 C C . LEU A 1 327 ? 0.782 10.432 -12.337 1.00 98.75 327 LEU A C 1
ATOM 2644 O O . LEU A 1 327 ? 1.563 9.520 -12.593 1.00 98.75 327 LEU A O 1
ATOM 2648 N N . ARG A 1 328 ? 0.603 11.489 -13.143 1.00 98.81 328 ARG A N 1
ATOM 2649 C CA . ARG A 1 328 ? 1.291 11.660 -14.434 1.00 98.81 328 ARG A CA 1
ATOM 2650 C C . ARG A 1 328 ? 2.812 11.627 -14.274 1.00 98.81 328 ARG A C 1
ATOM 2652 O O . ARG A 1 328 ? 3.489 10.897 -14.992 1.00 98.81 328 ARG A O 1
ATOM 2659 N N . LYS A 1 329 ? 3.356 12.361 -13.299 1.00 98.75 329 LYS A N 1
ATOM 2660 C CA . LYS A 1 329 ? 4.802 12.353 -13.026 1.00 98.75 329 LYS A CA 1
ATOM 2661 C C . LYS A 1 329 ? 5.314 10.991 -12.568 1.00 98.75 329 LYS A C 1
ATOM 2663 O O . LYS A 1 329 ? 6.400 10.586 -12.961 1.00 98.75 329 LYS A O 1
ATOM 2668 N N . GLY A 1 330 ? 4.529 10.249 -11.789 1.00 98.75 330 GLY A N 1
ATOM 2669 C CA . GLY A 1 330 ? 4.853 8.871 -11.421 1.00 98.75 330 GLY A CA 1
ATOM 2670 C C . GLY A 1 330 ? 4.876 7.918 -12.622 1.00 98.75 330 GLY A C 1
ATOM 2671 O O . GLY A 1 330 ? 5.738 7.041 -12.686 1.00 98.75 330 GLY A O 1
ATOM 2672 N N . GLU A 1 331 ? 3.960 8.092 -13.578 1.00 98.88 331 GLU A N 1
ATOM 2673 C CA . GLU A 1 331 ? 3.911 7.313 -14.824 1.00 98.88 331 GLU A CA 1
ATOM 2674 C C . GLU A 1 331 ? 5.142 7.591 -15.697 1.00 98.88 331 GLU A C 1
ATOM 2676 O O . GLU A 1 331 ? 5.831 6.661 -16.121 1.00 98.88 331 GLU A O 1
ATOM 2681 N N . GLU A 1 332 ? 5.471 8.867 -15.909 1.00 98.88 332 GLU A N 1
ATOM 2682 C CA . GLU A 1 332 ? 6.667 9.284 -16.649 1.00 98.88 332 GLU A CA 1
ATOM 2683 C C . GLU A 1 332 ? 7.954 8.847 -15.950 1.00 98.88 332 GLU A C 1
ATOM 2685 O O . GLU A 1 332 ? 8.851 8.318 -16.605 1.00 98.88 332 GLU A O 1
ATOM 2690 N N . ASN A 1 333 ? 8.027 8.975 -14.622 1.00 98.81 333 ASN A N 1
ATOM 2691 C CA . ASN A 1 333 ? 9.162 8.509 -13.833 1.00 98.81 333 ASN A CA 1
ATOM 2692 C C . ASN A 1 333 ? 9.397 7.001 -14.015 1.00 98.81 333 ASN A C 1
ATOM 2694 O O . ASN A 1 333 ? 10.539 6.566 -14.141 1.00 98.81 333 ASN A O 1
ATOM 2698 N N . ALA A 1 334 ? 8.340 6.187 -14.066 1.00 98.81 334 ALA A N 1
ATOM 2699 C CA . ALA A 1 334 ? 8.468 4.748 -14.277 1.00 98.81 334 ALA A CA 1
ATOM 2700 C C . ALA A 1 334 ? 8.926 4.394 -15.703 1.00 98.81 334 ALA A C 1
ATOM 2702 O O . ALA A 1 334 ? 9.815 3.558 -15.877 1.00 98.81 334 ALA A O 1
ATOM 2703 N N . LEU A 1 335 ? 8.370 5.052 -16.723 1.00 98.75 335 LEU A N 1
ATOM 2704 C CA . LEU A 1 335 ? 8.780 4.862 -18.121 1.00 98.75 335 LEU A CA 1
ATOM 2705 C C . LEU A 1 335 ? 10.218 5.347 -18.367 1.00 98.75 335 LEU A C 1
ATOM 2707 O O . LEU A 1 335 ? 11.002 4.676 -19.039 1.00 98.75 335 LEU A O 1
ATOM 2711 N N . GLY A 1 336 ? 10.588 6.481 -17.773 1.00 98.69 336 GLY A N 1
ATOM 2712 C CA . GLY A 1 336 ? 11.948 7.003 -17.795 1.00 98.69 336 GLY A CA 1
ATOM 2713 C C . GLY A 1 336 ? 12.928 6.085 -17.064 1.00 98.69 336 GLY A C 1
ATOM 2714 O O . GLY A 1 336 ? 14.042 5.905 -17.548 1.00 98.69 336 GLY A O 1
ATOM 2715 N N . TYR A 1 337 ? 12.507 5.426 -15.975 1.00 98.75 337 TYR A N 1
ATOM 2716 C CA . TYR A 1 337 ? 13.343 4.464 -15.253 1.00 98.75 337 TYR A CA 1
ATOM 2717 C C . TYR A 1 337 ? 13.664 3.231 -16.099 1.00 98.75 337 TYR A C 1
ATOM 2719 O O . TYR A 1 337 ? 14.797 2.755 -16.064 1.00 98.75 337 TYR A O 1
ATOM 2727 N N . TYR A 1 338 ? 12.712 2.729 -16.897 1.00 98.69 338 TYR A N 1
ATOM 2728 C CA . TYR A 1 338 ? 13.009 1.662 -17.856 1.00 98.69 338 TYR A CA 1
ATOM 2729 C C . TYR A 1 338 ? 14.137 2.085 -18.805 1.00 98.69 338 TYR A C 1
ATOM 2731 O O . TYR A 1 338 ? 15.144 1.381 -18.898 1.00 98.69 338 TYR A O 1
ATOM 2739 N N . TYR A 1 339 ? 14.004 3.251 -19.450 1.00 98.56 339 TYR A N 1
ATOM 2740 C CA . TYR A 1 339 ? 15.026 3.760 -20.368 1.00 98.56 339 TYR A CA 1
ATOM 2741 C C . TYR A 1 339 ? 16.363 3.992 -19.654 1.00 98.56 339 TYR A C 1
ATOM 2743 O O . TYR A 1 339 ? 17.405 3.565 -20.154 1.00 98.56 339 TYR A O 1
ATOM 2751 N N . TRP A 1 340 ? 16.340 4.598 -18.461 1.00 98.25 340 TRP A N 1
ATOM 2752 C CA . TRP A 1 340 ? 17.519 4.751 -17.614 1.00 98.25 340 TRP A CA 1
ATOM 2753 C C . TRP A 1 340 ? 18.213 3.407 -17.442 1.00 98.25 340 TRP A C 1
ATOM 2755 O O . TRP A 1 340 ? 19.376 3.287 -17.808 1.00 98.25 340 TRP A O 1
ATOM 2765 N N . LEU A 1 341 ? 17.489 2.387 -16.973 1.00 97.69 341 LEU A N 1
ATOM 2766 C CA . LEU A 1 341 ? 18.023 1.078 -16.612 1.00 97.69 341 LEU A CA 1
ATOM 2767 C C . LEU A 1 341 ? 18.653 0.356 -17.812 1.00 97.69 341 LEU A C 1
ATOM 2769 O O . LEU A 1 341 ? 19.743 -0.197 -17.674 1.00 97.69 341 LEU A O 1
ATOM 2773 N N . VAL A 1 342 ? 18.044 0.410 -19.000 1.00 98.00 342 VAL A N 1
ATOM 2774 C CA . VAL A 1 342 ? 18.515 -0.353 -20.176 1.00 98.00 342 VAL A CA 1
ATOM 2775 C C . VAL A 1 342 ? 19.421 0.433 -21.129 1.00 98.00 342 VAL A C 1
ATOM 2777 O O . VAL A 1 342 ? 20.230 -0.179 -21.818 1.00 98.00 342 VAL A O 1
ATOM 2780 N N . ALA A 1 343 ? 19.326 1.762 -21.177 1.00 97.69 343 ALA A N 1
ATOM 2781 C CA . ALA A 1 343 ? 20.028 2.596 -22.162 1.00 97.69 343 ALA A CA 1
ATOM 2782 C C . ALA A 1 343 ? 20.785 3.786 -21.553 1.00 97.69 343 ALA A C 1
ATOM 2784 O O . ALA A 1 343 ? 21.779 4.228 -22.125 1.00 97.69 343 ALA A O 1
ATOM 2785 N N . GLY A 1 344 ? 20.344 4.302 -20.402 1.00 96.12 344 GLY A N 1
ATOM 2786 C CA . GLY A 1 344 ? 21.002 5.415 -19.715 1.00 96.12 344 GLY A CA 1
ATOM 2787 C C . GLY A 1 344 ? 22.406 5.068 -19.207 1.00 96.12 344 GLY A C 1
ATOM 2788 O O . GLY A 1 344 ? 22.723 3.901 -18.978 1.00 96.12 344 GLY A O 1
ATOM 2789 N N . THR A 1 345 ? 23.237 6.089 -18.997 1.00 95.56 345 THR A N 1
ATOM 2790 C CA . THR A 1 345 ? 24.652 5.949 -18.587 1.00 95.56 345 THR A CA 1
ATOM 2791 C C . THR A 1 345 ? 25.019 6.757 -17.340 1.00 95.56 345 THR A C 1
ATOM 2793 O O . THR A 1 345 ? 26.168 6.738 -16.913 1.00 95.56 345 THR A O 1
ATOM 2796 N N . THR A 1 346 ? 24.065 7.488 -16.762 1.00 95.38 346 THR A N 1
ATOM 2797 C CA . THR A 1 346 ? 24.283 8.353 -15.592 1.00 95.38 346 THR A CA 1
ATOM 2798 C C . THR A 1 346 ? 23.711 7.725 -14.331 1.00 95.38 346 THR A C 1
ATOM 2800 O O . THR A 1 346 ? 22.764 6.949 -14.414 1.00 95.38 346 THR A O 1
ATOM 2803 N N . ASP A 1 347 ? 24.215 8.107 -13.163 1.00 97.12 347 ASP A N 1
ATOM 2804 C CA . ASP A 1 347 ? 23.659 7.725 -11.863 1.00 97.12 347 ASP A CA 1
ATOM 2805 C C . ASP A 1 347 ? 23.688 8.937 -10.919 1.00 97.12 347 ASP A C 1
ATOM 2807 O O . ASP A 1 347 ? 24.739 9.546 -10.717 1.00 97.12 347 ASP A O 1
ATOM 2811 N N . SER A 1 348 ? 22.534 9.315 -10.362 1.00 95.75 348 SER A N 1
ATOM 2812 C CA . SER A 1 348 ? 22.385 10.556 -9.589 1.00 95.75 348 SER A CA 1
ATOM 2813 C C . SER A 1 348 ? 23.095 10.545 -8.233 1.00 95.75 348 SER A C 1
ATOM 2815 O O . SER A 1 348 ? 23.385 11.615 -7.699 1.00 95.75 348 SER A O 1
ATOM 2817 N N . GLN A 1 349 ? 23.372 9.363 -7.670 1.00 95.19 349 GLN A N 1
ATOM 2818 C CA . GLN A 1 349 ? 24.005 9.223 -6.353 1.00 95.19 349 GLN A CA 1
ATOM 2819 C C . GLN A 1 349 ? 25.454 8.745 -6.455 1.00 95.19 349 GLN A C 1
ATOM 2821 O O . GLN A 1 349 ? 26.288 9.134 -5.640 1.00 95.19 349 GLN A O 1
ATOM 2826 N N . LEU A 1 350 ? 25.754 7.882 -7.428 1.00 96.00 350 LEU A N 1
ATOM 2827 C CA . LEU A 1 350 ? 27.057 7.227 -7.563 1.00 96.00 350 LEU A CA 1
ATOM 2828 C C . LEU A 1 350 ? 27.961 7.907 -8.603 1.00 96.00 350 LEU A C 1
ATOM 2830 O O . LEU A 1 350 ? 29.164 7.650 -8.617 1.00 96.00 350 LEU A O 1
ATOM 2834 N N . GLY A 1 351 ? 27.407 8.805 -9.422 1.00 92.25 351 GLY A N 1
ATOM 2835 C CA . GLY A 1 351 ? 28.141 9.558 -10.433 1.00 92.25 351 GLY A CA 1
ATOM 2836 C C . GLY A 1 351 ? 28.384 8.780 -11.727 1.00 92.25 351 GLY A C 1
ATOM 2837 O O . GLY A 1 351 ? 27.742 7.769 -12.021 1.00 92.25 351 GLY A O 1
ATOM 2838 N N . ASP A 1 352 ? 29.310 9.291 -12.533 1.00 90.44 352 ASP A N 1
ATOM 2839 C CA . ASP A 1 352 ? 29.578 8.774 -13.875 1.00 90.44 352 ASP A CA 1
ATOM 2840 C C . ASP A 1 352 ? 30.372 7.456 -13.863 1.00 90.44 352 ASP A C 1
ATOM 2842 O O . ASP A 1 352 ? 31.137 7.163 -12.945 1.00 90.44 352 ASP A O 1
ATOM 2846 N N . GLY A 1 353 ? 30.213 6.654 -14.922 1.00 89.62 353 GLY A N 1
ATOM 2847 C CA . GLY A 1 353 ? 30.977 5.414 -15.132 1.00 89.62 353 GLY A CA 1
ATOM 2848 C C . GLY A 1 353 ? 30.489 4.201 -14.333 1.00 89.62 353 GLY A C 1
ATOM 2849 O O . GLY A 1 353 ? 31.034 3.112 -14.486 1.00 89.62 353 GLY A O 1
ATOM 2850 N N . VAL A 1 354 ? 29.448 4.360 -13.512 1.00 93.00 354 VAL A N 1
ATOM 2851 C CA . VAL A 1 354 ? 28.833 3.267 -12.735 1.00 93.00 354 VAL A CA 1
ATOM 2852 C C . VAL A 1 354 ? 27.854 2.446 -13.573 1.00 93.00 354 VAL A C 1
ATOM 2854 O O . VAL A 1 354 ? 27.565 1.293 -13.248 1.00 93.00 354 VAL A O 1
ATOM 2857 N N . LYS A 1 355 ? 27.330 3.031 -14.654 1.00 94.25 355 LYS A N 1
ATOM 2858 C CA . LYS A 1 355 ? 26.261 2.442 -15.447 1.00 94.25 355 LYS A CA 1
ATOM 2859 C C . LYS A 1 355 ? 26.653 2.245 -16.906 1.00 94.25 355 LYS A C 1
ATOM 2861 O O . LYS A 1 355 ? 27.081 3.176 -17.581 1.00 94.25 355 LYS A O 1
ATOM 2866 N N . GLU A 1 356 ? 26.367 1.046 -17.403 1.00 94.19 356 GLU A N 1
ATOM 2867 C CA . GLU A 1 356 ? 26.490 0.684 -18.811 1.00 94.19 356 GLU A CA 1
ATOM 2868 C C . GLU A 1 356 ? 25.102 0.407 -19.435 1.00 94.19 356 GLU A C 1
ATOM 2870 O O . GLU A 1 356 ? 24.129 0.129 -18.714 1.00 94.19 356 GLU A O 1
ATOM 2875 N N . PRO A 1 357 ? 24.959 0.520 -20.769 1.00 96.69 357 PRO A N 1
ATOM 2876 C CA . PRO A 1 357 ? 23.754 0.093 -21.477 1.00 96.69 357 PRO A CA 1
ATOM 2877 C C . PRO A 1 357 ? 23.587 -1.435 -21.507 1.00 96.69 357 PRO A C 1
ATOM 2879 O O . PRO A 1 357 ? 24.533 -2.184 -21.739 1.00 96.69 357 PRO A O 1
ATOM 2882 N N . HIS A 1 358 ? 22.344 -1.895 -21.376 1.00 97.19 358 HIS A N 1
ATOM 2883 C CA . HIS A 1 358 ? 21.931 -3.297 -21.439 1.00 97.19 358 HIS A CA 1
ATOM 2884 C C . HIS A 1 358 ? 20.799 -3.469 -22.470 1.00 97.19 358 HIS A C 1
ATOM 2886 O O . HIS A 1 358 ? 19.638 -3.653 -22.095 1.00 97.19 358 HIS A O 1
ATOM 2892 N N . PRO A 1 359 ? 21.100 -3.433 -23.782 1.00 96.12 359 PRO A N 1
ATOM 2893 C CA . PRO A 1 359 ? 20.087 -3.285 -24.831 1.00 96.12 359 PRO A CA 1
ATOM 2894 C C . PRO A 1 359 ? 19.226 -4.535 -25.064 1.00 96.12 359 PRO A C 1
ATOM 2896 O O . PRO A 1 359 ? 18.225 -4.462 -25.770 1.00 96.12 359 PRO A O 1
ATOM 2899 N N . ASN A 1 360 ? 19.579 -5.685 -24.488 1.00 97.94 360 ASN A N 1
ATOM 2900 C CA . ASN A 1 360 ? 18.869 -6.957 -24.662 1.00 97.94 360 ASN A CA 1
ATOM 2901 C C . ASN A 1 360 ? 17.624 -7.059 -23.764 1.00 97.94 360 ASN A C 1
ATOM 2903 O O . ASN A 1 360 ? 17.415 -8.064 -23.084 1.00 97.94 360 ASN A O 1
ATOM 2907 N N . HIS A 1 361 ? 16.813 -6.004 -23.752 1.00 98.31 361 HIS A N 1
ATOM 2908 C CA . HIS A 1 361 ? 15.609 -5.900 -22.943 1.00 98.31 361 HIS A CA 1
ATOM 2909 C C . HIS A 1 361 ? 14.503 -5.202 -23.713 1.00 98.31 361 HIS A C 1
ATOM 2911 O O . HIS A 1 361 ? 14.760 -4.250 -24.453 1.00 98.31 361 HIS A O 1
ATOM 2917 N N . ARG A 1 362 ? 13.267 -5.656 -23.503 1.00 98.19 362 ARG A N 1
ATOM 2918 C CA . ARG A 1 362 ? 12.070 -4.967 -23.988 1.00 98.19 362 ARG A CA 1
ATOM 2919 C C . ARG A 1 362 ? 11.121 -4.638 -22.850 1.00 98.19 362 ARG A C 1
ATOM 2921 O O . ARG A 1 362 ? 10.912 -5.451 -21.949 1.00 98.19 362 ARG A O 1
ATOM 2928 N N . TYR A 1 363 ? 10.515 -3.464 -22.936 1.00 98.44 363 TYR A N 1
ATOM 2929 C CA . TYR A 1 363 ? 9.395 -3.059 -22.101 1.00 98.44 363 TYR A CA 1
ATOM 2930 C C . TYR A 1 363 ? 8.134 -3.827 -22.522 1.00 98.44 363 TYR A C 1
ATOM 2932 O O . TYR A 1 363 ? 7.862 -3.956 -23.718 1.00 98.44 363 TYR A O 1
ATOM 2940 N N . LEU A 1 364 ? 7.381 -4.376 -21.565 1.00 98.44 364 LEU A N 1
ATOM 2941 C CA . LEU A 1 364 ? 6.187 -5.171 -21.860 1.00 98.44 364 LEU A CA 1
ATOM 2942 C C . LEU A 1 364 ? 4.919 -4.318 -21.800 1.00 98.44 364 LEU A C 1
ATOM 2944 O O . LEU A 1 364 ? 4.599 -3.733 -20.769 1.00 98.44 364 LEU A O 1
ATOM 2948 N N . THR A 1 365 ? 4.164 -4.322 -22.895 1.00 98.06 365 THR A N 1
ATOM 2949 C CA . THR A 1 365 ? 2.910 -3.577 -23.074 1.00 98.06 365 THR A CA 1
ATOM 2950 C C . THR A 1 365 ? 1.807 -4.466 -23.636 1.00 98.06 365 THR A C 1
ATOM 2952 O O . THR A 1 365 ? 2.043 -5.599 -24.061 1.00 98.06 365 THR A O 1
ATOM 2955 N N . GLY A 1 366 ? 0.581 -3.946 -23.637 1.00 98.12 366 GLY A N 1
ATOM 2956 C CA . GLY A 1 366 ? -0.596 -4.622 -24.171 1.00 98.12 366 GLY A CA 1
ATOM 2957 C C . GLY A 1 366 ? -1.466 -5.238 -23.080 1.00 98.12 366 GLY A C 1
ATOM 2958 O O . GLY A 1 366 ? -1.005 -5.552 -21.982 1.00 98.12 366 GLY A O 1
ATOM 2959 N N . LEU A 1 367 ? -2.744 -5.459 -23.391 1.00 97.00 367 LEU A N 1
ATOM 2960 C CA . LEU A 1 367 ? -3.701 -6.051 -22.445 1.00 97.00 367 LEU A CA 1
ATOM 2961 C C . LEU A 1 367 ? -3.349 -7.491 -22.038 1.00 97.00 367 LEU A C 1
ATOM 2963 O O . LEU A 1 367 ? -3.820 -7.966 -21.005 1.00 97.00 367 LEU A O 1
ATOM 2967 N N . ASP A 1 368 ? -2.490 -8.161 -22.810 1.00 95.75 368 ASP A N 1
ATOM 2968 C CA . ASP A 1 368 ? -1.960 -9.483 -22.478 1.00 95.75 368 ASP A CA 1
ATOM 2969 C C . ASP A 1 368 ? -0.617 -9.469 -21.738 1.00 95.75 368 ASP A C 1
ATOM 2971 O O . ASP A 1 368 ? -0.136 -10.526 -21.324 1.00 95.75 368 ASP A O 1
ATOM 2975 N N . SER A 1 369 ? -0.038 -8.288 -21.507 1.00 95.88 369 SER A N 1
ATOM 2976 C CA . SER A 1 369 ? 1.166 -8.131 -20.688 1.00 95.88 369 SER A CA 1
ATOM 2977 C C . SER A 1 369 ? 0.920 -8.532 -19.224 1.00 95.88 369 SER A C 1
ATOM 2979 O O . SER A 1 369 ? -0.230 -8.582 -18.770 1.00 95.88 369 SER A O 1
ATOM 2981 N N . PRO A 1 370 ? 1.984 -8.754 -18.427 1.00 96.25 370 PRO A N 1
ATOM 2982 C CA . PRO A 1 370 ? 1.851 -9.039 -16.998 1.00 96.25 370 PRO A CA 1
ATOM 2983 C C . PRO A 1 370 ? 1.033 -8.007 -16.206 1.00 96.25 370 PRO A C 1
ATOM 2985 O O . PRO A 1 370 ? 0.392 -8.385 -15.225 1.00 96.25 370 PRO A O 1
ATOM 2988 N N . MET A 1 371 ? 1.044 -6.735 -16.630 1.00 97.38 371 MET A N 1
ATOM 2989 C CA . MET A 1 371 ? 0.290 -5.641 -15.999 1.00 97.38 371 MET A CA 1
ATOM 2990 C C . MET A 1 371 ? -1.135 -5.490 -16.552 1.00 97.38 371 MET A C 1
ATOM 2992 O O . MET A 1 371 ? -1.987 -4.889 -15.901 1.00 97.38 371 MET A O 1
ATOM 2996 N N . GLY A 1 372 ? -1.424 -6.055 -17.728 1.00 97.38 372 GLY A N 1
ATOM 2997 C CA . GLY A 1 372 ? -2.752 -6.002 -18.340 1.00 97.38 372 GLY A CA 1
ATOM 2998 C C . GLY A 1 372 ? -3.173 -4.599 -18.782 1.00 97.38 372 GLY A C 1
ATOM 2999 O O . GLY A 1 372 ? -4.348 -4.247 -18.652 1.00 97.38 372 GLY A O 1
ATOM 3000 N N . THR A 1 373 ? -2.224 -3.792 -19.261 1.00 98.50 373 THR A N 1
ATOM 3001 C CA . THR A 1 373 ? -2.443 -2.411 -19.715 1.00 98.50 373 THR A CA 1
ATOM 3002 C C . THR A 1 373 ? -1.737 -2.159 -21.049 1.00 98.50 373 THR A C 1
ATOM 3004 O O . THR A 1 373 ? -0.643 -2.671 -21.296 1.00 98.50 373 THR A O 1
ATOM 3007 N N . MET A 1 374 ? -2.331 -1.353 -21.937 1.00 98.38 374 MET A N 1
ATOM 3008 C CA . MET A 1 374 ? -1.684 -1.018 -23.217 1.00 98.38 374 MET A CA 1
ATOM 3009 C C . MET A 1 374 ? -0.421 -0.182 -23.024 1.00 98.38 374 MET A C 1
ATOM 3011 O O . MET A 1 374 ? 0.513 -0.316 -23.803 1.00 98.38 374 MET A O 1
ATOM 3015 N N . HIS A 1 375 ? -0.375 0.641 -21.978 1.00 98.00 375 HIS A N 1
ATOM 3016 C CA . HIS A 1 375 ? 0.779 1.474 -21.645 1.00 98.00 375 HIS A CA 1
ATOM 3017 C C . HIS A 1 375 ? 1.861 0.737 -20.830 1.00 98.00 375 HIS A C 1
ATOM 3019 O O . HIS A 1 375 ? 2.913 1.313 -20.592 1.00 98.00 375 HIS A O 1
ATOM 3025 N N . GLY A 1 376 ? 1.630 -0.508 -20.388 1.00 98.25 376 GLY A N 1
ATOM 3026 C CA . GLY A 1 376 ? 2.615 -1.381 -19.720 1.00 98.25 376 GLY A CA 1
ATOM 3027 C C . GLY A 1 376 ? 2.874 -1.126 -18.228 1.00 98.25 376 GLY A C 1
ATOM 3028 O O . GLY A 1 376 ? 3.500 -1.951 -17.559 1.00 98.25 376 GLY A O 1
ATOM 3029 N N . LEU A 1 377 ? 2.358 -0.027 -17.674 1.00 98.75 377 LEU A N 1
ATOM 3030 C CA . LEU A 1 377 ? 2.387 0.245 -16.231 1.00 98.75 377 LEU A CA 1
ATOM 3031 C C . LEU A 1 377 ? 1.273 -0.530 -15.512 1.00 98.75 377 LEU A C 1
ATOM 3033 O O . LEU A 1 377 ? 0.262 -0.883 -16.117 1.00 98.75 377 LEU A O 1
ATOM 3037 N N . SER A 1 378 ? 1.428 -0.751 -14.210 1.00 98.69 378 SER A N 1
ATOM 3038 C CA . SER A 1 378 ? 0.354 -1.223 -13.324 1.00 98.69 378 SER A CA 1
ATOM 3039 C C . SER A 1 378 ? -0.921 -0.385 -13.475 1.00 98.69 378 SER A C 1
ATOM 3041 O O . SER A 1 378 ? -0.871 0.817 -13.736 1.00 98.69 378 SER A O 1
ATOM 3043 N N . LYS A 1 379 ? -2.078 -1.036 -13.305 1.00 98.19 379 LYS A N 1
ATOM 3044 C CA . LYS A 1 379 ? -3.412 -0.425 -13.456 1.00 98.19 379 LYS A CA 1
ATOM 3045 C C . LYS A 1 379 ? -3.676 0.671 -12.425 1.00 98.19 379 LYS A C 1
ATOM 3047 O O . LYS A 1 379 ? -4.442 1.594 -12.675 1.00 98.19 379 LYS A O 1
ATOM 3052 N N . TYR A 1 380 ? -3.061 0.538 -11.256 1.00 98.25 380 TYR A N 1
ATOM 3053 C CA . TYR A 1 380 ? -3.117 1.498 -10.166 1.00 98.25 380 TYR A CA 1
ATOM 3054 C C . TYR A 1 380 ? -1.747 1.532 -9.483 1.00 98.25 380 TYR A C 1
ATOM 3056 O O . TYR A 1 380 ? -1.125 0.475 -9.378 1.00 98.25 380 TYR A O 1
ATOM 3064 N N . PRO A 1 381 ? -1.235 2.679 -9.016 1.00 98.19 381 PRO A N 1
ATOM 3065 C CA . PRO A 1 381 ? 0.080 2.707 -8.393 1.00 98.19 381 PRO A CA 1
ATOM 3066 C C . PRO A 1 381 ? 0.086 1.974 -7.048 1.00 98.19 381 PRO A C 1
ATOM 3068 O O . PRO A 1 381 ? -0.884 2.012 -6.290 1.00 98.19 381 PRO A O 1
ATOM 3071 N N . TYR A 1 382 ? 1.219 1.366 -6.702 1.00 97.88 382 TYR A N 1
ATOM 3072 C CA . TYR A 1 382 ? 1.485 0.934 -5.335 1.00 97.88 382 TYR A CA 1
ATOM 3073 C C . TYR A 1 382 ? 1.708 2.160 -4.448 1.00 97.88 382 TYR A C 1
ATOM 3075 O O . TYR A 1 382 ? 2.764 2.793 -4.516 1.00 97.88 382 TYR A O 1
ATOM 3083 N N . ILE A 1 383 ? 0.713 2.498 -3.629 1.00 97.12 383 ILE A N 1
ATOM 3084 C CA . ILE A 1 383 ? 0.752 3.622 -2.688 1.00 97.12 383 ILE A CA 1
ATOM 3085 C C . ILE A 1 383 ? 1.122 3.079 -1.310 1.00 97.12 383 ILE A C 1
ATOM 3087 O O . ILE A 1 383 ? 0.422 2.231 -0.774 1.00 97.12 383 ILE A O 1
ATOM 3091 N N . ARG A 1 384 ? 2.219 3.555 -0.712 1.00 95.69 384 ARG A N 1
ATOM 3092 C CA . ARG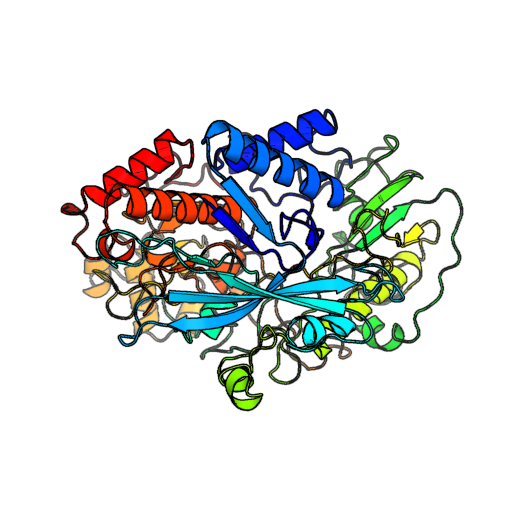 A 1 384 ? 2.719 3.029 0.574 1.00 95.69 384 ARG A CA 1
ATOM 3093 C C . ARG A 1 384 ? 2.007 3.598 1.802 1.00 95.69 384 ARG A C 1
ATOM 3095 O O . ARG A 1 384 ? 2.117 3.018 2.878 1.00 95.69 384 ARG A O 1
ATOM 3102 N N . GLU A 1 385 ? 1.278 4.700 1.648 1.00 95.06 385 GLU A N 1
ATOM 3103 C CA . GLU A 1 385 ? 0.647 5.420 2.753 1.00 95.06 385 GLU A CA 1
ATOM 3104 C C . GLU A 1 385 ? -0.675 6.074 2.333 1.00 95.06 385 GLU A C 1
ATOM 3106 O O . GLU A 1 385 ? -0.738 6.790 1.334 1.00 95.06 385 GLU A O 1
ATOM 3111 N N . GLY A 1 386 ? -1.722 5.842 3.128 1.00 95.69 386 GLY A N 1
ATOM 3112 C CA . GLY A 1 386 ? -3.047 6.435 2.954 1.00 95.69 386 GLY A CA 1
ATOM 3113 C C . GLY A 1 386 ? -3.438 7.367 4.103 1.00 95.69 386 GLY A C 1
ATOM 3114 O O . GLY A 1 386 ? -2.637 7.680 4.986 1.00 95.69 386 GLY A O 1
ATOM 3115 N N . ARG A 1 387 ? -4.705 7.796 4.117 1.00 98.00 387 ARG A N 1
ATOM 3116 C CA . ARG A 1 387 ? -5.297 8.523 5.251 1.00 98.00 387 ARG A CA 1
ATOM 3117 C C . ARG A 1 387 ? -5.467 7.554 6.415 1.00 98.00 387 ARG A C 1
ATOM 3119 O O . ARG A 1 387 ? -6.241 6.606 6.304 1.00 98.00 387 ARG A O 1
ATOM 3126 N N . ARG A 1 388 ? -4.745 7.777 7.510 1.00 98.19 388 ARG A N 1
ATOM 3127 C CA . ARG A 1 388 ? -4.745 6.900 8.689 1.00 98.19 388 ARG A CA 1
ATOM 3128 C C . ARG A 1 388 ? -5.777 7.395 9.680 1.00 98.19 388 ARG A C 1
ATOM 3130 O O . ARG A 1 388 ? -5.661 8.523 10.159 1.00 98.19 388 ARG A O 1
ATOM 3137 N N . ILE A 1 389 ? -6.799 6.603 9.979 1.00 98.31 389 ILE A N 1
ATOM 3138 C CA . ILE A 1 389 ? -7.831 7.029 10.928 1.00 98.31 389 ILE A CA 1
ATOM 3139 C C . ILE A 1 389 ? -7.239 7.309 12.307 1.00 98.31 389 ILE A C 1
ATOM 3141 O O . ILE A 1 389 ? -6.225 6.741 12.707 1.00 98.31 389 ILE A O 1
ATOM 3145 N N . ILE A 1 390 ? -7.925 8.141 13.080 1.00 97.75 390 ILE A N 1
ATOM 3146 C CA . ILE A 1 390 ? -7.780 8.087 14.531 1.00 97.75 390 ILE A CA 1
ATOM 3147 C C . ILE A 1 390 ? -8.748 7.006 15.015 1.00 97.75 390 ILE A C 1
ATOM 3149 O O . ILE A 1 390 ? -9.945 7.073 14.731 1.00 97.75 390 ILE A O 1
ATOM 3153 N N . GLY A 1 391 ? -8.235 5.994 15.714 1.00 96.12 391 GLY A N 1
ATOM 3154 C CA . GLY A 1 391 ? -9.048 4.897 16.228 1.00 96.12 391 GLY A CA 1
ATOM 3155 C C . GLY A 1 391 ? -10.103 5.394 17.217 1.00 96.12 391 GLY A C 1
ATOM 3156 O O . GLY A 1 391 ? -9.946 6.452 17.842 1.00 96.12 391 GLY A O 1
ATOM 3157 N N . ARG A 1 392 ? -11.184 4.631 17.368 1.00 91.19 392 ARG A N 1
ATOM 3158 C CA . ARG A 1 392 ? -12.312 4.966 18.244 1.00 91.19 392 ARG A CA 1
ATOM 3159 C C . ARG A 1 392 ? -11.846 5.259 19.683 1.00 91.19 392 ARG A C 1
ATOM 3161 O O . ARG A 1 392 ? -11.070 4.474 20.232 1.00 91.19 392 ARG A O 1
ATOM 3168 N N . PRO A 1 393 ? -12.340 6.338 20.322 1.00 90.88 393 PRO A N 1
ATOM 3169 C CA . PRO A 1 393 ? -12.162 6.559 21.745 1.00 90.88 393 PRO A CA 1
ATOM 3170 C C . PRO A 1 393 ? -12.597 5.353 22.570 1.00 90.88 393 PRO A C 1
ATOM 3172 O O . PRO A 1 393 ? -13.666 4.780 22.350 1.00 90.88 393 PRO A O 1
ATOM 3175 N N . SER A 1 394 ? -11.762 4.985 23.530 1.00 86.69 394 SER A N 1
ATOM 3176 C CA . SER A 1 394 ? -11.952 3.804 24.367 1.00 86.69 394 SER A CA 1
ATOM 3177 C C . SER A 1 394 ? -11.359 4.035 25.754 1.00 86.69 394 SER A C 1
ATOM 3179 O O . SER A 1 394 ? -10.670 5.031 25.994 1.00 86.69 394 SER A O 1
ATOM 3181 N N . PHE A 1 395 ? -11.548 3.078 26.664 1.00 81.00 395 PHE A N 1
ATOM 3182 C CA . PHE A 1 395 ? -10.862 3.096 27.955 1.00 81.00 395 PHE A CA 1
ATOM 3183 C C . PHE A 1 395 ? -9.337 3.234 27.763 1.00 81.00 395 PHE A C 1
ATOM 3185 O O . PHE A 1 395 ? -8.740 2.514 26.955 1.00 81.00 395 PHE A O 1
ATOM 3192 N N . GLY A 1 396 ? -8.728 4.199 28.460 1.00 82.69 396 GLY A N 1
ATOM 3193 C CA . GLY A 1 396 ? -7.309 4.564 28.335 1.00 82.69 396 GLY A CA 1
ATOM 3194 C C . GLY A 1 396 ? -6.954 5.493 27.163 1.00 82.69 396 GLY A C 1
ATOM 3195 O O . GLY A 1 396 ? -5.845 6.014 27.133 1.00 82.69 396 GLY A O 1
ATOM 3196 N N . TYR A 1 397 ? -7.881 5.748 26.232 1.00 88.81 397 TYR A N 1
ATOM 3197 C CA . TYR A 1 397 ? -7.651 6.540 25.015 1.00 88.81 397 TYR A CA 1
ATOM 3198 C C . TYR A 1 397 ? -8.851 7.459 24.713 1.00 88.81 397 TYR A C 1
ATOM 3200 O O . TYR A 1 397 ? -9.551 7.267 23.717 1.00 88.81 397 TYR A O 1
ATOM 3208 N N . PRO A 1 398 ? -9.133 8.463 25.566 1.00 89.38 398 PRO A N 1
ATOM 3209 C CA . PRO A 1 398 ? -10.343 9.286 25.459 1.00 89.38 398 PRO A CA 1
ATOM 3210 C C . PRO A 1 398 ? -10.399 10.154 24.192 1.00 89.38 398 PRO A C 1
ATOM 3212 O O . PRO A 1 398 ? -11.483 10.524 23.759 1.00 89.38 398 PRO A O 1
ATOM 3215 N N . GLN A 1 399 ? -9.249 10.458 23.584 1.00 92.25 399 GLN A N 1
ATOM 3216 C CA . GLN A 1 399 ? -9.149 11.238 22.340 1.00 92.25 399 GLN A CA 1
ATOM 3217 C C . GLN A 1 399 ? -9.036 10.354 21.085 1.00 92.25 399 GLN A C 1
ATOM 3219 O O . GLN A 1 399 ? -8.842 10.851 19.977 1.00 92.25 399 GLN A O 1
ATOM 3224 N N . GLY A 1 400 ? -9.159 9.036 21.254 1.00 94.12 400 GLY A N 1
ATOM 3225 C CA . GLY A 1 400 ? -8.916 8.057 20.207 1.00 94.12 400 GLY A CA 1
ATOM 3226 C C . GLY A 1 400 ? -7.540 7.410 20.296 1.00 94.12 400 GLY A C 1
ATOM 3227 O O . GLY A 1 400 ? -6.702 7.765 21.126 1.00 94.12 400 GLY A O 1
ATOM 3228 N N . PHE A 1 401 ? -7.345 6.406 19.450 1.00 95.81 401 PHE A N 1
ATOM 3229 C CA . PHE A 1 401 ? -6.216 5.487 19.520 1.00 95.81 401 PHE A CA 1
ATOM 3230 C C . PHE A 1 401 ? -5.316 5.581 18.286 1.00 95.81 401 PHE A C 1
ATOM 3232 O O . PHE A 1 401 ? -5.782 5.856 17.181 1.00 95.81 401 PHE A O 1
ATOM 3239 N N . THR A 1 402 ? -4.021 5.323 18.465 1.00 97.25 402 THR A N 1
ATOM 3240 C CA . THR A 1 402 ? -3.050 5.176 17.377 1.00 97.25 402 THR A CA 1
ATOM 3241 C C . THR A 1 402 ? -1.924 4.250 17.823 1.00 97.25 402 THR A C 1
ATOM 3243 O O . THR A 1 402 ? -1.365 4.449 18.900 1.00 97.25 402 THR A O 1
ATOM 3246 N N . ILE A 1 403 ? -1.567 3.278 16.985 1.00 97.94 403 ILE A N 1
ATOM 3247 C CA . ILE A 1 403 ? -0.342 2.485 17.138 1.00 97.94 403 ILE A CA 1
ATOM 3248 C C . ILE A 1 403 ? 0.839 3.378 16.758 1.00 97.94 403 ILE A C 1
ATOM 3250 O O . ILE A 1 403 ? 0.883 3.893 15.641 1.00 97.94 403 ILE A O 1
ATOM 3254 N N . SER A 1 404 ? 1.773 3.585 17.677 1.00 97.44 404 SER A N 1
ATOM 3255 C CA . SER A 1 404 ? 2.891 4.517 17.507 1.00 97.44 404 SER A CA 1
ATOM 3256 C C . SER A 1 404 ? 4.221 3.788 17.309 1.00 97.44 404 SER A C 1
ATOM 3258 O O . SER A 1 404 ? 4.307 2.569 17.443 1.00 97.44 404 SER A O 1
ATOM 3260 N N . GLU A 1 405 ? 5.284 4.525 16.988 1.00 97.19 405 GLU A N 1
ATOM 3261 C CA . GLU A 1 405 ? 6.629 3.966 16.795 1.00 97.19 405 GLU A CA 1
ATOM 3262 C C . GLU A 1 405 ? 7.066 3.115 17.993 1.00 97.19 405 GLU A C 1
ATOM 3264 O O . GLU A 1 405 ? 7.465 1.955 17.836 1.00 97.19 405 GLU A O 1
ATOM 3269 N N . VAL A 1 406 ? 6.935 3.686 19.196 1.00 95.38 406 VAL A N 1
ATOM 3270 C CA . VAL A 1 406 ? 7.353 3.040 20.442 1.00 95.38 406 VAL A CA 1
ATOM 3271 C C . VAL A 1 406 ? 6.591 1.762 20.726 1.00 95.38 406 VAL A C 1
ATOM 3273 O O . VAL A 1 406 ? 7.026 1.041 21.604 1.00 95.38 406 VAL A O 1
ATOM 3276 N N . ASP A 1 407 ? 5.492 1.458 20.024 1.00 95.12 407 ASP A N 1
ATOM 3277 C CA . ASP A 1 407 ? 4.727 0.229 20.210 1.00 95.12 407 ASP A CA 1
ATOM 3278 C C . ASP A 1 407 ? 5.340 -0.973 19.494 1.00 95.12 407 ASP A C 1
ATOM 3280 O O . ASP A 1 407 ? 5.137 -2.106 19.942 1.00 95.12 407 ASP A O 1
ATOM 3284 N N . ILE A 1 408 ? 6.121 -0.757 18.435 1.00 94.88 408 ILE A N 1
ATOM 3285 C CA . ILE A 1 408 ? 6.583 -1.837 17.548 1.00 94.88 408 ILE A CA 1
ATOM 3286 C C . ILE A 1 408 ? 8.103 -1.841 17.354 1.00 94.88 408 ILE A C 1
ATOM 3288 O O . ILE A 1 408 ? 8.670 -2.881 17.027 1.00 94.88 408 ILE A O 1
ATOM 3292 N N . SER A 1 409 ? 8.761 -0.697 17.540 1.00 94.56 409 SER A N 1
ATOM 3293 C CA . SER A 1 409 ? 10.161 -0.493 17.175 1.00 94.56 409 SER A CA 1
ATOM 3294 C C . SER A 1 409 ? 11.132 -1.208 18.116 1.00 94.56 409 SER A C 1
ATOM 3296 O O . SER A 1 409 ? 10.908 -1.258 19.326 1.00 94.56 409 SER A O 1
ATOM 3298 N N . ARG A 1 410 ? 12.240 -1.721 17.559 1.00 92.12 410 ARG A N 1
ATOM 3299 C CA . ARG A 1 410 ? 13.417 -2.196 18.317 1.00 92.12 410 ARG A CA 1
ATOM 3300 C C . ARG A 1 410 ? 14.510 -1.129 18.449 1.00 92.12 410 ARG A C 1
ATOM 3302 O O . ARG A 1 410 ? 15.668 -1.463 18.685 1.00 92.12 410 ARG A O 1
ATOM 3309 N N . ARG A 1 411 ? 14.183 0.137 18.185 1.00 92.25 411 ARG A N 1
ATOM 3310 C CA . ARG A 1 411 ? 15.141 1.242 18.230 1.00 92.25 411 ARG A CA 1
ATOM 3311 C C . ARG A 1 411 ? 15.714 1.390 19.638 1.00 92.25 411 ARG A C 1
ATOM 3313 O O . ARG A 1 411 ? 14.978 1.359 20.618 1.00 92.25 411 ARG A O 1
ATOM 3320 N N . ASP A 1 412 ? 17.022 1.614 19.704 1.00 90.69 412 ASP A N 1
ATOM 3321 C CA . ASP A 1 412 ? 17.664 2.029 20.942 1.00 90.69 412 ASP A CA 1
ATOM 3322 C C . ASP A 1 412 ? 17.344 3.503 21.220 1.00 90.69 412 ASP A C 1
ATOM 3324 O O . ASP A 1 412 ? 17.785 4.392 20.488 1.00 90.69 412 ASP A O 1
ATOM 3328 N N . TYR A 1 413 ? 16.553 3.746 22.266 1.00 91.56 413 TYR A N 1
ATOM 3329 C CA . TYR A 1 413 ? 16.157 5.081 22.713 1.00 91.56 413 TYR A CA 1
ATOM 3330 C C . TYR A 1 413 ? 17.114 5.699 23.751 1.00 91.56 413 TYR A C 1
ATOM 3332 O O . TYR A 1 413 ? 16.860 6.805 24.236 1.00 91.56 413 TYR A O 1
ATOM 3340 N N . GLN A 1 414 ? 18.219 5.018 24.089 1.00 88.44 414 GLN A N 1
ATOM 3341 C CA . GLN A 1 414 ? 19.312 5.586 24.895 1.00 88.44 414 GLN A CA 1
ATOM 3342 C C . GLN A 1 414 ? 20.231 6.499 24.082 1.00 88.44 414 GLN A C 1
ATOM 3344 O O . GLN A 1 414 ? 20.932 7.310 24.683 1.00 88.44 414 GLN A O 1
ATOM 3349 N N . ASP A 1 415 ? 20.193 6.409 22.747 1.00 91.12 415 ASP A N 1
ATOM 3350 C CA . ASP A 1 415 ? 20.885 7.322 21.832 1.00 91.12 415 ASP A CA 1
ATOM 3351 C C . ASP A 1 415 ? 20.671 8.787 22.263 1.00 91.12 415 ASP A C 1
ATOM 3353 O O . ASP A 1 415 ? 19.533 9.244 22.447 1.00 91.12 415 ASP A O 1
ATOM 3357 N N . ASP A 1 416 ? 21.774 9.528 22.419 1.00 92.56 416 ASP A N 1
ATOM 3358 C CA . ASP A 1 416 ? 21.778 10.919 22.885 1.00 92.56 416 ASP A CA 1
ATOM 3359 C C . ASP A 1 416 ? 20.874 11.833 22.047 1.00 92.56 416 ASP A C 1
ATOM 3361 O O . ASP A 1 416 ? 20.372 12.840 22.555 1.00 92.56 416 ASP A O 1
ATOM 3365 N N . TYR A 1 417 ? 20.599 11.472 20.790 1.00 94.75 417 TYR A N 1
ATOM 3366 C CA . TYR A 1 417 ? 19.633 12.165 19.949 1.00 94.75 417 TYR A CA 1
ATOM 3367 C C . TYR A 1 417 ? 18.293 12.399 20.650 1.00 94.75 417 TYR A C 1
ATOM 3369 O O . TYR A 1 417 ? 17.762 13.509 20.590 1.00 94.75 417 TYR A O 1
ATOM 3377 N N . TYR A 1 418 ? 17.730 11.391 21.320 1.00 94.94 418 TYR A N 1
ATOM 3378 C CA . TYR A 1 418 ? 16.400 11.525 21.923 1.00 94.94 418 TYR A CA 1
ATOM 3379 C C . TYR A 1 418 ? 16.417 12.438 23.142 1.00 94.94 418 TYR A C 1
ATOM 3381 O O . TYR A 1 418 ? 15.479 13.205 23.341 1.00 94.94 418 TYR A O 1
ATOM 3389 N N . ARG A 1 419 ? 17.508 12.422 23.915 1.00 93.44 419 ARG A N 1
ATOM 3390 C CA . ARG A 1 419 ? 17.706 13.346 25.038 1.00 93.44 419 ARG A CA 1
ATOM 3391 C C . ARG A 1 419 ? 17.847 14.794 24.560 1.00 93.44 419 ARG A C 1
ATOM 3393 O O . ARG A 1 419 ? 17.417 15.706 25.255 1.00 93.44 419 ARG A O 1
ATOM 3400 N N . GLN A 1 420 ? 18.445 14.999 23.386 1.00 94.62 420 GLN A N 1
ATOM 3401 C CA . GLN A 1 420 ? 18.644 16.323 22.790 1.00 94.62 420 GLN A CA 1
ATOM 3402 C C . GLN A 1 420 ? 17.409 16.856 22.054 1.00 94.62 420 GLN A C 1
ATOM 3404 O O . GLN A 1 420 ? 17.243 18.069 21.948 1.00 94.62 420 GLN A O 1
ATOM 3409 N N . THR A 1 421 ? 16.568 15.979 21.502 1.00 94.69 421 THR A N 1
ATOM 3410 C CA . THR A 1 421 ? 15.452 16.387 20.628 1.00 94.69 421 THR A CA 1
ATOM 3411 C C . THR A 1 421 ? 14.073 16.331 21.259 1.00 94.69 421 THR A C 1
ATOM 3413 O O . THR A 1 421 ? 13.163 16.965 20.724 1.00 94.69 421 THR A O 1
ATOM 3416 N N . LEU A 1 422 ? 13.904 15.604 22.363 1.00 96.00 422 LEU A N 1
ATOM 3417 C CA . LEU A 1 422 ? 12.685 15.628 23.166 1.00 96.00 422 LEU A CA 1
ATOM 3418 C C . LEU A 1 422 ? 12.847 16.602 24.330 1.00 96.00 422 LEU A C 1
ATOM 3420 O O . LEU A 1 422 ? 13.940 16.762 24.876 1.00 96.00 422 LEU A O 1
ATOM 3424 N N . SER A 1 423 ? 11.747 17.214 24.768 1.00 95.19 423 SER A N 1
ATOM 3425 C CA . SER A 1 423 ? 11.765 17.953 26.031 1.00 95.19 423 SER A CA 1
ATOM 3426 C C . SER A 1 423 ? 12.089 17.015 27.211 1.00 95.19 423 SER A C 1
ATOM 3428 O O . SER A 1 423 ? 11.794 15.817 27.151 1.00 95.19 423 SER A O 1
ATOM 3430 N N . PRO A 1 424 ? 12.626 17.521 28.340 1.00 92.44 424 PRO A N 1
ATOM 3431 C CA . PRO A 1 424 ? 12.883 16.689 29.521 1.00 92.44 424 PRO A CA 1
ATOM 3432 C C . PRO A 1 424 ? 11.639 15.965 30.059 1.00 92.44 424 PRO A C 1
ATOM 3434 O O . PRO A 1 424 ? 11.741 14.924 30.710 1.00 92.44 424 PRO A O 1
ATOM 3437 N N . GLU A 1 425 ? 10.446 16.514 29.828 1.00 91.88 425 GLU A N 1
ATOM 3438 C CA . GLU A 1 425 ? 9.189 15.847 30.160 1.00 91.88 425 GLU A CA 1
ATOM 3439 C C . GLU A 1 425 ? 8.876 14.705 29.190 1.00 91.88 425 GLU A C 1
ATOM 3441 O O . GLU A 1 425 ? 8.602 13.591 29.634 1.00 91.88 425 GLU A O 1
ATOM 3446 N N . GLU A 1 426 ? 8.955 14.945 27.882 1.00 94.38 426 GLU A N 1
ATOM 3447 C CA . GLU A 1 426 ? 8.717 13.912 26.872 1.00 94.38 426 GLU A CA 1
ATOM 3448 C C . GLU A 1 426 ? 9.731 12.779 26.955 1.00 94.38 426 GLU A C 1
ATOM 3450 O O . GLU A 1 426 ? 9.342 11.619 26.858 1.00 94.38 426 GLU A O 1
ATOM 3455 N N . TYR A 1 427 ? 11.004 13.082 27.206 1.00 93.00 427 TYR A N 1
ATOM 3456 C CA . TYR A 1 427 ? 12.025 12.060 27.402 1.00 93.00 427 TYR A CA 1
ATOM 3457 C C . TYR A 1 427 ? 11.688 11.172 28.608 1.00 93.00 427 TYR A C 1
ATOM 3459 O O . TYR A 1 427 ? 11.702 9.948 28.503 1.00 93.00 427 TYR A O 1
ATOM 3467 N N . ARG A 1 428 ? 11.268 11.754 29.741 1.00 88.94 428 ARG A N 1
ATOM 3468 C CA . ARG A 1 428 ? 10.795 10.968 30.897 1.00 88.94 428 ARG A CA 1
ATOM 3469 C C . ARG A 1 428 ? 9.551 10.140 30.572 1.00 88.94 428 ARG A C 1
ATOM 3471 O O . ARG A 1 428 ? 9.465 8.989 30.993 1.00 88.94 428 ARG A O 1
ATOM 3478 N N . ARG A 1 429 ? 8.597 10.691 29.814 1.00 91.19 429 ARG A N 1
ATOM 3479 C CA . ARG A 1 429 ? 7.386 9.967 29.385 1.00 91.19 429 ARG A CA 1
ATOM 3480 C C . ARG A 1 429 ? 7.705 8.814 28.434 1.00 91.19 429 ARG A C 1
ATOM 3482 O O . ARG A 1 429 ? 7.107 7.754 28.583 1.00 91.19 429 ARG A O 1
ATOM 3489 N N . LEU A 1 430 ? 8.651 8.989 27.510 1.00 92.44 430 LEU A N 1
ATOM 3490 C CA . LEU A 1 430 ? 9.139 7.933 26.616 1.00 92.44 430 LEU A CA 1
ATOM 3491 C C . LEU A 1 430 ? 9.615 6.741 27.445 1.00 92.44 430 LEU A C 1
ATOM 3493 O O . LEU A 1 430 ? 9.147 5.620 27.261 1.00 92.44 430 LEU A O 1
ATOM 3497 N N . TRP A 1 431 ? 10.464 7.002 28.435 1.00 89.62 431 TRP A N 1
ATOM 3498 C CA . TRP A 1 431 ? 10.972 5.962 29.321 1.00 89.62 431 TRP A CA 1
ATOM 3499 C C . TRP A 1 431 ? 9.902 5.351 30.220 1.00 89.62 431 TRP A C 1
ATOM 3501 O O . TRP A 1 431 ? 9.909 4.140 30.415 1.00 89.62 431 TRP A O 1
ATOM 3511 N N . ALA A 1 432 ? 8.924 6.130 30.686 1.00 87.00 432 ALA A N 1
ATOM 3512 C CA . ALA A 1 432 ? 7.775 5.583 31.403 1.00 87.00 432 ALA A CA 1
ATOM 3513 C C . ALA A 1 432 ? 6.947 4.616 30.532 1.00 87.00 432 ALA A C 1
ATOM 3515 O O . ALA A 1 432 ? 6.492 3.592 31.032 1.00 87.00 432 ALA A O 1
ATOM 3516 N N . VAL A 1 433 ? 6.781 4.894 29.232 1.00 87.19 433 VAL A N 1
ATOM 3517 C CA . VAL A 1 433 ? 6.103 3.979 28.292 1.00 87.19 433 VAL A CA 1
ATOM 3518 C C . VAL A 1 433 ? 6.921 2.705 28.066 1.00 87.19 433 VAL A C 1
ATOM 3520 O O . VAL A 1 433 ? 6.361 1.608 28.032 1.00 87.19 433 VAL A O 1
ATOM 3523 N N . LEU A 1 434 ? 8.243 2.829 27.935 1.00 85.25 434 LEU A N 1
ATOM 3524 C CA . LEU A 1 434 ? 9.135 1.691 27.698 1.00 85.25 434 LEU A CA 1
ATOM 3525 C C . LEU A 1 434 ? 9.313 0.795 28.935 1.00 85.25 434 LEU A C 1
ATOM 3527 O O . LEU A 1 434 ? 9.489 -0.410 28.774 1.00 85.25 434 LEU A O 1
ATOM 3531 N N . ALA A 1 435 ? 9.209 1.362 30.141 1.00 79.69 435 ALA A N 1
ATOM 3532 C CA . ALA A 1 435 ? 9.405 0.687 31.428 1.00 79.69 435 ALA A CA 1
ATOM 3533 C C . ALA A 1 435 ? 8.340 -0.374 31.770 1.00 79.69 435 ALA A C 1
ATOM 3535 O O . ALA A 1 435 ? 8.518 -1.166 32.697 1.00 79.69 435 ALA A O 1
ATOM 3536 N N . GLY A 1 436 ? 7.201 -0.394 31.070 1.00 77.38 436 GLY A N 1
ATOM 3537 C CA . GLY A 1 436 ? 6.131 -1.362 31.319 1.00 77.38 436 GLY A CA 1
ATOM 3538 C C . GLY A 1 436 ? 5.631 -1.331 32.771 1.00 77.38 436 GLY A C 1
ATOM 3539 O O . GLY A 1 436 ? 5.010 -0.361 33.195 1.00 77.38 436 GLY A O 1
ATOM 3540 N N . LEU A 1 437 ? 5.888 -2.399 33.538 1.00 67.62 437 LEU A N 1
ATOM 3541 C CA . LEU A 1 437 ? 5.467 -2.503 34.946 1.00 67.62 437 LEU A CA 1
ATOM 3542 C C . LEU A 1 437 ? 6.205 -1.525 35.876 1.00 67.62 437 LEU A C 1
ATOM 3544 O O . LEU A 1 437 ? 5.676 -1.178 36.930 1.00 67.62 437 LEU A O 1
ATOM 3548 N N . GLU A 1 438 ? 7.389 -1.047 35.489 1.00 70.00 438 GLU A N 1
ATOM 3549 C CA . GLU A 1 438 ? 8.181 -0.090 36.274 1.00 70.00 438 GLU A CA 1
ATOM 3550 C C . GLU A 1 438 ? 7.785 1.374 36.012 1.00 70.00 438 GLU A C 1
ATOM 3552 O O . GLU A 1 438 ? 8.314 2.286 36.652 1.00 70.00 438 GLU A O 1
ATOM 3557 N N . ALA A 1 439 ? 6.814 1.619 35.122 1.00 73.81 439 ALA A N 1
ATOM 3558 C CA . ALA A 1 439 ? 6.351 2.960 34.767 1.00 73.81 439 ALA A CA 1
ATOM 3559 C C . ALA A 1 439 ? 6.019 3.855 35.983 1.00 73.81 439 ALA A C 1
ATOM 3561 O O . ALA A 1 439 ? 6.450 5.013 35.984 1.00 73.81 439 ALA A O 1
ATOM 3562 N N . PRO A 1 440 ? 5.339 3.376 37.054 1.00 71.31 440 PRO A N 1
ATOM 3563 C CA . PRO A 1 440 ? 5.082 4.203 38.234 1.00 71.31 440 PRO A CA 1
ATOM 3564 C C . PRO A 1 440 ? 6.364 4.678 38.930 1.00 71.31 440 PRO A C 1
ATOM 3566 O O . PRO A 1 440 ? 6.420 5.816 39.392 1.00 71.31 440 PRO A O 1
ATOM 3569 N N . SER A 1 441 ? 7.402 3.838 38.982 1.00 71.50 441 SER A N 1
ATOM 3570 C CA . SER A 1 441 ? 8.689 4.169 39.604 1.00 71.50 441 SER A CA 1
ATOM 3571 C C . SER A 1 441 ? 9.458 5.218 38.800 1.00 71.50 441 SER A C 1
ATOM 3573 O O . SER A 1 441 ? 10.047 6.121 39.394 1.00 71.50 441 SER A O 1
ATOM 3575 N N . VAL A 1 442 ? 9.397 5.156 37.466 1.00 73.50 442 VAL A N 1
ATOM 3576 C CA . VAL A 1 442 ? 9.990 6.169 36.572 1.00 73.50 442 VAL A CA 1
ATOM 3577 C C . VAL A 1 442 ? 9.269 7.510 36.715 1.00 73.50 442 VAL A C 1
ATOM 3579 O O . VAL A 1 442 ? 9.908 8.545 36.894 1.00 73.50 442 VAL A O 1
ATOM 3582 N N . ILE A 1 443 ? 7.931 7.505 36.717 1.00 73.56 443 ILE A N 1
ATOM 3583 C CA . ILE A 1 443 ? 7.117 8.724 36.879 1.00 73.56 443 ILE A CA 1
ATOM 3584 C C . ILE A 1 443 ? 7.371 9.382 38.243 1.00 73.56 443 ILE A C 1
ATOM 3586 O O . ILE A 1 443 ? 7.435 10.606 38.336 1.00 73.56 443 ILE A O 1
ATOM 3590 N N . GLN A 1 444 ? 7.559 8.581 39.295 1.00 76.19 444 GLN A N 1
ATOM 3591 C CA . GLN A 1 444 ? 7.882 9.055 40.646 1.00 76.19 444 GLN A CA 1
ATOM 3592 C C . GLN A 1 444 ? 9.354 9.469 40.822 1.00 76.19 444 GLN A C 1
ATOM 3594 O O . GLN A 1 444 ? 9.730 9.883 41.916 1.00 76.19 444 GLN A O 1
ATOM 3599 N N . GLY A 1 445 ? 10.196 9.344 39.788 1.00 75.25 445 GLY A N 1
ATOM 3600 C CA . GLY A 1 445 ? 11.623 9.678 39.848 1.00 75.25 445 GLY A CA 1
ATOM 3601 C C . GLY A 1 445 ? 12.464 8.726 40.706 1.00 75.25 445 GLY A C 1
ATOM 3602 O O . GLY A 1 445 ? 13.579 9.074 41.083 1.00 75.25 445 GLY A O 1
ATOM 3603 N N . LYS A 1 446 ? 11.939 7.537 41.034 1.00 78.56 446 LYS A N 1
ATOM 3604 C CA . LYS A 1 446 ? 12.649 6.506 41.811 1.00 78.56 446 LYS A CA 1
ATOM 3605 C C . LYS A 1 446 ? 13.674 5.743 40.975 1.00 78.56 446 LYS A C 1
ATOM 3607 O O . LYS A 1 446 ? 14.638 5.232 41.530 1.00 78.56 446 LYS A O 1
ATOM 3612 N N . ILE A 1 447 ? 13.444 5.656 39.665 1.00 77.69 447 ILE A N 1
ATOM 3613 C CA . ILE A 1 447 ? 14.346 5.045 38.685 1.00 77.69 447 ILE A CA 1
ATOM 3614 C C . ILE A 1 447 ? 14.653 6.108 37.637 1.00 77.69 447 ILE A C 1
ATOM 3616 O O . ILE A 1 447 ? 13.730 6.733 37.104 1.00 77.69 447 ILE A O 1
ATOM 3620 N N . GLN A 1 448 ? 15.937 6.330 37.365 1.00 78.00 448 GLN A N 1
ATOM 3621 C CA . GLN A 1 448 ? 16.342 7.257 36.316 1.00 78.00 448 GLN A CA 1
ATOM 3622 C C . GLN A 1 448 ? 16.117 6.631 34.930 1.00 78.00 448 GLN A C 1
ATOM 3624 O O . GLN A 1 448 ? 16.253 5.416 34.783 1.00 78.00 448 GLN A O 1
ATOM 3629 N N . PRO A 1 449 ? 15.773 7.425 33.900 1.00 76.81 449 PRO A N 1
ATOM 3630 C CA . PRO A 1 449 ? 15.516 6.925 32.548 1.00 76.81 449 PRO A CA 1
ATOM 3631 C C . PRO A 1 449 ? 16.603 6.009 31.958 1.00 76.81 449 PRO A C 1
ATOM 3633 O O . PRO A 1 449 ? 16.292 5.037 31.281 1.00 76.81 449 PRO A O 1
ATOM 3636 N N . ASP A 1 450 ? 17.873 6.291 32.242 1.00 74.19 450 ASP A N 1
ATOM 3637 C CA . ASP A 1 450 ? 19.046 5.523 31.803 1.00 74.19 450 ASP A CA 1
ATOM 3638 C C . ASP A 1 450 ? 19.211 4.173 32.522 1.00 74.19 450 ASP A C 1
ATOM 3640 O O . ASP A 1 450 ? 19.953 3.313 32.054 1.00 74.19 450 ASP A O 1
ATOM 3644 N N . GLN A 1 451 ? 18.495 3.968 33.628 1.00 77.75 451 GLN A N 1
ATOM 3645 C CA . GLN A 1 451 ? 18.496 2.734 34.417 1.00 77.75 451 GLN A CA 1
ATOM 3646 C C . GLN A 1 451 ? 17.313 1.814 34.087 1.00 77.75 451 GLN A C 1
ATOM 3648 O O . GLN A 1 451 ? 17.252 0.690 34.585 1.00 77.75 451 GLN A O 1
ATOM 3653 N N . VAL A 1 452 ? 16.364 2.272 33.263 1.00 75.25 452 VAL A N 1
ATOM 3654 C CA . VAL A 1 452 ? 15.204 1.477 32.849 1.00 75.25 452 VAL A CA 1
ATOM 3655 C C . VAL A 1 452 ? 15.649 0.396 31.871 1.00 75.25 452 VAL A C 1
ATOM 3657 O O . VAL A 1 452 ? 16.254 0.680 30.835 1.00 75.25 452 VAL A O 1
ATOM 3660 N N . SER A 1 453 ? 15.284 -0.853 32.160 1.00 71.62 453 SER A N 1
ATOM 3661 C CA . SER A 1 453 ? 15.466 -1.941 31.199 1.00 71.62 453 SER A CA 1
ATOM 3662 C C . SER A 1 453 ? 14.535 -1.725 30.005 1.00 71.62 453 SER A C 1
ATOM 3664 O O . SER A 1 453 ? 13.314 -1.691 30.160 1.00 71.62 453 SER A O 1
ATOM 3666 N N . GLN A 1 454 ? 15.096 -1.567 28.802 1.00 70.25 454 GLN A N 1
ATOM 3667 C CA . GLN A 1 454 ? 14.289 -1.472 27.586 1.00 70.25 454 GLN A CA 1
ATOM 3668 C C . GLN A 1 454 ? 13.465 -2.752 27.401 1.00 70.25 454 GLN A C 1
ATOM 3670 O O . GLN A 1 454 ? 13.965 -3.867 27.551 1.00 70.25 454 GLN A O 1
ATOM 3675 N N . ARG A 1 455 ? 12.194 -2.594 27.027 1.00 74.25 455 ARG A N 1
ATOM 3676 C CA . ARG A 1 455 ? 11.345 -3.724 26.644 1.00 74.25 455 ARG A CA 1
ATOM 3677 C C . ARG A 1 455 ? 11.923 -4.446 25.418 1.00 74.25 455 ARG A C 1
ATOM 3679 O O . ARG A 1 455 ? 12.282 -3.815 24.424 1.00 74.25 455 ARG A O 1
ATOM 3686 N N . SER A 1 456 ? 11.921 -5.773 25.455 1.00 81.75 456 SER A N 1
ATOM 3687 C CA . SER A 1 456 ? 12.407 -6.642 24.371 1.00 81.75 456 SER A CA 1
ATOM 3688 C C . SER A 1 456 ? 11.275 -7.287 23.548 1.00 81.75 456 SER A C 1
ATOM 3690 O O . SER A 1 456 ? 11.444 -8.352 22.950 1.00 81.75 456 SER A O 1
ATOM 3692 N N . ARG A 1 457 ? 10.107 -6.624 23.506 1.00 86.38 457 ARG A N 1
ATOM 3693 C CA . ARG A 1 457 ? 8.919 -7.005 22.721 1.00 86.38 457 ARG A CA 1
ATOM 3694 C C . ARG A 1 457 ? 8.052 -5.796 22.346 1.00 86.38 457 ARG A C 1
ATOM 3696 O O . ARG A 1 457 ? 8.225 -4.705 22.890 1.00 86.38 457 ARG A O 1
ATOM 3703 N N . SER A 1 458 ? 7.073 -6.011 21.464 1.00 91.00 458 SER A N 1
ATOM 3704 C CA . SER A 1 458 ? 6.035 -5.025 21.135 1.00 91.00 458 SER A CA 1
ATOM 3705 C C . SER A 1 458 ? 5.041 -4.799 22.287 1.00 91.00 458 SER A C 1
ATOM 3707 O O . SER A 1 458 ? 4.979 -5.554 23.271 1.00 91.00 458 SER A O 1
ATOM 3709 N N . THR A 1 459 ? 4.239 -3.738 22.162 1.00 90.81 459 THR A N 1
ATOM 3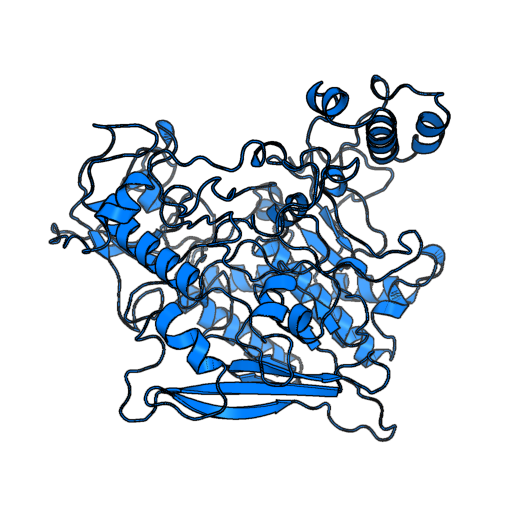710 C CA . THR A 1 459 ? 3.056 -3.525 23.001 1.00 90.81 459 THR A CA 1
ATOM 3711 C C . THR A 1 459 ? 2.071 -4.670 22.787 1.00 90.81 459 THR A C 1
ATOM 3713 O O . THR A 1 459 ? 1.728 -5.001 21.655 1.00 90.81 459 THR A O 1
ATOM 3716 N N . ILE A 1 460 ? 1.603 -5.264 23.885 1.00 90.06 460 ILE A N 1
ATOM 3717 C CA . ILE A 1 460 ? 0.555 -6.284 23.844 1.00 90.06 460 ILE A CA 1
ATOM 3718 C C . ILE A 1 460 ? -0.785 -5.573 23.935 1.00 90.06 460 ILE A C 1
ATOM 3720 O O . ILE A 1 460 ? -1.046 -4.869 24.912 1.00 90.06 460 ILE A O 1
ATOM 3724 N N . TYR A 1 461 ? -1.634 -5.793 22.939 1.00 91.50 461 TYR A N 1
ATOM 3725 C CA . TYR A 1 461 ? -2.983 -5.259 22.897 1.00 91.50 461 TYR A CA 1
ATOM 3726 C C . TYR A 1 461 ? -3.993 -6.334 23.301 1.00 91.50 461 TYR A C 1
ATOM 3728 O O . TYR A 1 461 ? -4.175 -7.328 22.592 1.00 91.50 461 TYR A O 1
ATOM 3736 N N . PRO A 1 462 ? -4.693 -6.151 24.428 1.00 89.06 462 PRO A N 1
ATOM 3737 C CA . PRO A 1 462 ? -5.679 -7.122 24.891 1.00 89.06 462 PRO A CA 1
ATOM 3738 C C . PRO A 1 462 ? -6.894 -7.281 23.955 1.00 89.06 462 PRO A C 1
ATOM 3740 O O . PRO A 1 462 ? -7.547 -8.327 23.965 1.00 89.06 462 PRO A O 1
ATOM 3743 N N . ASP A 1 463 ? -7.159 -6.277 23.116 1.00 92.94 463 ASP A N 1
ATOM 3744 C CA . ASP A 1 463 ? -8.147 -6.286 22.033 1.00 92.94 463 ASP A CA 1
ATOM 3745 C C . ASP A 1 463 ? -7.559 -6.601 20.657 1.00 92.94 463 ASP A C 1
ATOM 3747 O O . ASP A 1 463 ? -8.134 -6.220 19.643 1.00 92.94 463 ASP A O 1
ATOM 3751 N N . SER A 1 464 ? -6.429 -7.306 20.595 1.00 96.12 464 SER A N 1
ATOM 3752 C CA . SER A 1 464 ? -5.869 -7.758 19.323 1.00 96.12 464 SER A CA 1
ATOM 3753 C C . SER A 1 464 ? -6.826 -8.670 18.549 1.00 96.12 464 SER A C 1
ATOM 3755 O O . SER A 1 464 ? -7.386 -9.620 19.095 1.00 96.12 464 SER A O 1
ATOM 3757 N N . VAL A 1 465 ? -6.956 -8.400 17.253 1.00 97.88 465 VAL A N 1
ATOM 3758 C CA . VAL A 1 465 ? -7.748 -9.153 16.267 1.00 97.88 465 VAL A CA 1
ATOM 3759 C C . VAL A 1 465 ? -6.909 -9.604 15.068 1.00 97.88 465 VAL A C 1
ATOM 3761 O O . VAL A 1 465 ? -7.430 -10.196 14.126 1.00 97.88 465 VAL A O 1
ATOM 3764 N N . GLY A 1 466 ? -5.601 -9.351 15.092 1.00 97.88 466 GLY A N 1
ATOM 3765 C CA . GLY A 1 466 ? -4.697 -9.728 14.014 1.00 97.88 466 GLY A CA 1
ATOM 3766 C C . GLY A 1 466 ? -3.234 -9.556 14.392 1.00 97.88 466 GLY A C 1
ATOM 3767 O O . GLY A 1 466 ? -2.907 -9.111 15.493 1.00 97.88 466 GLY A O 1
ATOM 3768 N N . ILE A 1 467 ? -2.350 -9.892 13.460 1.00 97.12 467 ILE A N 1
ATOM 3769 C CA . ILE A 1 467 ? -0.901 -9.843 13.651 1.00 97.12 467 ILE A CA 1
ATOM 3770 C C . ILE A 1 467 ? -0.193 -9.261 12.427 1.00 97.12 467 ILE A C 1
ATOM 3772 O O . ILE A 1 467 ? -0.709 -9.295 11.311 1.00 97.12 467 ILE A O 1
ATOM 3776 N N . GLY A 1 468 ? 1.035 -8.794 12.623 1.00 95.44 468 GLY A N 1
ATOM 3777 C CA . GLY A 1 468 ? 1.947 -8.456 11.539 1.00 95.44 468 GLY A CA 1
ATOM 3778 C C . GLY A 1 468 ? 3.399 -8.494 11.997 1.00 95.44 468 GLY A C 1
ATOM 3779 O O . GLY A 1 468 ? 3.693 -8.453 13.192 1.00 95.44 468 GLY A O 1
ATOM 3780 N N . HIS A 1 469 ? 4.316 -8.628 11.044 1.00 94.19 469 HIS A N 1
ATOM 3781 C CA . HIS A 1 469 ? 5.742 -8.535 11.323 1.00 94.19 469 HIS A CA 1
ATOM 3782 C C . HIS A 1 469 ? 6.506 -8.161 10.054 1.00 94.19 469 HIS A C 1
ATOM 3784 O O . HIS A 1 469 ? 6.626 -8.952 9.118 1.00 94.19 469 HIS A O 1
ATOM 3790 N N . TYR A 1 470 ? 7.044 -6.949 10.043 1.00 94.94 470 TYR A N 1
ATOM 3791 C CA . TYR A 1 470 ? 7.941 -6.470 9.004 1.00 94.94 470 TYR A CA 1
ATOM 3792 C C . TYR A 1 470 ? 8.873 -5.405 9.576 1.00 94.94 470 TYR A C 1
ATOM 3794 O O . TYR A 1 470 ? 8.605 -4.861 10.647 1.00 94.94 470 TYR A O 1
ATOM 3802 N N . ALA A 1 471 ? 9.979 -5.130 8.888 1.00 95.06 471 ALA A N 1
ATOM 3803 C CA . ALA A 1 471 ? 10.832 -4.009 9.259 1.00 95.06 471 ALA A CA 1
ATOM 3804 C C . ALA A 1 471 ? 10.072 -2.684 9.083 1.00 95.06 471 ALA A C 1
ATOM 3806 O O . ALA A 1 471 ? 9.165 -2.581 8.259 1.00 95.06 471 ALA A O 1
ATOM 3807 N N . ILE A 1 472 ? 10.463 -1.667 9.846 1.00 96.56 472 ILE A N 1
ATOM 3808 C CA . 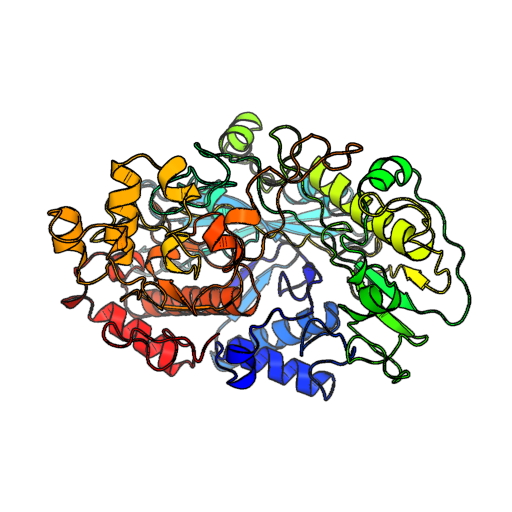ILE A 1 472 ? 10.056 -0.289 9.591 1.00 96.56 472 ILE A CA 1
ATOM 3809 C C . ILE A 1 472 ? 10.890 0.186 8.398 1.00 96.56 472 ILE A C 1
ATOM 3811 O O . ILE A 1 472 ? 12.034 0.617 8.554 1.00 96.56 472 ILE A O 1
ATOM 3815 N N . ASP A 1 473 ? 10.336 -0.002 7.205 1.00 92.94 473 ASP A N 1
ATOM 3816 C CA . ASP A 1 473 ? 10.993 0.236 5.923 1.00 92.94 473 ASP A CA 1
ATOM 3817 C C . ASP A 1 473 ? 10.399 1.472 5.241 1.00 92.94 473 ASP A C 1
ATOM 3819 O O . ASP A 1 473 ? 9.230 1.473 4.844 1.00 92.94 473 ASP A O 1
ATOM 3823 N N . PHE A 1 474 ? 11.199 2.531 5.131 1.00 92.12 474 PHE A N 1
ATOM 3824 C CA . PHE A 1 474 ? 10.756 3.825 4.623 1.00 92.12 474 PHE A CA 1
ATOM 3825 C C . PHE A 1 474 ? 11.144 4.056 3.173 1.00 92.12 474 PHE A C 1
ATOM 3827 O O . PHE A 1 474 ? 12.273 3.788 2.762 1.00 92.12 474 PHE A O 1
ATOM 3834 N N . HIS A 1 475 ? 10.230 4.719 2.467 1.00 94.56 475 HIS A N 1
ATOM 3835 C CA . HIS A 1 475 ? 10.473 5.372 1.184 1.00 94.56 475 HIS A CA 1
ATOM 3836 C C . HIS A 1 475 ? 10.253 6.878 1.365 1.00 94.56 475 HIS A C 1
ATOM 3838 O O . HIS A 1 475 ? 9.145 7.357 1.098 1.00 94.56 475 HIS A O 1
ATOM 3844 N N . PRO A 1 476 ? 11.256 7.608 1.895 1.00 94.88 476 PRO A N 1
ATOM 3845 C CA . PRO A 1 476 ? 11.083 8.989 2.333 1.00 94.88 476 PRO A CA 1
ATOM 3846 C C . PRO A 1 476 ? 10.643 9.904 1.196 1.00 94.88 476 PRO A C 1
ATOM 3848 O O . PRO A 1 476 ? 11.102 9.747 0.066 1.00 94.88 476 PRO A O 1
ATOM 3851 N N . CYS A 1 477 ? 9.806 10.891 1.503 1.00 96.00 477 CYS A N 1
ATOM 3852 C CA . CYS A 1 477 ? 9.514 11.954 0.552 1.00 96.00 477 CYS A CA 1
ATOM 3853 C C . CYS A 1 477 ? 10.773 12.792 0.256 1.00 96.00 477 CYS A C 1
ATOM 3855 O O . CYS A 1 477 ? 11.722 12.832 1.052 1.00 96.00 477 CYS A O 1
ATOM 3857 N N . MET A 1 478 ? 10.774 13.489 -0.877 1.00 97.00 478 MET A N 1
ATOM 3858 C CA . MET A 1 478 ? 11.843 14.412 -1.251 1.00 97.00 478 MET A CA 1
ATOM 3859 C C . MET A 1 478 ? 11.638 15.804 -0.637 1.00 97.00 478 MET A C 1
ATOM 3861 O O . MET A 1 478 ? 10.520 16.213 -0.332 1.00 97.00 478 MET A O 1
ATOM 3865 N N . THR A 1 479 ? 12.734 16.541 -0.450 1.00 96.88 479 THR A N 1
ATOM 3866 C CA . THR A 1 479 ? 12.717 17.868 0.188 1.00 96.88 479 THR A CA 1
ATOM 3867 C C . THR A 1 479 ? 12.190 18.964 -0.739 1.00 96.88 479 THR A C 1
ATOM 3869 O O . THR A 1 479 ? 11.491 19.867 -0.281 1.00 96.88 479 THR A O 1
ATOM 3872 N N . LEU A 1 480 ? 12.545 18.908 -2.024 1.00 97.25 480 LEU A N 1
ATOM 3873 C CA . LEU A 1 480 ? 12.179 19.904 -3.033 1.00 97.25 480 LEU A CA 1
ATOM 3874 C C . LEU A 1 480 ? 11.082 19.382 -3.966 1.00 97.25 480 LEU A C 1
ATOM 3876 O O . LEU A 1 480 ? 10.959 18.172 -4.169 1.00 97.25 480 LEU A O 1
ATOM 3880 N N . SER A 1 481 ? 10.344 20.322 -4.557 1.00 96.75 481 SER A N 1
ATOM 3881 C CA . SER A 1 481 ? 9.415 20.098 -5.664 1.00 96.75 481 SER A CA 1
ATOM 3882 C C . SER A 1 481 ? 9.999 20.694 -6.956 1.00 96.75 481 SER A C 1
ATOM 3884 O O . SER A 1 481 ? 10.529 21.807 -6.915 1.00 96.75 481 SER A O 1
ATOM 3886 N N . PRO A 1 482 ? 9.905 19.980 -8.094 1.00 96.81 482 PRO A N 1
ATOM 3887 C CA . PRO A 1 482 ? 9.415 18.605 -8.192 1.00 96.81 482 PRO A CA 1
ATOM 3888 C C . PRO A 1 482 ? 10.425 17.589 -7.620 1.00 96.81 482 PRO A C 1
ATOM 3890 O O . PRO A 1 482 ? 11.597 17.919 -7.407 1.00 96.81 482 PRO A O 1
ATOM 3893 N N . ALA A 1 483 ? 9.989 16.353 -7.358 1.00 96.88 483 ALA A N 1
ATOM 3894 C CA . ALA A 1 483 ? 10.821 15.330 -6.713 1.00 96.88 483 ALA A CA 1
ATOM 3895 C C . ALA A 1 483 ? 12.132 15.043 -7.477 1.00 96.88 483 ALA A C 1
ATOM 3897 O O . ALA A 1 483 ? 13.174 14.839 -6.854 1.00 96.88 483 ALA A O 1
ATOM 3898 N N . GLU A 1 484 ? 12.095 15.109 -8.807 1.00 96.62 484 GLU A N 1
ATOM 3899 C CA . GLU A 1 484 ? 13.215 14.908 -9.732 1.00 96.62 484 GLU A CA 1
ATOM 3900 C C . GLU A 1 484 ? 14.169 16.108 -9.873 1.00 96.62 484 GLU A C 1
ATOM 3902 O O . GLU A 1 484 ? 15.078 16.075 -10.701 1.00 96.62 484 GLU A O 1
ATOM 3907 N N . THR A 1 485 ? 13.998 17.165 -9.068 1.00 97.31 485 THR A N 1
ATOM 3908 C CA . THR A 1 485 ? 14.921 18.313 -9.046 1.00 97.31 485 THR A CA 1
ATOM 3909 C C . THR A 1 485 ? 16.378 17.833 -8.906 1.00 97.31 485 THR A C 1
ATOM 3911 O O . THR A 1 485 ? 16.678 17.068 -7.985 1.00 97.31 485 THR A O 1
ATOM 3914 N N . PRO A 1 486 ? 17.315 18.278 -9.767 1.00 95.44 486 PRO A N 1
ATOM 3915 C CA . PRO A 1 486 ? 18.720 17.893 -9.658 1.00 95.44 486 PRO A CA 1
ATOM 3916 C C . PRO A 1 486 ? 19.296 18.201 -8.271 1.00 95.44 486 PRO A C 1
ATOM 3918 O O . PRO A 1 486 ? 19.169 19.318 -7.770 1.00 95.44 486 PRO A O 1
ATOM 3921 N N . GLY A 1 487 ? 19.931 17.208 -7.645 1.00 92.56 487 GLY A N 1
ATOM 3922 C CA . GLY A 1 487 ? 20.505 17.349 -6.302 1.00 92.56 487 GLY A CA 1
ATOM 3923 C C . GLY A 1 487 ? 19.479 17.393 -5.162 1.00 92.56 487 GLY A C 1
ATOM 3924 O O . GLY A 1 487 ? 19.842 17.712 -4.029 1.00 92.56 487 GLY A O 1
ATOM 3925 N N . ASN A 1 488 ? 18.207 17.077 -5.427 1.00 96.31 488 ASN A N 1
ATOM 3926 C CA . ASN A 1 488 ? 17.206 16.912 -4.380 1.00 96.31 488 ASN A CA 1
ATOM 3927 C C . ASN A 1 488 ? 17.593 15.765 -3.438 1.00 96.31 488 ASN A C 1
ATOM 3929 O O . ASN A 1 488 ? 18.229 14.786 -3.829 1.00 96.31 488 ASN A O 1
ATOM 3933 N N . THR A 1 489 ? 17.188 15.880 -2.179 1.00 95.25 489 THR A N 1
ATOM 3934 C CA . THR A 1 489 ? 17.518 14.909 -1.136 1.00 95.25 489 THR A CA 1
ATOM 3935 C C . THR A 1 489 ? 16.261 14.458 -0.417 1.00 95.25 489 THR A C 1
ATOM 3937 O O . THR A 1 489 ? 15.276 15.196 -0.312 1.00 95.25 489 THR A O 1
ATOM 3940 N N . GLU A 1 490 ? 16.306 13.236 0.103 1.00 95.56 490 GLU A N 1
ATOM 3941 C CA . GLU A 1 490 ? 15.283 12.734 1.013 1.00 95.56 490 GLU A CA 1
ATOM 3942 C C . GLU A 1 490 ? 15.098 13.688 2.197 1.00 95.56 490 GLU A C 1
ATOM 3944 O O . GLU A 1 490 ? 16.058 14.293 2.687 1.00 95.56 490 GLU A O 1
ATOM 3949 N N . ARG A 1 491 ? 13.862 13.796 2.692 1.00 95.69 491 ARG A N 1
ATOM 3950 C CA . ARG A 1 491 ? 13.535 14.582 3.882 1.00 95.69 491 ARG A CA 1
ATOM 3951 C C . ARG A 1 491 ? 14.462 14.198 5.033 1.00 95.69 491 ARG A C 1
ATOM 3953 O O . ARG A 1 491 ? 14.444 13.072 5.540 1.00 95.69 491 ARG A O 1
ATOM 3960 N N . LYS A 1 492 ? 15.290 15.156 5.452 1.00 95.81 492 LYS A N 1
ATOM 3961 C CA . LYS A 1 492 ? 16.312 14.934 6.477 1.00 95.81 492 LYS A CA 1
ATOM 3962 C C . LYS A 1 492 ? 15.691 14.349 7.745 1.00 95.81 492 LYS A C 1
ATOM 3964 O O . LYS A 1 492 ? 14.811 14.949 8.351 1.00 95.81 492 LYS A O 1
ATOM 3969 N N . GLY A 1 493 ? 16.227 13.213 8.182 1.00 94.56 493 GLY A N 1
ATOM 3970 C CA . GLY A 1 493 ? 15.828 12.558 9.423 1.00 94.56 493 GLY A CA 1
ATOM 3971 C C . GLY A 1 493 ? 14.725 11.513 9.278 1.00 94.56 493 GLY A C 1
ATOM 3972 O O . GLY A 1 493 ? 14.557 10.752 10.221 1.00 94.56 493 GLY A O 1
ATOM 3973 N N . GLU A 1 494 ? 14.043 11.389 8.133 1.00 94.69 494 GLU A N 1
ATOM 3974 C CA . GLU A 1 494 ? 12.973 10.383 7.987 1.00 94.69 494 GLU A CA 1
ATOM 3975 C C . GLU A 1 494 ? 13.465 8.951 8.221 1.00 94.69 494 GLU A C 1
ATOM 3977 O O . GLU A 1 494 ? 12.875 8.177 8.972 1.00 94.69 494 GLU A O 1
ATOM 3982 N N . ARG A 1 495 ? 14.656 8.617 7.711 1.00 94.88 495 ARG A N 1
ATOM 3983 C CA . ARG A 1 495 ? 15.259 7.297 7.946 1.00 94.88 495 ARG A CA 1
ATOM 3984 C C . ARG A 1 495 ? 15.644 7.021 9.410 1.00 94.88 495 ARG A C 1
ATOM 3986 O O . ARG A 1 495 ? 16.059 5.904 9.706 1.00 94.88 495 ARG A O 1
ATOM 3993 N N . ARG A 1 496 ? 15.514 7.975 10.346 1.00 95.50 496 ARG A N 1
ATOM 3994 C CA . ARG A 1 496 ? 15.796 7.749 11.780 1.00 95.50 496 ARG A CA 1
ATOM 3995 C C . ARG A 1 496 ? 14.857 6.700 12.374 1.00 95.50 496 ARG A C 1
ATOM 3997 O O . ARG A 1 496 ? 15.323 5.861 13.145 1.00 95.50 496 ARG A O 1
ATOM 4004 N N . GLY A 1 497 ? 13.579 6.734 11.989 1.00 94.38 497 GLY A N 1
ATOM 4005 C CA . GLY A 1 497 ? 12.579 5.763 12.436 1.00 94.38 497 GLY A CA 1
ATOM 4006 C C . GLY A 1 497 ? 12.730 4.385 11.789 1.00 94.38 497 GLY A C 1
ATOM 4007 O O . GLY A 1 497 ? 12.107 3.433 12.251 1.00 94.38 497 GLY A O 1
ATOM 4008 N N . ALA A 1 498 ? 13.537 4.260 10.728 1.00 95.62 498 ALA A N 1
ATOM 4009 C CA . ALA A 1 498 ? 13.737 2.997 10.030 1.00 95.62 498 ALA A CA 1
ATOM 4010 C C . ALA A 1 498 ? 14.459 1.978 10.921 1.00 95.62 498 ALA A C 1
ATOM 4012 O O . ALA A 1 498 ? 15.343 2.326 11.712 1.00 95.62 498 ALA A O 1
ATOM 4013 N N . GLY A 1 499 ? 14.131 0.697 10.758 1.00 94.25 499 GLY A N 1
ATOM 4014 C CA . GLY A 1 499 ? 14.804 -0.360 11.504 1.00 94.25 499 GLY A CA 1
ATOM 4015 C C . GLY A 1 499 ? 13.990 -1.632 11.667 1.00 94.25 499 GLY A C 1
ATOM 4016 O O . GLY A 1 499 ? 13.022 -1.890 10.958 1.00 94.25 499 GLY A O 1
ATOM 4017 N N . GLN A 1 500 ? 14.413 -2.469 12.611 1.00 93.50 500 GLN A N 1
ATOM 4018 C CA . GLN A 1 500 ? 13.687 -3.693 12.934 1.00 93.50 500 GLN A CA 1
ATOM 4019 C C . GLN A 1 500 ? 12.467 -3.372 13.800 1.00 93.50 500 GLN A C 1
ATOM 4021 O O . GLN A 1 500 ? 12.538 -2.532 14.699 1.00 93.50 500 GLN A O 1
ATOM 4026 N N . ALA A 1 501 ? 11.375 -4.098 13.570 1.00 93.25 501 ALA A N 1
ATOM 4027 C CA . ALA A 1 501 ? 10.234 -4.133 14.474 1.00 93.25 501 ALA A CA 1
ATOM 4028 C C . ALA A 1 501 ? 10.207 -5.464 15.233 1.00 93.25 501 ALA A C 1
ATOM 4030 O O . ALA A 1 501 ? 10.748 -6.481 14.786 1.00 93.25 501 ALA A O 1
ATOM 4031 N N . TYR A 1 502 ? 9.602 -5.474 16.411 1.00 92.75 502 TYR A N 1
ATOM 4032 C CA . TYR A 1 502 ? 9.133 -6.709 17.032 1.00 92.75 502 TYR A CA 1
ATOM 4033 C C . TYR A 1 502 ? 7.930 -7.248 16.240 1.00 92.75 502 TYR A C 1
ATOM 4035 O O . TYR A 1 502 ? 7.223 -6.452 15.626 1.00 92.75 502 TYR A O 1
ATOM 4043 N N . PRO A 1 503 ? 7.633 -8.558 16.258 1.00 93.19 503 PRO A N 1
ATOM 4044 C CA . PRO A 1 503 ? 6.314 -9.028 15.850 1.00 93.19 503 PRO A CA 1
ATOM 4045 C C . PRO A 1 503 ? 5.235 -8.296 16.655 1.00 93.19 503 PRO A C 1
ATOM 4047 O O . PRO A 1 503 ? 5.392 -8.067 17.855 1.00 93.19 503 PRO A O 1
ATOM 4050 N N . PHE A 1 504 ? 4.164 -7.876 15.993 1.00 95.19 504 PHE A N 1
ATOM 4051 C CA . PHE A 1 504 ? 3.187 -6.948 16.554 1.00 95.19 504 PHE A CA 1
ATOM 4052 C C . PHE A 1 504 ? 1.744 -7.369 16.279 1.00 95.19 504 PHE A C 1
ATOM 4054 O O . PHE A 1 504 ? 1.462 -8.282 15.501 1.00 95.19 504 PHE A O 1
ATOM 4061 N N . GLN A 1 505 ? 0.825 -6.704 16.972 1.00 97.00 505 GLN A N 1
ATOM 4062 C CA . GLN A 1 505 ? -0.599 -7.013 17.009 1.00 97.00 505 GLN A CA 1
ATOM 4063 C C . GLN A 1 505 ? -1.437 -5.910 16.362 1.00 97.00 505 GLN A C 1
ATOM 4065 O O . GLN A 1 505 ? -1.051 -4.746 16.354 1.00 97.00 505 GLN A O 1
ATOM 4070 N N . ILE A 1 506 ? -2.617 -6.282 15.868 1.00 97.81 506 ILE A N 1
ATOM 4071 C CA . ILE A 1 506 ? -3.605 -5.362 15.299 1.00 97.81 506 ILE A CA 1
ATOM 4072 C C . ILE A 1 506 ? -4.758 -5.234 16.301 1.00 97.81 506 ILE A C 1
ATOM 4074 O O . ILE A 1 506 ? -5.617 -6.115 16.329 1.00 97.81 506 ILE A O 1
ATOM 4078 N N . PRO A 1 507 ? -4.798 -4.194 17.150 1.00 96.56 507 PRO A N 1
ATOM 4079 C CA . PRO A 1 507 ? -5.910 -3.977 18.069 1.00 96.56 507 PRO A CA 1
ATOM 4080 C C . PRO A 1 507 ? -7.199 -3.618 17.324 1.00 96.56 507 PRO A C 1
ATOM 4082 O O . PRO A 1 507 ? -7.186 -2.842 16.368 1.00 96.56 507 PRO A O 1
ATOM 4085 N N . LEU A 1 508 ? -8.334 -4.126 17.806 1.00 96.62 508 LEU A N 1
ATOM 4086 C CA . LEU A 1 508 ? -9.660 -3.881 17.241 1.00 96.62 508 LEU A CA 1
ATOM 4087 C C . LEU A 1 508 ? -9.977 -2.384 17.171 1.00 96.62 508 LEU A C 1
ATOM 4089 O O . LEU A 1 508 ? -10.484 -1.898 16.163 1.00 96.62 508 LEU A O 1
ATOM 4093 N N . ARG A 1 509 ? -9.616 -1.612 18.199 1.00 95.62 509 ARG A N 1
ATOM 4094 C CA . ARG A 1 509 ? -9.839 -0.157 18.196 1.00 95.62 509 ARG A CA 1
ATOM 4095 C C . ARG A 1 509 ? -9.080 0.591 17.087 1.00 95.62 509 ARG A C 1
ATOM 4097 O O . ARG A 1 509 ? -9.463 1.712 16.767 1.00 95.62 509 ARG A O 1
ATOM 4104 N N . ALA A 1 510 ? -8.029 0.006 16.501 1.00 97.38 510 ALA A N 1
ATOM 4105 C CA . ALA A 1 510 ? -7.304 0.618 15.385 1.00 97.38 510 ALA A CA 1
ATOM 4106 C C . ALA A 1 510 ? -8.011 0.461 14.037 1.00 97.38 510 ALA A C 1
ATOM 4108 O O . ALA A 1 510 ? -7.678 1.193 13.112 1.00 97.38 510 ALA A O 1
ATOM 4109 N N . ILE A 1 511 ? -8.972 -0.460 13.923 1.00 98.25 511 ILE A N 1
ATOM 4110 C CA . ILE A 1 511 ? -9.753 -0.679 12.696 1.00 98.25 511 ILE A CA 1
ATOM 4111 C C . ILE A 1 511 ? -11.154 -0.054 12.764 1.00 98.25 511 ILE A C 1
ATOM 4113 O O . ILE A 1 511 ? -11.919 -0.156 11.809 1.00 98.25 511 ILE A O 1
ATOM 4117 N N . ILE A 1 512 ? -11.499 0.588 13.887 1.00 97.62 512 ILE A N 1
ATOM 4118 C CA . ILE A 1 512 ? -12.790 1.250 14.097 1.00 97.62 512 ILE A CA 1
ATOM 4119 C C . ILE A 1 512 ? -12.566 2.768 14.046 1.00 97.62 512 ILE A C 1
ATOM 4121 O O . ILE A 1 512 ? -11.889 3.304 14.930 1.00 97.62 512 ILE A O 1
ATOM 4125 N N . PRO A 1 513 ? -13.120 3.476 13.049 1.00 96.56 513 PRO A N 1
ATOM 4126 C CA . PRO A 1 513 ? -13.001 4.920 12.943 1.00 96.56 513 PRO A CA 1
ATOM 4127 C C . PRO A 1 513 ? -13.796 5.649 14.028 1.00 96.56 513 PRO A C 1
ATOM 4129 O O . PRO A 1 513 ? -14.703 5.120 14.680 1.00 96.56 513 PRO A O 1
ATOM 4132 N N . GLN A 1 514 ? -13.476 6.927 14.197 1.00 93.38 514 GLN A N 1
ATOM 4133 C CA . GLN A 1 514 ? -14.354 7.848 14.908 1.00 93.38 514 GLN A CA 1
ATOM 4134 C C . GLN A 1 514 ? -15.620 8.138 14.092 1.00 93.38 514 GLN A C 1
ATOM 4136 O O . GLN A 1 514 ? -15.621 8.034 12.869 1.00 93.38 514 GLN A O 1
ATOM 4141 N N . LYS A 1 515 ? -16.674 8.582 14.786 1.00 90.88 515 LYS A N 1
ATOM 4142 C CA . LYS A 1 515 ? -17.963 9.042 14.238 1.00 90.88 515 LYS A CA 1
ATOM 4143 C C . LYS A 1 515 ? -18.870 7.959 13.642 1.00 90.88 515 LYS A C 1
ATOM 4145 O O . LYS A 1 515 ? -20.021 7.906 14.048 1.00 90.88 515 LYS A O 1
ATOM 4150 N N . ILE A 1 516 ? -18.371 7.111 12.740 1.00 96.06 516 ILE A N 1
ATOM 4151 C CA . ILE A 1 516 ? -19.204 6.157 11.991 1.00 96.06 516 ILE A CA 1
ATOM 4152 C C . ILE A 1 516 ? -19.184 4.768 12.646 1.00 96.06 516 ILE A C 1
ATOM 4154 O O . ILE A 1 516 ? -18.127 4.162 12.810 1.00 96.06 516 ILE A O 1
ATOM 4158 N N . ASP A 1 517 ? -20.356 4.263 13.022 1.00 94.94 517 ASP A N 1
ATOM 4159 C CA . ASP A 1 517 ? -20.561 3.040 13.805 1.00 94.94 517 ASP A CA 1
ATOM 4160 C C . ASP A 1 517 ? -20.619 1.769 12.944 1.00 94.94 517 ASP A C 1
ATOM 4162 O O . ASP A 1 517 ? -20.280 0.686 13.428 1.00 94.94 517 ASP A O 1
ATOM 4166 N N . ASN A 1 518 ? -21.015 1.890 11.671 1.00 96.12 518 ASN A N 1
ATOM 4167 C CA . ASN A 1 518 ? -21.086 0.780 10.713 1.00 96.12 518 ASN A CA 1
ATOM 4168 C C . ASN A 1 518 ? -19.933 0.760 9.690 1.00 96.12 518 ASN A C 1
ATOM 4170 O O . ASN A 1 518 ? -20.027 0.075 8.670 1.00 96.12 518 ASN A O 1
ATOM 4174 N N . LEU A 1 519 ? -18.839 1.475 9.970 1.00 97.81 519 LEU A N 1
ATOM 4175 C CA . LEU A 1 519 ? -17.623 1.491 9.157 1.00 97.81 519 LEU A CA 1
ATOM 4176 C C . LEU A 1 519 ? -16.483 0.773 9.885 1.00 97.81 519 LEU A C 1
ATOM 4178 O O . LEU A 1 519 ? -16.215 1.030 11.056 1.00 97.81 519 LEU A O 1
ATOM 4182 N N . LEU A 1 520 ? -15.785 -0.100 9.170 1.00 98.56 520 LEU A N 1
ATOM 4183 C CA . LEU A 1 520 ? -14.502 -0.674 9.562 1.00 98.56 520 LEU A CA 1
ATOM 4184 C C . LEU A 1 520 ? -13.452 -0.288 8.524 1.00 98.56 520 LEU A C 1
ATOM 4186 O O . LEU A 1 520 ? -13.763 -0.110 7.349 1.00 98.56 520 LEU A O 1
ATOM 4190 N N . VAL A 1 521 ? -12.203 -0.185 8.955 1.00 98.50 521 VAL A N 1
ATOM 4191 C CA . VAL A 1 521 ? -11.073 0.180 8.098 1.00 98.50 521 VAL A CA 1
ATOM 4192 C C . VAL A 1 521 ? -10.057 -0.952 8.096 1.00 98.50 521 VAL A C 1
ATOM 4194 O O . VAL A 1 521 ? -9.740 -1.511 9.144 1.00 98.50 521 VAL A O 1
ATOM 4197 N N . ALA A 1 522 ? -9.532 -1.293 6.925 1.00 97.50 522 ALA A N 1
ATOM 4198 C CA . ALA A 1 522 ? -8.476 -2.283 6.755 1.00 97.50 522 ALA A CA 1
ATOM 4199 C C . ALA A 1 522 ? -7.291 -1.693 5.974 1.00 97.50 522 ALA A C 1
ATOM 4201 O O . ALA A 1 522 ? -7.341 -0.570 5.474 1.00 97.50 522 ALA A O 1
ATOM 4202 N N . GLY A 1 523 ? -6.200 -2.453 5.881 1.00 95.75 523 GLY A N 1
ATOM 4203 C CA . GLY A 1 523 ? -5.024 -2.049 5.112 1.00 95.75 523 GLY A CA 1
ATOM 4204 C C . GLY A 1 523 ? -4.275 -0.857 5.718 1.00 95.75 523 GLY A C 1
ATOM 4205 O O . GLY A 1 523 ? -4.144 -0.743 6.936 1.00 95.75 523 GLY A O 1
ATOM 4206 N N . LYS A 1 524 ? -3.773 0.030 4.854 1.00 94.81 524 LYS A N 1
ATOM 4207 C CA . LYS A 1 524 ? -2.861 1.144 5.197 1.00 94.81 524 LYS A CA 1
ATOM 4208 C C . LYS A 1 524 ? -3.524 2.270 5.988 1.00 94.81 524 LYS A C 1
ATOM 4210 O O . LYS A 1 524 ? -2.836 3.122 6.545 1.00 94.81 524 LYS A O 1
ATOM 4215 N N . SER A 1 525 ? -4.853 2.288 6.006 1.00 97.56 525 SER A N 1
ATOM 4216 C CA . SER A 1 525 ? -5.653 3.377 6.560 1.00 97.56 525 SER A CA 1
ATOM 4217 C C . SER A 1 525 ? -6.076 3.173 8.012 1.00 97.56 525 SER A C 1
ATOM 4219 O O . SER A 1 525 ? -6.737 4.046 8.576 1.00 97.56 525 SER A O 1
ATOM 4221 N N . ILE A 1 526 ? -5.691 2.059 8.640 1.00 98.31 526 ILE A N 1
ATOM 4222 C CA . ILE A 1 526 ? -5.953 1.826 10.064 1.00 98.31 526 ILE A CA 1
ATOM 4223 C C . ILE A 1 526 ? -5.197 2.835 10.951 1.00 98.31 526 ILE A C 1
ATOM 4225 O O . ILE A 1 526 ? -4.356 3.604 10.483 1.00 98.31 526 ILE A O 1
ATOM 4229 N N . ALA A 1 527 ? -5.483 2.837 12.254 1.00 98.38 527 ALA A N 1
ATOM 4230 C CA . ALA A 1 527 ? -4.922 3.813 13.183 1.00 98.38 527 ALA A CA 1
ATOM 4231 C C . ALA A 1 527 ? -3.448 3.552 13.538 1.00 98.38 527 ALA A C 1
ATOM 4233 O O . ALA A 1 527 ? -3.136 2.985 14.589 1.00 98.38 527 ALA A O 1
ATOM 4234 N N . THR A 1 528 ? -2.535 4.015 12.689 1.00 98.31 528 THR A N 1
ATOM 4235 C CA . THR A 1 528 ? -1.082 3.977 12.908 1.00 98.31 528 THR A CA 1
ATOM 4236 C C . THR A 1 528 ? -0.463 5.373 12.782 1.00 98.31 528 THR A C 1
ATOM 4238 O O . THR A 1 528 ? -1.003 6.261 12.119 1.00 98.31 528 THR A O 1
ATOM 4241 N N . SER A 1 529 ? 0.691 5.590 13.413 1.00 98.25 529 SER A N 1
ATOM 4242 C CA . SER A 1 529 ? 1.572 6.705 13.057 1.00 98.25 529 SER A CA 1
ATOM 4243 C C . SER A 1 529 ? 2.212 6.462 11.686 1.00 98.25 529 SER A C 1
ATOM 4245 O O . SER A 1 529 ? 2.193 5.341 11.182 1.00 98.25 529 SER A O 1
ATOM 4247 N N . HIS A 1 530 ? 2.787 7.493 11.077 1.00 97.75 530 HIS A N 1
ATOM 4248 C CA . HIS A 1 530 ? 3.598 7.458 9.862 1.00 97.75 530 HIS A CA 1
ATOM 4249 C C . HIS A 1 530 ? 4.705 6.408 9.973 1.00 97.75 530 HIS A C 1
ATOM 4251 O O . HIS A 1 530 ? 4.894 5.587 9.078 1.00 97.75 530 HIS A O 1
ATOM 4257 N N . ILE A 1 531 ? 5.372 6.377 11.131 1.00 98.19 531 ILE A N 1
ATOM 4258 C CA . ILE A 1 531 ? 6.465 5.444 11.391 1.00 98.19 531 ILE A CA 1
ATOM 4259 C C . ILE A 1 531 ? 5.946 4.017 11.539 1.00 98.19 531 ILE A C 1
ATOM 4261 O O . ILE A 1 531 ? 6.458 3.105 10.896 1.00 98.19 531 ILE A O 1
ATOM 4265 N N . ALA A 1 532 ? 4.891 3.802 12.329 1.00 97.88 532 ALA A N 1
ATOM 4266 C CA . ALA A 1 532 ? 4.303 2.472 12.449 1.00 97.88 532 ALA A CA 1
ATOM 4267 C C . ALA A 1 532 ? 3.722 1.979 11.108 1.00 97.88 532 ALA A C 1
ATOM 4269 O O . ALA A 1 532 ? 3.889 0.810 10.758 1.00 97.88 532 ALA A O 1
ATOM 4270 N N . ALA A 1 533 ? 3.118 2.869 10.312 1.00 97.62 533 ALA A N 1
ATOM 4271 C CA . ALA A 1 533 ? 2.545 2.559 9.001 1.00 97.62 533 ALA A CA 1
ATOM 4272 C C . ALA A 1 533 ? 3.562 1.928 8.038 1.00 97.62 533 ALA A C 1
ATOM 4274 O O . ALA A 1 533 ? 3.200 1.039 7.271 1.00 97.62 533 ALA A O 1
ATOM 4275 N N . ALA A 1 534 ? 4.841 2.312 8.114 1.00 96.81 534 ALA A N 1
ATOM 4276 C CA . ALA A 1 534 ? 5.899 1.736 7.284 1.00 96.81 534 ALA A CA 1
ATOM 4277 C C . ALA A 1 534 ? 6.092 0.217 7.492 1.00 96.81 534 ALA A C 1
ATOM 4279 O O . ALA A 1 534 ? 6.517 -0.469 6.565 1.00 96.81 534 ALA A O 1
ATOM 4280 N N . ALA A 1 535 ? 5.722 -0.328 8.659 1.00 96.50 535 ALA A N 1
ATOM 4281 C CA . ALA A 1 535 ? 5.680 -1.774 8.912 1.00 96.50 535 ALA A CA 1
ATOM 4282 C C . ALA A 1 535 ? 4.275 -2.393 8.721 1.00 96.50 535 ALA A C 1
ATOM 4284 O O . ALA A 1 535 ? 4.149 -3.601 8.516 1.00 96.50 535 ALA A O 1
ATOM 4285 N N . TYR A 1 536 ? 3.217 -1.575 8.755 1.00 96.44 536 TYR A N 1
ATOM 4286 C CA . TYR A 1 536 ? 1.800 -1.957 8.648 1.00 96.44 536 TYR A CA 1
ATOM 4287 C C . TYR A 1 536 ? 1.246 -1.758 7.217 1.00 96.44 536 TYR A C 1
ATOM 4289 O O . TYR A 1 536 ? 0.094 -1.383 7.026 1.00 96.44 536 TYR A O 1
ATOM 4297 N N . ARG A 1 537 ? 2.062 -1.997 6.183 1.00 94.19 537 ARG A N 1
ATOM 4298 C CA . ARG A 1 537 ? 1.666 -1.821 4.764 1.00 94.19 537 ARG A CA 1
ATOM 4299 C C . ARG A 1 537 ? 1.934 -3.029 3.861 1.00 94.19 537 ARG A C 1
ATOM 4301 O O . ARG A 1 537 ? 1.692 -2.970 2.657 1.00 94.19 537 ARG A O 1
ATOM 4308 N N . VAL A 1 538 ? 2.499 -4.104 4.413 1.00 93.94 538 VAL A N 1
ATOM 4309 C CA . VAL A 1 538 ? 2.910 -5.287 3.637 1.00 93.94 538 VAL A CA 1
ATOM 4310 C C . VAL A 1 538 ? 1.783 -6.310 3.497 1.00 93.94 538 VAL A C 1
ATOM 4312 O O . VAL A 1 538 ? 0.857 -6.350 4.310 1.00 93.94 538 VAL A O 1
ATOM 4315 N N . HIS A 1 539 ? 1.879 -7.181 2.488 1.00 96.12 539 HIS A N 1
ATOM 4316 C CA . HIS A 1 539 ? 0.803 -8.090 2.066 1.00 96.12 539 HIS A CA 1
ATOM 4317 C C . HIS A 1 539 ? 0.216 -8.942 3.198 1.00 96.12 539 HIS A C 1
ATOM 4319 O O . HIS A 1 539 ? -1.002 -9.081 3.306 1.00 96.12 539 HIS A O 1
ATOM 4325 N N . SER A 1 540 ? 1.072 -9.517 4.048 1.00 95.19 540 SER A N 1
ATOM 4326 C CA . SER A 1 540 ? 0.645 -10.397 5.144 1.00 95.19 540 SER A CA 1
ATOM 4327 C C . SER A 1 540 ? -0.136 -9.650 6.228 1.00 95.19 540 SER A C 1
ATOM 4329 O O . SER A 1 540 ? -1.127 -10.169 6.749 1.00 95.19 540 SER A O 1
ATOM 4331 N N . PHE A 1 541 ? 0.279 -8.418 6.531 1.00 96.38 541 PHE A N 1
ATOM 4332 C CA . PHE A 1 541 ? -0.408 -7.533 7.461 1.00 96.38 541 PHE A CA 1
ATOM 4333 C C . PHE A 1 541 ? -1.771 -7.100 6.905 1.00 96.38 541 PHE A C 1
ATOM 4335 O O . PHE A 1 541 ? -2.778 -7.208 7.605 1.00 96.38 541 PHE A O 1
ATOM 4342 N N . GLU A 1 542 ? -1.834 -6.648 5.649 1.00 96.56 542 GLU A N 1
ATOM 4343 C CA . GLU A 1 542 ? -3.096 -6.182 5.058 1.00 96.56 542 GLU A CA 1
ATOM 4344 C C . GLU A 1 542 ? -4.115 -7.313 4.937 1.00 96.56 542 GLU A C 1
ATOM 4346 O O . GLU A 1 542 ? -5.302 -7.120 5.199 1.00 96.56 542 GLU A O 1
ATOM 4351 N N . TRP A 1 543 ? -3.645 -8.533 4.663 1.00 96.94 543 TRP A N 1
ATOM 4352 C CA . TRP A 1 543 ? -4.495 -9.712 4.752 1.00 96.94 543 TRP A CA 1
ATOM 4353 C C . TRP A 1 543 ? -5.029 -9.921 6.172 1.00 96.94 543 TRP A C 1
ATOM 4355 O O . TRP A 1 543 ? -6.210 -10.228 6.352 1.00 96.94 543 TRP A O 1
ATOM 4365 N N . SER A 1 544 ? -4.176 -9.767 7.190 1.00 98.19 544 SER A N 1
ATOM 4366 C CA . SER A 1 544 ? -4.579 -9.933 8.588 1.00 98.19 544 SER A CA 1
ATOM 4367 C C . SER A 1 544 ? -5.610 -8.891 9.018 1.00 98.19 544 SER A C 1
ATOM 4369 O O . SER A 1 544 ? -6.580 -9.262 9.677 1.00 98.19 544 SER A O 1
ATOM 4371 N N . SER A 1 545 ? -5.443 -7.620 8.643 1.00 98.12 545 SER A N 1
ATOM 4372 C CA . SER A 1 545 ? -6.422 -6.571 8.960 1.00 98.12 545 SER A CA 1
ATOM 4373 C C . SER A 1 545 ? -7.734 -6.759 8.192 1.00 98.12 545 SER A C 1
ATOM 4375 O O . SER A 1 545 ? -8.803 -6.618 8.783 1.00 98.12 545 SER A O 1
ATOM 4377 N N . GLY A 1 546 ? -7.689 -7.179 6.923 1.00 97.81 546 GLY A N 1
ATOM 4378 C CA . GLY A 1 546 ? -8.890 -7.513 6.150 1.00 97.81 546 GLY A CA 1
ATOM 4379 C C . GLY A 1 546 ? -9.665 -8.705 6.726 1.00 97.81 546 GLY A C 1
ATOM 4380 O O . GLY A 1 546 ? -10.891 -8.658 6.844 1.00 97.81 546 GLY A O 1
ATOM 4381 N N . ALA A 1 547 ? -8.963 -9.762 7.153 1.00 98.00 547 ALA A N 1
ATOM 4382 C CA . ALA A 1 547 ? -9.575 -10.909 7.827 1.00 98.00 547 ALA A CA 1
ATOM 4383 C C . ALA A 1 547 ? -10.212 -10.515 9.170 1.00 98.00 547 ALA A C 1
ATOM 4385 O O . ALA A 1 547 ? -11.306 -10.993 9.488 1.00 98.00 547 ALA A O 1
ATOM 4386 N N . ALA A 1 548 ? -9.557 -9.625 9.923 1.00 98.50 548 ALA A N 1
ATOM 4387 C CA . ALA A 1 548 ? -10.097 -9.054 11.150 1.00 98.50 548 ALA A CA 1
ATOM 4388 C C . ALA A 1 548 ? -11.379 -8.258 10.877 1.00 98.50 548 ALA A C 1
ATOM 4390 O O . ALA A 1 548 ? -12.420 -8.587 11.439 1.00 98.50 548 ALA A O 1
ATOM 4391 N N . ALA A 1 549 ? -11.345 -7.286 9.961 1.00 98.56 549 ALA A N 1
ATOM 4392 C CA . ALA A 1 549 ? -12.502 -6.456 9.624 1.00 98.56 549 ALA A CA 1
ATOM 4393 C C . ALA A 1 549 ? -13.697 -7.292 9.133 1.00 98.56 549 ALA A C 1
ATOM 4395 O O . ALA A 1 549 ? -14.813 -7.125 9.621 1.00 98.56 549 ALA A O 1
ATOM 4396 N N . GLY A 1 550 ? -13.462 -8.250 8.228 1.00 97.75 550 GLY A N 1
ATOM 4397 C CA . GLY A 1 550 ? -14.514 -9.133 7.720 1.00 97.75 550 GLY A CA 1
ATOM 4398 C C . GLY A 1 550 ? -15.127 -10.033 8.796 1.00 97.75 550 GLY A C 1
ATOM 4399 O O . GLY A 1 550 ? -16.345 -10.208 8.830 1.00 97.75 550 GLY A O 1
ATOM 4400 N N . THR A 1 551 ? -14.305 -10.581 9.698 1.00 97.94 551 THR A N 1
ATOM 4401 C CA . THR A 1 551 ? -14.799 -11.426 10.800 1.00 97.94 551 THR A CA 1
ATOM 4402 C C . THR A 1 551 ? -15.552 -10.598 11.838 1.00 97.94 551 THR A C 1
ATOM 4404 O O . THR A 1 551 ? -16.602 -11.035 12.292 1.00 97.94 551 THR A O 1
ATOM 4407 N N . THR A 1 552 ? -15.068 -9.398 12.171 1.00 98.19 552 THR A N 1
ATOM 4408 C CA . THR A 1 552 ? -15.759 -8.465 13.071 1.00 98.19 552 THR A CA 1
ATOM 4409 C C . THR A 1 552 ? -17.117 -8.063 12.507 1.00 98.19 552 THR A C 1
ATOM 4411 O O . THR A 1 552 ? -18.106 -8.144 13.224 1.00 98.19 552 THR A O 1
ATOM 4414 N N . ALA A 1 553 ? -17.200 -7.702 11.221 1.00 97.44 553 ALA A N 1
ATOM 4415 C CA . ALA A 1 553 ? -18.474 -7.383 10.576 1.00 97.44 553 ALA A CA 1
ATOM 4416 C C . ALA A 1 553 ? -19.460 -8.560 10.651 1.00 97.44 553 ALA A C 1
ATOM 4418 O O . ALA A 1 553 ? -20.611 -8.374 11.034 1.00 97.44 553 ALA A O 1
ATOM 4419 N N . ALA A 1 554 ? -19.009 -9.779 10.336 1.00 95.62 554 ALA A N 1
ATOM 4420 C CA . ALA A 1 554 ? -19.846 -10.974 10.437 1.00 95.62 554 ALA A CA 1
ATOM 4421 C C . ALA A 1 554 ? -20.309 -11.238 11.880 1.00 95.62 554 ALA A C 1
ATOM 4423 O O . ALA A 1 554 ? -21.497 -11.438 12.109 1.00 95.62 554 ALA A O 1
ATOM 4424 N N . PHE A 1 555 ? -19.395 -11.161 12.851 1.00 96.69 555 PHE A N 1
ATOM 4425 C CA . PHE A 1 555 ? -19.701 -11.326 14.272 1.00 96.69 555 PHE A CA 1
ATOM 4426 C C . PHE A 1 555 ? -20.734 -10.301 14.755 1.00 96.69 555 PHE A C 1
ATOM 4428 O O . PHE A 1 555 ? -21.675 -10.646 15.468 1.00 96.69 555 PHE A O 1
ATOM 4435 N N . SER A 1 556 ? -20.595 -9.042 14.344 1.00 95.31 556 SER A N 1
ATOM 4436 C CA . SER A 1 556 ? -21.539 -7.985 14.694 1.00 95.31 556 SER A CA 1
ATOM 4437 C C . SER A 1 556 ? -22.928 -8.214 14.096 1.00 95.31 556 SER A C 1
ATOM 4439 O O . SER A 1 556 ? -23.918 -8.047 14.804 1.00 95.31 556 SER A O 1
ATOM 4441 N N . LEU A 1 557 ? -23.018 -8.669 12.840 1.00 93.25 557 LEU A N 1
ATOM 4442 C CA . LEU A 1 557 ? -24.296 -9.046 12.215 1.00 93.25 557 LEU A CA 1
ATOM 4443 C C . LEU A 1 557 ? -24.957 -10.245 12.915 1.00 93.25 557 LEU A C 1
ATOM 4445 O O . LEU A 1 557 ? -26.179 -10.293 13.020 1.00 93.25 557 LEU A O 1
ATOM 4449 N N . GLU A 1 558 ? -24.162 -11.215 13.376 1.00 92.88 558 GLU A N 1
ATOM 4450 C CA . GLU A 1 558 ? -24.642 -12.431 14.050 1.00 92.88 558 GLU A CA 1
ATOM 4451 C C . GLU A 1 558 ? -25.113 -12.168 15.487 1.00 92.88 558 GLU A C 1
ATOM 4453 O O . GLU A 1 558 ? -26.078 -12.779 15.942 1.00 92.88 558 GLU A O 1
ATOM 4458 N N . THR A 1 559 ? -24.435 -11.272 16.208 1.00 93.00 559 THR A N 1
ATOM 4459 C CA . THR A 1 559 ? -24.683 -11.022 17.639 1.00 93.00 559 THR A CA 1
ATOM 4460 C C . THR A 1 559 ? -25.516 -9.775 17.924 1.00 93.00 559 THR A C 1
ATOM 4462 O O . THR A 1 559 ? -25.986 -9.606 19.048 1.00 93.00 559 THR A O 1
ATOM 4465 N N . GLY A 1 560 ? -25.682 -8.883 16.942 1.00 91.38 560 GLY A N 1
ATOM 4466 C CA . GLY A 1 560 ? -26.297 -7.568 17.136 1.00 91.38 560 GLY A CA 1
ATOM 4467 C C . GLY A 1 560 ? -25.424 -6.584 17.927 1.00 91.38 560 GLY A C 1
ATOM 4468 O O . GLY A 1 560 ? -25.919 -5.545 18.360 1.00 91.38 560 GLY A O 1
ATOM 4469 N N . ILE A 1 561 ? -24.141 -6.896 18.143 1.00 92.25 561 ILE A N 1
ATOM 4470 C CA . ILE A 1 561 ? -23.199 -6.047 18.884 1.00 92.25 561 ILE A CA 1
ATOM 4471 C C . ILE A 1 561 ? -22.363 -5.241 17.894 1.00 92.25 561 ILE A C 1
ATOM 4473 O O . ILE A 1 561 ? -21.580 -5.803 17.127 1.00 92.25 561 ILE A O 1
ATOM 4477 N N . ALA A 1 562 ? -22.465 -3.915 17.940 1.00 93.12 562 ALA A N 1
ATOM 4478 C CA . ALA A 1 562 ? -21.685 -3.040 17.077 1.00 93.12 562 ALA A CA 1
ATOM 4479 C C . ALA A 1 562 ? -20.180 -3.104 17.414 1.00 93.12 562 ALA A C 1
ATOM 4481 O O . ALA A 1 562 ? -19.817 -3.201 18.592 1.00 93.12 562 ALA A O 1
ATOM 4482 N N . PRO A 1 563 ? -19.274 -2.971 16.424 1.00 94.12 563 PRO A N 1
ATOM 4483 C CA . PRO A 1 563 ? -17.835 -3.106 16.647 1.00 94.12 563 PRO A CA 1
ATOM 4484 C C . PRO A 1 563 ? -17.289 -2.205 17.759 1.00 94.12 563 PRO A C 1
ATOM 4486 O O . PRO A 1 563 ? -16.483 -2.643 18.578 1.00 94.12 563 PRO A O 1
ATOM 4489 N N . TYR A 1 564 ? -17.758 -0.954 17.842 1.00 92.25 564 TYR A N 1
ATOM 4490 C CA . TYR A 1 564 ? -17.295 -0.012 18.863 1.00 92.25 564 TYR A CA 1
ATOM 4491 C C . TYR A 1 564 ? -17.666 -0.450 20.291 1.00 92.25 564 TYR A C 1
ATOM 4493 O O . TYR A 1 564 ? -16.939 -0.131 21.231 1.00 92.25 564 TYR A O 1
ATOM 4501 N N . GLN A 1 565 ? -18.757 -1.201 20.478 1.00 91.94 565 GLN A N 1
ATOM 4502 C CA . GLN A 1 565 ? -19.184 -1.677 21.799 1.00 91.94 565 GLN A CA 1
ATOM 4503 C C . GLN A 1 565 ? -18.202 -2.710 22.368 1.00 91.94 565 GLN A C 1
ATOM 4505 O O . GLN A 1 565 ? -18.042 -2.804 23.585 1.00 91.94 565 GLN A O 1
ATOM 4510 N N . LEU A 1 566 ? -17.476 -3.426 21.502 1.00 91.50 566 LEU A N 1
ATOM 4511 C CA . LEU A 1 566 ? -16.477 -4.424 21.893 1.00 91.50 566 LEU A CA 1
ATOM 4512 C C . LEU A 1 566 ? -15.231 -3.810 22.550 1.00 91.50 566 LEU A C 1
ATOM 4514 O O . LEU A 1 566 ? -14.489 -4.528 23.214 1.00 91.50 566 LEU A O 1
ATOM 4518 N N . VAL A 1 567 ? -15.009 -2.498 22.393 1.00 89.44 567 VAL A N 1
ATOM 4519 C CA . VAL A 1 567 ? -13.828 -1.788 22.923 1.00 89.44 567 VAL A CA 1
ATOM 4520 C C . VAL A 1 567 ? -14.162 -0.734 23.988 1.00 89.44 567 VAL A C 1
ATOM 4522 O O . VAL A 1 567 ? -13.258 -0.089 24.519 1.00 89.44 567 VAL A O 1
ATOM 4525 N N . GLN A 1 568 ? -15.443 -0.547 24.329 1.00 84.31 568 GLN A N 1
ATOM 4526 C CA . GLN A 1 568 ? -15.887 0.493 25.270 1.00 84.31 568 GLN A CA 1
ATOM 4527 C C . GLN A 1 568 ? -15.680 0.137 26.746 1.00 84.31 568 GLN A C 1
ATOM 4529 O O . GLN A 1 568 ? -15.368 1.018 27.545 1.00 84.31 568 GLN A O 1
ATOM 4534 N N . GLN A 1 569 ? -15.861 -1.132 27.116 1.00 76.12 569 GLN A N 1
ATOM 4535 C CA . GLN A 1 569 ? -15.807 -1.561 28.518 1.00 76.12 569 GLN A CA 1
ATOM 4536 C C . GLN A 1 569 ? -14.365 -1.781 29.006 1.00 76.12 569 GLN A C 1
ATOM 4538 O O . GLN A 1 569 ? -13.471 -1.990 28.188 1.00 76.12 569 GLN A O 1
ATOM 4543 N N . PRO A 1 570 ? -14.090 -1.787 30.321 1.00 75.25 570 PRO A N 1
ATOM 4544 C CA . PRO A 1 570 ? -12.814 -2.262 30.848 1.00 75.25 570 PRO A CA 1
ATOM 4545 C C . PRO A 1 570 ? -12.546 -3.716 30.441 1.00 75.25 570 PRO A C 1
ATOM 4547 O O . PRO A 1 570 ? -13.451 -4.546 30.408 1.00 75.25 570 PRO A O 1
ATOM 4550 N N . LEU A 1 571 ? -11.283 -4.046 30.176 1.00 68.00 571 LEU A N 1
ATOM 4551 C CA . LEU A 1 571 ? -10.874 -5.315 29.560 1.00 68.00 571 LEU A CA 1
ATOM 4552 C C . LEU A 1 571 ? -11.375 -6.586 30.253 1.00 68.00 571 LEU A C 1
ATOM 4554 O O . LEU A 1 571 ? -11.785 -7.528 29.581 1.00 68.00 571 LEU A O 1
ATOM 4558 N N . LEU A 1 572 ? -11.389 -6.597 31.587 1.00 64.62 572 LEU A N 1
ATOM 4559 C CA . LEU A 1 572 ? -11.859 -7.736 32.385 1.00 64.62 572 LEU A CA 1
ATOM 4560 C C . LEU A 1 572 ? -13.361 -8.029 32.206 1.00 64.62 572 LEU A C 1
ATOM 4562 O O . LEU A 1 572 ? -13.830 -9.083 32.621 1.00 64.62 572 LEU A O 1
ATOM 4566 N N . GLN A 1 573 ? -14.112 -7.114 31.591 1.00 68.06 573 GLN A N 1
ATOM 4567 C CA . GLN A 1 573 ? -15.560 -7.204 31.394 1.00 68.06 573 GLN A CA 1
ATOM 4568 C C . GLN A 1 573 ? -15.943 -7.453 29.922 1.00 68.06 573 GLN A C 1
ATOM 4570 O O . GLN A 1 573 ? -17.124 -7.546 29.597 1.00 68.06 573 GLN A O 1
ATOM 4575 N N . GLN A 1 574 ? -14.968 -7.591 29.014 1.00 78.25 574 GLN A N 1
ATOM 4576 C CA . GLN A 1 574 ? -15.205 -7.720 27.571 1.00 78.25 574 GLN A CA 1
ATOM 4577 C C . GLN A 1 574 ? -15.344 -9.189 27.117 1.00 78.25 574 GLN A C 1
ATOM 4579 O O . GLN A 1 574 ? -14.565 -9.682 26.301 1.00 78.25 574 GLN A O 1
ATOM 4584 N N . THR A 1 575 ? -16.353 -9.911 27.611 1.00 87.25 575 THR A N 1
ATOM 4585 C CA . THR A 1 575 ? -16.607 -11.318 27.217 1.00 87.25 575 THR A CA 1
ATOM 4586 C C . THR A 1 575 ? -16.853 -11.481 25.712 1.00 87.25 575 THR A C 1
ATOM 4588 O O . THR A 1 575 ? -16.368 -12.430 25.101 1.00 87.25 575 THR A O 1
ATOM 4591 N N . GLN A 1 576 ? -17.537 -10.519 25.094 1.00 92.31 576 GLN A N 1
ATOM 4592 C CA . GLN A 1 576 ? -17.866 -10.538 23.664 1.00 92.31 576 GLN A CA 1
ATOM 4593 C C . GLN A 1 576 ? -16.640 -10.322 22.770 1.00 92.31 576 GLN A C 1
ATOM 4595 O O . GLN A 1 576 ? -16.513 -10.952 21.723 1.00 92.31 576 GLN A O 1
ATOM 4600 N N . LEU A 1 577 ? -15.675 -9.512 23.214 1.00 93.06 577 LEU A N 1
ATOM 4601 C CA . LEU A 1 577 ? -14.386 -9.403 22.533 1.00 93.06 577 LEU A CA 1
ATOM 4602 C C . LEU A 1 577 ? -13.629 -10.737 22.568 1.00 93.06 577 LEU A C 1
ATOM 4604 O O . LEU A 1 577 ? -13.027 -11.126 21.569 1.00 93.06 577 LEU A O 1
ATOM 4608 N N . GLN A 1 578 ? -13.656 -11.451 23.698 1.00 93.06 578 GLN A N 1
ATOM 4609 C CA . GLN A 1 578 ? -13.019 -12.768 23.785 1.00 93.06 578 GLN A CA 1
ATOM 4610 C C . GLN A 1 578 ? -13.686 -13.775 22.842 1.00 93.06 578 GLN A C 1
ATOM 4612 O O . GLN A 1 578 ? -12.981 -14.533 22.179 1.00 93.06 578 GLN A O 1
ATOM 4617 N N . ALA A 1 579 ? -15.015 -13.737 22.710 1.00 95.81 579 ALA A N 1
ATOM 4618 C CA . ALA A 1 579 ? -15.739 -14.557 21.740 1.00 95.81 579 ALA A CA 1
ATOM 4619 C C . ALA A 1 579 ? -15.310 -14.255 20.290 1.00 95.81 579 ALA A C 1
ATOM 4621 O O . ALA A 1 579 ? -14.995 -15.182 19.540 1.00 95.81 579 ALA A O 1
ATOM 4622 N N . LEU A 1 580 ? -15.194 -12.974 19.913 1.00 97.06 580 LEU A N 1
ATOM 4623 C CA . LEU A 1 580 ? -14.670 -12.570 18.601 1.00 97.06 580 LEU A CA 1
ATOM 4624 C C . LEU A 1 580 ? -13.241 -13.092 18.369 1.00 97.06 580 LEU A C 1
ATOM 4626 O O . LEU A 1 580 ? -12.943 -13.644 17.308 1.00 97.06 580 LEU A O 1
ATOM 4630 N N . ARG A 1 581 ? -12.352 -12.954 19.360 1.00 96.69 581 ARG A N 1
ATOM 4631 C CA . ARG A 1 581 ? -10.965 -13.439 19.268 1.00 96.69 581 ARG A CA 1
ATOM 4632 C C . ARG A 1 581 ? -10.897 -14.955 19.090 1.00 96.69 581 ARG A C 1
ATOM 4634 O O . ARG A 1 581 ? -10.194 -15.432 18.202 1.00 96.69 581 ARG A O 1
ATOM 4641 N N . GLN A 1 582 ? -11.687 -15.705 19.854 1.00 96.50 582 GLN A N 1
ATOM 4642 C CA . GLN A 1 582 ? -11.797 -17.158 19.702 1.00 96.50 582 GLN A CA 1
ATOM 4643 C C . GLN A 1 582 ? -12.328 -17.549 18.318 1.00 96.50 582 GLN A C 1
ATOM 4645 O O . GLN A 1 582 ? -11.855 -18.518 17.725 1.00 96.50 582 GLN A O 1
ATOM 4650 N N . GLN A 1 583 ? -13.283 -16.794 17.766 1.00 97.56 583 GLN A N 1
ATOM 4651 C CA . GLN A 1 583 ? -13.798 -17.021 16.416 1.00 97.56 583 GLN A CA 1
ATOM 4652 C C . GLN A 1 583 ? -12.732 -16.776 15.341 1.00 97.56 583 GLN A C 1
ATOM 4654 O O . GLN A 1 583 ? -12.605 -17.585 14.419 1.00 97.56 583 GLN A O 1
ATOM 4659 N N . LEU A 1 584 ? -11.934 -15.712 15.465 1.00 98.06 584 LEU A N 1
ATOM 4660 C CA . LEU A 1 584 ? -10.788 -15.451 14.586 1.00 98.06 584 LEU A CA 1
ATOM 4661 C C . LEU A 1 584 ? -9.785 -16.611 14.615 1.00 98.06 584 LEU A C 1
ATOM 4663 O O . LEU A 1 584 ? -9.445 -17.156 13.561 1.00 98.06 584 LEU A O 1
ATOM 4667 N N . GLU A 1 585 ? -9.386 -17.051 15.807 1.00 96.94 585 GLU A N 1
ATOM 4668 C CA . GLU A 1 585 ? -8.421 -18.142 15.991 1.00 96.94 585 GLU A CA 1
ATOM 4669 C C . GLU A 1 585 ? -8.953 -19.474 15.458 1.00 96.94 585 GLU A C 1
ATOM 4671 O O . GLU A 1 585 ? -8.264 -20.157 14.698 1.00 96.94 585 GLU A O 1
ATOM 4676 N N . LYS A 1 586 ? -10.216 -19.806 15.749 1.00 96.94 586 LYS A N 1
ATOM 4677 C CA . LYS A 1 586 ? -10.903 -20.989 15.206 1.00 96.94 586 LYS A CA 1
ATOM 4678 C C . LYS A 1 586 ? -10.965 -20.970 13.677 1.00 96.94 586 LYS A C 1
ATOM 4680 O O . LYS A 1 586 ? -10.885 -22.018 13.036 1.00 96.94 586 LYS A O 1
ATOM 4685 N N . ASN A 1 587 ? -11.072 -19.784 13.080 1.00 94.94 587 ASN A N 1
ATOM 4686 C CA . ASN A 1 587 ? -11.051 -19.599 11.630 1.00 94.94 587 ASN A CA 1
ATOM 4687 C C . ASN A 1 587 ? -9.633 -19.632 11.030 1.00 94.94 587 ASN A C 1
ATOM 4689 O O . ASN A 1 587 ? -9.494 -19.576 9.804 1.00 94.94 587 ASN A O 1
ATOM 4693 N N . GLY A 1 588 ? -8.595 -19.792 11.856 1.00 97.00 588 GLY A N 1
ATOM 4694 C CA . GLY A 1 588 ? -7.193 -19.822 11.445 1.00 97.00 588 GLY A CA 1
ATOM 4695 C C . GLY A 1 588 ? -6.610 -18.433 11.188 1.00 97.00 588 GLY A C 1
ATOM 4696 O O . GLY A 1 588 ? -5.709 -18.297 10.364 1.00 97.00 588 GLY A O 1
ATOM 4697 N N . ASN A 1 589 ? -7.138 -17.400 11.844 1.00 97.88 589 ASN A N 1
ATOM 4698 C CA . ASN A 1 589 ? -6.610 -16.039 11.805 1.00 97.88 589 ASN A CA 1
ATOM 4699 C C . ASN A 1 589 ? -5.998 -15.715 13.179 1.00 97.88 589 ASN A C 1
ATOM 4701 O O . ASN A 1 589 ? -6.747 -15.493 14.132 1.00 97.88 589 ASN A O 1
ATOM 4705 N N . PRO A 1 590 ? -4.660 -15.728 13.316 1.00 96.88 590 PRO A N 1
ATOM 4706 C CA . PRO A 1 590 ? -4.016 -15.506 14.607 1.00 96.88 590 PRO A CA 1
ATOM 4707 C C . PRO A 1 590 ? -4.278 -14.100 15.158 1.00 96.88 590 PRO A C 1
ATOM 4709 O O . PRO A 1 590 ? -4.166 -13.119 14.425 1.00 96.88 590 PRO A O 1
ATOM 4712 N N . THR A 1 591 ? -4.552 -13.999 16.463 1.00 96.44 591 THR A N 1
ATOM 4713 C CA . THR A 1 591 ? -4.677 -12.708 17.172 1.00 96.44 591 THR A CA 1
ATOM 4714 C C . THR A 1 591 ? -3.417 -12.335 17.963 1.00 96.44 591 THR A C 1
ATOM 4716 O O . THR A 1 591 ? -3.275 -11.212 18.449 1.00 96.44 591 THR A O 1
ATOM 4719 N N . ALA A 1 592 ? -2.463 -13.256 18.081 1.00 94.50 592 ALA A N 1
ATOM 4720 C CA . ALA A 1 592 ? -1.175 -13.047 18.727 1.00 94.50 592 ALA A CA 1
ATOM 4721 C C . ALA A 1 592 ? -0.123 -13.994 18.134 1.00 94.50 592 ALA A C 1
ATOM 4723 O O . ALA A 1 592 ? -0.465 -15.044 17.584 1.00 94.50 592 ALA A O 1
ATOM 4724 N N . PHE A 1 593 ? 1.155 -13.636 18.262 1.00 91.56 593 PHE A N 1
ATOM 4725 C CA . PHE A 1 593 ? 2.254 -14.568 18.003 1.00 91.56 593 PHE A CA 1
ATOM 4726 C C . PHE A 1 593 ? 2.375 -15.587 19.156 1.00 91.56 593 PHE A C 1
ATOM 4728 O O . PHE A 1 593 ? 1.954 -15.283 20.277 1.00 91.56 593 PHE A O 1
ATOM 4735 N N . PRO A 1 594 ? 2.939 -16.788 18.923 1.00 85.88 594 PRO A N 1
ATOM 4736 C CA . PRO A 1 594 ? 3.253 -17.737 19.990 1.00 85.88 594 PRO A CA 1
ATOM 4737 C C . PRO A 1 594 ? 4.032 -17.076 21.132 1.00 85.88 594 PRO A C 1
ATOM 4739 O O . PRO A 1 594 ? 4.836 -16.176 20.892 1.00 85.88 594 PRO A O 1
ATOM 4742 N N . ASP A 1 595 ? 3.764 -17.511 22.363 1.00 79.56 595 ASP A N 1
ATOM 4743 C CA . ASP A 1 595 ? 4.420 -17.032 23.589 1.00 79.56 595 ASP A CA 1
ATOM 4744 C C . ASP A 1 595 ? 4.228 -15.532 23.888 1.00 79.56 595 ASP A C 1
ATOM 4746 O O . ASP A 1 595 ? 4.938 -14.953 24.719 1.00 79.56 595 ASP A O 1
ATOM 4750 N N . THR A 1 596 ? 3.228 -14.897 23.261 1.00 80.00 596 THR A N 1
ATOM 4751 C CA . THR A 1 596 ? 2.831 -13.521 23.581 1.00 80.00 596 THR A CA 1
ATOM 4752 C C . THR A 1 596 ? 2.254 -13.452 24.991 1.00 80.00 596 THR A C 1
ATOM 4754 O O . THR A 1 596 ? 1.131 -13.886 25.241 1.00 80.00 596 THR A O 1
ATOM 4757 N N . SER A 1 597 ? 3.011 -12.876 25.924 1.00 71.38 597 SER A N 1
ATOM 4758 C CA . SER A 1 597 ? 2.612 -12.720 27.323 1.00 71.38 597 SER A CA 1
ATOM 4759 C C . SER A 1 597 ? 3.231 -11.466 27.925 1.00 71.38 597 SER A C 1
ATOM 4761 O O . SER A 1 597 ? 4.360 -11.108 27.602 1.00 71.38 597 SER A O 1
ATOM 4763 N N . ILE A 1 598 ? 2.524 -10.817 28.854 1.00 69.69 598 ILE A N 1
ATOM 4764 C CA . ILE A 1 598 ? 3.088 -9.697 29.622 1.00 69.69 598 ILE A CA 1
ATOM 4765 C C . ILE A 1 598 ? 4.298 -10.121 30.469 1.00 69.69 598 ILE A C 1
ATOM 4767 O O . ILE A 1 598 ? 5.138 -9.279 30.778 1.00 69.69 598 ILE A O 1
ATOM 4771 N N . PHE A 1 599 ? 4.399 -11.414 30.796 1.00 66.06 599 PHE A N 1
ATOM 4772 C CA . PHE A 1 599 ? 5.501 -12.011 31.550 1.00 66.06 599 PHE A CA 1
ATOM 4773 C C . PHE A 1 599 ? 6.653 -12.482 30.655 1.00 66.06 599 PHE A C 1
ATOM 4775 O O . PHE A 1 599 ? 7.767 -12.644 31.141 1.00 66.06 599 PHE A O 1
ATOM 4782 N N . ASN A 1 600 ? 6.406 -12.675 29.354 1.00 69.50 600 ASN A N 1
ATOM 4783 C CA . ASN A 1 600 ? 7.463 -12.982 28.401 1.00 69.50 600 ASN A CA 1
ATOM 4784 C C . ASN A 1 600 ? 8.005 -11.682 27.808 1.00 69.50 600 ASN A C 1
ATOM 4786 O O . ASN A 1 600 ? 7.336 -11.024 27.010 1.00 69.50 600 ASN A O 1
ATOM 4790 N N . GLN A 1 601 ? 9.218 -11.315 28.203 1.00 65.06 601 GLN A N 1
ATOM 4791 C CA . GLN A 1 601 ? 9.878 -10.129 27.675 1.00 65.06 601 GLN A CA 1
ATOM 4792 C C . GLN A 1 601 ? 10.779 -10.454 26.482 1.00 65.06 601 GLN A C 1
ATOM 4794 O O . GLN A 1 601 ? 11.018 -9.556 25.689 1.00 65.06 601 GLN A O 1
ATOM 4799 N N . ASN A 1 602 ? 11.249 -11.691 26.293 1.00 66.75 602 ASN A N 1
ATOM 4800 C CA . ASN A 1 602 ? 12.265 -12.004 25.285 1.00 66.75 602 ASN A CA 1
ATOM 4801 C C . ASN A 1 602 ? 11.644 -12.524 23.980 1.00 66.75 602 ASN A C 1
ATOM 4803 O O . ASN A 1 602 ? 11.190 -13.665 23.912 1.00 66.75 602 ASN A O 1
ATOM 4807 N N . TRP A 1 603 ? 11.621 -11.684 22.941 1.00 70.44 603 TRP A N 1
ATOM 4808 C CA . TRP A 1 603 ? 11.188 -12.065 21.589 1.00 70.44 603 TRP A CA 1
ATOM 4809 C C . TRP A 1 603 ? 12.358 -12.070 20.592 1.00 70.44 603 TRP A C 1
ATOM 4811 O O . TRP A 1 603 ? 12.173 -11.866 19.388 1.00 70.44 603 TRP A O 1
ATOM 4821 N N . ASP A 1 604 ? 13.579 -12.310 21.074 1.00 69.94 604 ASP A N 1
ATOM 4822 C CA . ASP A 1 604 ? 14.768 -12.374 20.226 1.00 69.94 604 ASP A CA 1
ATOM 4823 C C . ASP A 1 604 ? 14.730 -13.543 19.239 1.00 69.94 604 ASP A C 1
ATOM 4825 O O . ASP A 1 604 ? 15.228 -13.418 18.126 1.00 69.94 604 ASP A O 1
ATOM 4829 N N . ASP A 1 605 ? 14.022 -14.628 19.543 1.00 66.44 605 ASP A N 1
ATOM 4830 C CA . ASP A 1 605 ? 13.835 -15.734 18.589 1.00 66.44 605 ASP A CA 1
ATOM 4831 C C . ASP A 1 605 ? 13.021 -15.333 17.344 1.00 66.44 605 ASP A C 1
ATOM 4833 O O . ASP A 1 605 ? 12.973 -16.060 16.348 1.00 66.44 605 ASP A O 1
ATOM 4837 N N . TRP A 1 606 ? 12.378 -14.164 17.393 1.00 66.44 606 TRP A N 1
ATOM 4838 C CA . TRP A 1 606 ? 11.714 -13.531 16.263 1.00 66.44 606 TRP A CA 1
ATOM 4839 C C . TRP A 1 606 ? 12.555 -12.414 15.621 1.00 66.44 606 TRP A C 1
ATOM 4841 O O . TRP A 1 606 ? 11.990 -11.599 14.894 1.00 66.44 606 TRP A O 1
ATOM 4851 N N . ARG A 1 607 ? 13.862 -12.286 15.901 1.00 58.41 607 ARG A N 1
ATOM 4852 C CA . ARG A 1 607 ? 14.750 -11.330 15.197 1.00 58.41 607 ARG A CA 1
ATOM 4853 C C . ARG A 1 607 ? 14.718 -11.545 13.679 1.00 58.41 607 ARG A C 1
ATOM 4855 O O . ARG A 1 607 ? 14.629 -12.701 13.213 1.00 58.41 607 ARG A O 1
#

Radius of gyration: 23.98 Å; chains: 1; bounding box: 70×50×72 Å

Foldseek 3Di:
DDEDEAQAQFPDPCCALQVVVAFQDFPLCVVVVQFFPVVVQLQVLCCVVCVAQFQQQFLRHSHFAQNNVSRVSVVVVVVVVCVVVVHDYHYQHSKAWQAFDADPLLAAGQKTKMKGKFFDPPADGPQADACLVCLQVSLDPDADNGIDIDIDIDGADQDPVRDRLAFAEPADLARQVCLNSVFDFAAAFAAQFLQAVLTLHNHGQRQWAFWWFFKFKKFQAPDFDDQDQDPCLVLQVLQAALQDLVSLDLQNQQSNRFNHAPDFAPDDPSRGHGHDGGTMGIHDDLSALGFFARDPVQRFAADSVRCVVQCCNPVSNNSSRTDSVNSVVSLVRNVSRVCCSAPNQAHNNPGGPSDDHNRSMDTDADCPTSQRHRSRTRNDMGGLAHTAFFFEQAVVRNPGDANGLLQWDPDDCVPCSSVVRHDPVRLLVSLLVQLQVCNVCSVVVVAPSVRRDGFQAGDDALQFQAWFFDWLDGSTHWPDPPSSPNPIDGSPSNCSLTGGTHTDTDGLRQQHTPSYQSYGYAALHTRYGSRVSSRCHGDSNRVLRVLSRVLLSVLCSVPVDTSSNQRHDPSVPNPSSVVSQVVCVVSRGHRDDPPDDPPDRHRVSSD

Secondary structure (DSSP, 8-state):
-EEEE-SSSSTTGGGTTT---B----HHHHHTT-S-HHHHHHHHHHHHHHSSS-TT--SS-S-B--HHHHHHHHHHHHHHHHHHTT--EEEE-SEEEEEEEE-TTSS-EEEEEEEEEEE-TTSPPTTSS-GGGTHHHHT-SS--SSEEEEEEEE-PPPPTT------EEE--TT-HHHHHTT--EE-SBPPPBTTBTT-S-SS-BTT-PPPEE--EEEEE-SS----PPPTTHHHHTTT---SSGGG--HHHHHHHTEEE-SS---B-TTSSBPP-TT-EEEE--TTTTEE---STTT-SBPPHHHHHHTTTTSTT---TTB-HHHHHHHHHHHHHHHHHHHH----TTT-TTS-----SEEE--BTTSTT-BTTSB-SS-EES---EEPBPPBTTBTT-B-B-HHHHB---TTSHHHHHHS-HHHHHHHHHHHTGGGHHHHHTTSS-GGGSPPPSSPPP-TTEEEEE---B---PPBSSSSTT-TT--B-TTGGGG-B-B--EEEEGGGSSBSS-SSEEE-GGGSSB-HHHHTTTTSHHHHHHHHHHHHHHHHHHHHH---GGGGGTS-GGG-HHHHHHHHHHHHTT--SS-TT--TT----GGG-

pLDDT: mean 93.82, std 7.57, range [50.69, 98.88]

Sequence (607 aa):
TVCLTEITDWVGGQISAQGTSALDERPTQRSRLFYPKGYLELRDRIKRYYRQLNPGDCWVSESCFLPRDAHQILFNILRKAAKRGKGTLKWFPSTVVKELEISPDGKTIDSVIAIQHKSTADAPALNTFPLSQTIEDWYSYENSSRFEKSILRIVPQQTQDNSSNWYIIDATETGEIIALADVPYRLGIDSRSYLNPSASSATDDPYCTQGFTYTFAMEQTKEAQTQEMPSFYPQYQPYYSYELQRLADFEGVFTYRRIWSSKRGKRIRWGVTAPTPGDISMQNWTWGNDYRPGTSEDNLVYTRRQLRTTGQLAPGGWMGGLRTESLRKGEENALGYYYWLVAGTTDSQLGDGVKEPHPNHRYLTGLDSPMGTMHGLSKYPYIREGRRIIGRPSFGYPQGFTISEVDISRRDYQDDYYRQTLSPEEYRRLWAVLAGLEAPSVIQGKIQPDQVSQRSRSTIYPDSVGIGHYAIDFHPCMTLSPAETPGNTERKGERRGAGQAYPFQIPLRAIIPQKIDNLLVAGKSIATSHIAAAAYRVHSFEWSSGAAAGTTAAFSLETGIAPYQLVQQPLLQQTQLQALRQQLEKNGNPTAFPDTSIFNQNWDDWR